Protein AF-A0A2H3J305-F1 (afdb_monomer)

Organism: Wolfiporia cocos (strain MD-104) (NCBI:txid742152)

Foldseek 3Di:
DVQCVPDPPPDDPVRSVVVLCVVDPDPPPDDDDPPVVSVVVVVVVVVVVVVVVVVVVVVVVVVVVVVVPPPPPPPPDDDDDDDDDDDDDDDDDDDDDDDDDDDPPPDPLCCLLVPPDPDDDPPPPLSVQLVVLVVVLVVVLVVCVVPVPDDDPVVNLVSLLSNLQSLLVVVLCLLDQPNQDPSSLVVLLSSLVVLLCSLVRVVVSLQPNPDDDDPDPDPDPRSLLVNLVSNLVSQVLSLLLSLLSLLLNLLCLVPPPDDPPPPDPPPDPDRRDRCNVSSLSSLLSNLVSLVVCLVPHDLVSVLSSLVSLLVSLVSLLVSLLVLQVDPPLPDPPPCDDDPDPDDPPDPPPSVVSSVSSNLSSLLSSLVSLLSSQAAQDPDDDRDPVSVVVLVVSLVVSCVSLVVVQVLQPPDPPPPDPDDDDDPDPRDGDHDDPSSNVSSVVSNVRNVNND

Sequence (450 aa):
MAALRHKPSHLSYAAYSLDLRTKFPLGDSSSVTEEGSWRERALALEEDLRKLQVKYGQEHSELLSLRDATPILDTRGESATTSAVKRKQKKKNVLPLTHPESLRQTFNFKSVLTGTSKDGYPQASSRSLVMQSLDALDTLSTARASSRSSTPDELFLVILMQAVDALGGLLVSLLSPGSALPSSNDTLAAICTLVERLLLQVVPLLTDSNHKSVPSKAEDPAIMGVFLGRLSSAILVPIMQSFAPLSNSYILTLLAPRGKTHKKSFKHQESEADIRPAVFAIIDRALAILDSLMTNSSTSTATQVQAAKHALTLEATRVLVQLFADPHAPNPGDGVPKPRQGVDVRLPLSQRLHKLARKDTIWYLCNTLHLVLPAPFVGTSVPTQTREQDVLLADAIYAALAELLQHAKVKLPATSPSTTDMANEVRRYDLDEVERGMVLAVIERAWLGR

Structure (mmCIF, N/CA/C/O backbone):
data_AF-A0A2H3J305-F1
#
_entry.id   AF-A0A2H3J305-F1
#
loop_
_atom_site.group_PDB
_atom_site.id
_atom_site.type_symbol
_atom_site.label_atom_id
_atom_site.label_alt_id
_atom_site.label_comp_id
_atom_site.label_asym_id
_atom_site.label_entity_id
_atom_site.label_seq_id
_atom_site.pdbx_PDB_ins_code
_atom_site.Cartn_x
_atom_site.Cartn_y
_atom_site.Cartn_z
_atom_site.occupancy
_atom_site.B_iso_or_equiv
_atom_site.auth_seq_id
_atom_site.auth_comp_id
_atom_site.auth_asym_id
_atom_site.auth_atom_id
_atom_site.pdbx_PDB_model_num
ATOM 1 N N . MET A 1 1 ? 20.533 31.338 20.840 1.00 54.38 1 MET A N 1
ATOM 2 C CA . MET A 1 1 ? 20.517 29.909 21.222 1.00 54.38 1 MET A CA 1
ATOM 3 C C . MET A 1 1 ? 19.261 29.642 22.039 1.00 54.38 1 MET A C 1
ATOM 5 O O . MET A 1 1 ? 19.345 29.328 23.225 1.00 54.38 1 MET A O 1
ATOM 9 N N . ALA A 1 2 ? 18.089 29.821 21.426 1.00 58.91 2 ALA A N 1
ATOM 10 C CA . ALA A 1 2 ? 16.826 29.476 22.072 1.00 58.91 2 ALA A CA 1
ATOM 11 C C . ALA A 1 2 ? 16.642 27.947 22.122 1.00 58.91 2 ALA A C 1
ATOM 13 O O . ALA A 1 2 ? 16.131 27.433 23.110 1.00 58.91 2 ALA A O 1
ATOM 14 N N . ALA A 1 3 ? 17.185 27.203 21.151 1.00 60.19 3 ALA A N 1
ATOM 15 C CA . ALA A 1 3 ? 17.146 25.741 21.095 1.00 60.19 3 ALA A CA 1
ATOM 16 C C . ALA A 1 3 ? 17.784 25.070 22.319 1.00 60.19 3 ALA A C 1
ATOM 18 O O . ALA A 1 3 ? 17.281 24.056 22.798 1.00 60.19 3 ALA A O 1
ATOM 19 N N . LEU A 1 4 ? 18.848 25.660 22.880 1.00 69.81 4 LEU A N 1
ATOM 20 C CA . LEU A 1 4 ? 19.475 25.176 24.114 1.00 69.81 4 LEU A CA 1
ATOM 21 C C . LEU A 1 4 ? 18.604 25.392 25.362 1.00 69.81 4 LEU A C 1
ATOM 23 O O . LEU A 1 4 ? 18.806 24.702 26.357 1.00 69.81 4 LEU A O 1
ATOM 27 N N . ARG A 1 5 ? 17.622 26.306 25.317 1.00 78.94 5 ARG A N 1
ATOM 28 C CA . ARG A 1 5 ? 16.661 26.512 26.416 1.00 78.94 5 ARG A CA 1
ATOM 29 C C . ARG A 1 5 ? 15.627 25.388 26.503 1.00 78.94 5 ARG A C 1
ATOM 31 O O . ARG A 1 5 ? 15.100 25.152 27.580 1.00 78.94 5 ARG A O 1
ATOM 38 N N . HIS A 1 6 ? 15.380 24.682 25.398 1.00 80.56 6 HIS A N 1
ATOM 39 C CA . HIS A 1 6 ? 14.464 23.535 25.328 1.00 80.56 6 HIS A CA 1
ATOM 40 C C . HIS A 1 6 ? 15.175 22.184 25.473 1.00 80.56 6 HIS A C 1
ATOM 42 O O . HIS A 1 6 ? 14.590 21.137 25.205 1.00 80.56 6 HIS A O 1
ATOM 48 N N . LYS A 1 7 ? 16.440 22.198 25.904 1.00 89.06 7 LYS A N 1
ATOM 49 C CA . LYS A 1 7 ? 17.216 20.992 26.164 1.00 89.06 7 LYS A CA 1
ATOM 50 C C . LYS A 1 7 ? 16.491 20.121 27.210 1.00 89.06 7 LYS A C 1
ATOM 52 O O . LYS A 1 7 ? 16.278 20.589 28.332 1.00 89.06 7 LYS A O 1
ATOM 57 N N . PRO A 1 8 ? 16.181 18.850 26.906 1.00 87.50 8 PRO A N 1
ATOM 58 C CA . PRO A 1 8 ? 15.627 17.932 27.891 1.00 87.50 8 PRO A CA 1
ATOM 59 C C . PRO A 1 8 ? 16.559 17.786 29.100 1.00 87.50 8 PRO A C 1
ATOM 61 O O . PRO A 1 8 ? 17.776 17.652 28.945 1.00 87.50 8 PRO A O 1
ATOM 64 N N . SER A 1 9 ? 15.993 17.790 30.309 1.00 91.12 9 SER A N 1
ATOM 65 C CA . SER A 1 9 ? 16.755 17.760 31.569 1.00 91.12 9 SER A CA 1
ATOM 66 C C . SER A 1 9 ? 17.648 16.523 31.719 1.00 91.12 9 SER A C 1
ATOM 68 O O . SER A 1 9 ? 18.672 16.591 32.393 1.00 91.12 9 SER A O 1
ATOM 70 N N . HIS A 1 10 ? 17.296 15.418 31.057 1.00 88.06 10 HIS A N 1
ATOM 71 C CA . HIS A 1 10 ? 18.027 14.151 31.092 1.00 88.06 10 HIS A CA 1
ATOM 72 C C . HIS A 1 10 ? 19.205 14.072 30.105 1.00 88.06 10 HIS A C 1
ATOM 74 O O . HIS A 1 10 ? 20.030 13.169 30.222 1.00 88.06 10 HIS A O 1
ATOM 80 N N . LEU A 1 11 ? 19.312 14.986 29.134 1.00 87.88 11 LEU A N 1
ATOM 81 C CA . LEU A 1 11 ? 20.420 14.989 28.174 1.00 87.88 11 LEU A CA 1
ATOM 82 C C . LEU A 1 11 ? 21.574 15.859 28.680 1.00 87.88 11 LEU A C 1
ATOM 84 O O . LEU A 1 11 ? 21.377 16.827 29.411 1.00 87.88 11 LEU A O 1
ATOM 88 N N . SER A 1 12 ? 22.810 15.557 28.284 1.00 92.88 12 SER A N 1
ATOM 89 C CA . SER A 1 12 ? 23.933 16.490 28.453 1.00 92.88 12 SER A CA 1
ATOM 90 C C . SER A 1 12 ? 23.914 17.538 27.332 1.00 92.88 12 SER A C 1
ATOM 92 O O . SER A 1 12 ? 23.277 17.342 26.298 1.00 92.88 12 SER A O 1
ATOM 94 N N . TYR A 1 13 ? 24.576 18.685 27.524 1.00 82.31 13 TYR A N 1
ATOM 95 C CA . TYR A 1 13 ? 24.646 19.710 26.469 1.00 82.31 13 TYR A CA 1
ATOM 96 C C . TYR A 1 13 ? 25.321 19.178 25.196 1.00 82.31 13 TYR A C 1
ATOM 98 O O . TYR A 1 13 ? 24.845 19.455 24.100 1.00 82.31 13 TYR A O 1
ATOM 106 N N . ALA A 1 14 ? 26.363 18.357 25.356 1.00 84.06 14 ALA A N 1
ATOM 107 C CA . ALA A 1 14 ? 27.071 17.719 24.250 1.00 84.06 14 ALA A CA 1
ATOM 108 C C . ALA A 1 14 ? 26.208 16.675 23.518 1.00 84.06 14 ALA A C 1
ATOM 110 O O . ALA A 1 14 ? 26.196 16.632 22.289 1.00 84.06 14 ALA A O 1
ATOM 111 N N . ALA A 1 15 ? 25.440 15.862 24.255 1.00 83.94 15 ALA A N 1
ATOM 112 C CA . ALA A 1 15 ? 24.533 14.885 23.651 1.00 83.94 15 ALA A CA 1
ATOM 113 C C . ALA A 1 15 ? 23.406 15.575 22.870 1.00 83.94 15 ALA A C 1
ATOM 115 O O . ALA A 1 15 ? 23.089 15.171 21.757 1.00 83.94 15 ALA A O 1
ATOM 116 N N . TYR A 1 16 ? 22.851 16.660 23.418 1.00 87.12 16 TYR A N 1
ATOM 117 C CA . TYR A 1 16 ? 21.810 17.433 22.745 1.00 87.12 16 TYR A CA 1
ATOM 118 C C . TYR A 1 16 ? 22.332 18.156 21.494 1.00 87.12 16 TYR A C 1
ATOM 120 O O . TYR A 1 16 ? 21.646 18.189 20.478 1.00 87.12 16 TYR A O 1
ATOM 128 N N . SER A 1 17 ? 23.564 18.680 21.509 1.00 81.69 17 SER A N 1
ATOM 129 C CA . SER A 1 17 ? 24.161 19.263 20.300 1.00 81.69 17 SER A CA 1
ATOM 130 C C . SER A 1 17 ? 24.445 18.218 19.219 1.00 81.69 17 SER A C 1
ATOM 132 O O . SER A 1 17 ? 24.281 18.518 18.040 1.00 81.69 17 SER A O 1
ATOM 134 N N . LEU A 1 18 ? 24.840 16.996 19.597 1.00 84.06 18 LEU A N 1
ATOM 135 C CA . LEU A 1 18 ? 25.008 15.891 18.647 1.00 84.06 18 LEU A CA 1
ATOM 136 C C . LEU A 1 18 ? 23.667 15.447 18.051 1.00 84.06 18 LEU A C 1
ATOM 138 O O . LEU A 1 18 ? 23.580 15.302 16.836 1.00 84.06 18 LEU A O 1
ATOM 142 N N . ASP A 1 19 ? 22.616 15.317 18.867 1.00 84.75 19 ASP A N 1
ATOM 143 C CA . ASP A 1 19 ? 21.260 15.000 18.391 1.00 84.75 19 ASP A CA 1
ATOM 144 C C . ASP A 1 19 ? 20.766 16.0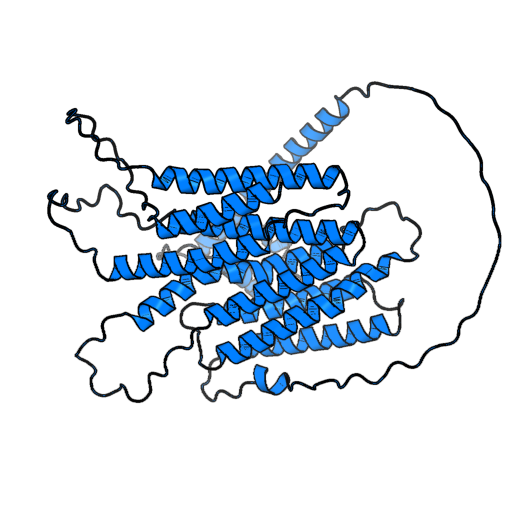51 17.381 1.00 84.75 19 ASP A C 1
ATOM 146 O O . ASP A 1 19 ? 20.303 15.713 16.289 1.00 84.75 19 ASP A O 1
ATOM 150 N N . LEU A 1 20 ? 20.978 17.340 17.674 1.00 81.00 20 LEU A N 1
ATOM 151 C CA . LEU A 1 20 ? 20.675 18.420 16.731 1.00 81.00 20 LEU A CA 1
ATOM 152 C C . LEU A 1 20 ? 21.482 18.305 15.427 1.00 81.00 20 LEU A C 1
ATOM 154 O O . LEU A 1 20 ? 20.907 18.468 14.354 1.00 81.00 20 LEU A O 1
ATOM 158 N N . ARG A 1 21 ? 22.778 17.965 15.478 1.00 83.25 21 ARG A N 1
ATOM 159 C CA . ARG A 1 21 ? 23.584 17.739 14.261 1.00 83.25 21 ARG A CA 1
ATOM 160 C C . ARG A 1 21 ? 23.052 16.572 13.425 1.00 83.25 21 ARG A C 1
ATOM 162 O O . ARG A 1 21 ? 23.015 16.683 12.205 1.00 83.25 21 ARG A O 1
ATOM 169 N N . THR A 1 22 ? 22.602 15.486 14.060 1.00 82.06 22 THR A N 1
ATOM 170 C CA . THR A 1 22 ? 22.040 14.330 13.337 1.00 82.06 22 THR A CA 1
ATOM 171 C C . THR A 1 22 ? 20.697 14.631 12.675 1.00 82.06 22 THR A C 1
ATOM 173 O O . THR A 1 22 ? 20.426 14.124 11.591 1.00 82.06 22 THR A O 1
ATOM 176 N N . LYS A 1 23 ? 19.867 15.481 13.291 1.00 81.81 23 LYS A N 1
ATOM 177 C CA . LYS A 1 23 ? 18.551 15.861 12.753 1.00 81.81 23 LYS A CA 1
ATOM 178 C C . LYS A 1 23 ? 18.631 16.923 11.658 1.00 81.81 23 LYS A C 1
ATOM 180 O O . LYS A 1 23 ? 17.731 17.000 10.828 1.00 81.81 23 LYS A O 1
ATOM 185 N N . PHE A 1 24 ? 19.700 17.720 11.641 1.00 77.69 24 PHE A N 1
ATOM 186 C CA . PHE A 1 24 ? 19.911 18.795 10.671 1.00 77.69 24 PHE A CA 1
ATOM 187 C C . PHE A 1 24 ? 21.271 18.654 9.966 1.00 77.69 24 PHE A C 1
ATOM 189 O O . PHE A 1 24 ? 22.148 19.502 10.165 1.00 77.69 24 PHE A O 1
ATOM 196 N N . PRO A 1 25 ? 21.469 17.611 9.135 1.00 76.69 25 PRO A N 1
ATOM 197 C CA . PRO A 1 25 ? 22.721 17.431 8.413 1.00 76.69 25 PRO A CA 1
ATOM 198 C C . PRO A 1 25 ? 22.980 18.634 7.497 1.00 76.69 25 PRO A C 1
ATOM 200 O O . PRO A 1 25 ? 22.102 19.100 6.759 1.00 76.69 25 PRO A O 1
ATOM 203 N N . LEU A 1 26 ? 24.195 19.176 7.573 1.00 74.25 26 LEU A N 1
ATOM 204 C CA . LEU A 1 26 ? 24.709 20.098 6.566 1.00 74.25 26 LEU A CA 1
ATOM 205 C C . LEU A 1 26 ? 24.848 19.294 5.271 1.00 74.25 26 LEU A C 1
ATOM 207 O O . LEU A 1 26 ? 25.407 18.202 5.302 1.00 74.25 26 LEU A O 1
ATOM 211 N N . GLY A 1 27 ? 24.289 19.788 4.161 1.00 70.88 27 GLY A N 1
ATOM 212 C CA . GLY A 1 27 ? 24.548 19.177 2.853 1.00 70.88 27 GLY A CA 1
ATOM 213 C C . GLY A 1 27 ? 26.056 19.131 2.592 1.00 70.88 27 GLY A C 1
ATOM 214 O O . GLY A 1 27 ? 26.782 19.898 3.220 1.00 70.88 27 GLY A O 1
ATOM 215 N N . ASP A 1 28 ? 26.505 18.246 1.698 1.00 66.62 28 ASP A N 1
ATOM 216 C CA . ASP A 1 28 ? 27.908 17.844 1.458 1.00 66.62 28 ASP A CA 1
ATOM 217 C C . ASP A 1 28 ? 28.872 18.961 0.975 1.00 66.62 28 ASP A C 1
ATOM 219 O O . ASP A 1 28 ? 29.754 18.739 0.147 1.00 66.62 28 ASP A O 1
ATOM 223 N N . SER A 1 29 ? 28.754 20.193 1.472 1.00 57.12 29 SER A N 1
ATOM 224 C CA . SER A 1 29 ? 29.722 21.266 1.282 1.00 57.12 29 SER A CA 1
ATOM 225 C C . SER A 1 29 ? 30.944 21.001 2.162 1.00 57.12 29 SER A C 1
ATOM 227 O O . SER A 1 29 ? 31.126 21.582 3.235 1.00 57.12 29 SER A O 1
ATOM 229 N N . SER A 1 30 ? 31.775 20.070 1.707 1.00 56.25 30 SER A N 1
ATOM 230 C CA . SER A 1 30 ? 33.071 19.748 2.279 1.00 56.25 30 SER A CA 1
ATOM 231 C C . SER A 1 30 ? 34.040 20.907 2.054 1.00 56.25 30 SER A C 1
ATOM 233 O O . SER A 1 30 ? 34.685 20.957 1.013 1.00 56.25 30 SER A O 1
ATOM 235 N N . SER A 1 31 ? 34.150 21.835 3.004 1.00 57.78 31 SER A N 1
ATOM 236 C CA . SER A 1 31 ? 35.432 22.457 3.367 1.00 57.78 31 SER A CA 1
ATOM 237 C C . SER A 1 31 ? 35.237 23.620 4.343 1.00 57.78 31 SER A C 1
ATOM 239 O O . SER A 1 31 ? 34.642 24.635 3.998 1.00 57.78 31 SER A O 1
ATOM 241 N N . VAL A 1 32 ? 35.895 23.483 5.498 1.00 53.41 32 VAL A N 1
ATOM 242 C CA . VAL A 1 32 ? 36.314 24.535 6.440 1.00 53.41 32 VAL A CA 1
ATOM 243 C C . VAL A 1 32 ? 35.261 24.999 7.464 1.00 53.41 32 VAL A C 1
ATOM 245 O O . VAL A 1 32 ? 34.273 25.659 7.170 1.00 53.41 32 VAL A O 1
ATOM 248 N N . THR A 1 33 ? 35.568 24.677 8.729 1.00 62.53 33 THR A N 1
ATOM 249 C CA . THR A 1 33 ? 34.884 25.063 9.981 1.00 62.53 33 THR A CA 1
ATOM 250 C C . THR A 1 33 ? 33.444 24.566 10.147 1.00 62.53 33 THR A C 1
ATOM 252 O O . THR A 1 33 ? 32.510 25.347 10.317 1.00 62.53 33 THR A O 1
ATOM 255 N N . GLU A 1 34 ? 33.281 23.238 10.194 1.00 64.38 34 GLU A N 1
ATOM 256 C CA . GLU A 1 34 ? 31.999 22.558 10.461 1.00 64.38 34 GLU A CA 1
ATOM 257 C C . GLU A 1 34 ? 31.265 23.099 11.692 1.00 64.38 34 GLU A C 1
ATOM 259 O O . GLU A 1 34 ? 30.042 23.140 11.705 1.00 64.38 34 GLU A O 1
ATOM 264 N N . GLU A 1 35 ? 31.983 23.550 12.726 1.00 68.88 35 GLU A N 1
ATOM 265 C CA . GLU A 1 35 ? 31.360 23.997 13.971 1.00 68.88 35 GLU A CA 1
ATOM 266 C C . GLU A 1 35 ? 30.642 25.347 13.895 1.00 68.88 35 GLU A C 1
ATOM 268 O O . GLU A 1 35 ? 29.701 25.573 14.659 1.00 68.88 35 GLU A O 1
ATOM 273 N N . GLY A 1 36 ? 31.054 26.228 12.982 1.00 74.00 36 GLY A N 1
ATOM 274 C CA . GLY A 1 36 ? 30.401 27.521 12.776 1.00 74.00 36 GLY A CA 1
ATOM 275 C C . GLY A 1 36 ? 29.136 27.400 11.927 1.00 74.00 36 GLY A C 1
ATOM 276 O O . GLY A 1 36 ? 28.105 27.986 12.262 1.00 74.00 36 GLY A O 1
ATOM 277 N N . SER A 1 37 ? 29.188 26.577 10.878 1.00 77.06 37 SER A N 1
ATOM 278 C CA . SER A 1 37 ? 28.144 26.506 9.850 1.00 77.06 37 SER A CA 1
ATOM 279 C C . SER A 1 37 ? 26.834 25.888 10.347 1.00 77.06 37 SER A C 1
ATOM 281 O O . SER A 1 37 ? 25.758 26.400 10.031 1.00 77.06 37 SER A O 1
ATOM 283 N N . TRP A 1 38 ? 26.874 24.844 11.190 1.00 77.50 38 TRP A 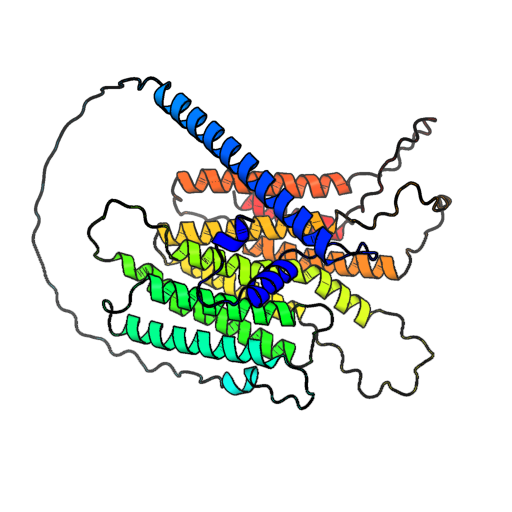N 1
ATOM 284 C CA . TRP A 1 38 ? 25.636 24.289 11.767 1.00 77.50 38 TRP A CA 1
ATOM 285 C C . TRP A 1 38 ? 24.973 25.278 12.728 1.00 77.50 38 TRP A C 1
ATOM 287 O O . TRP A 1 38 ? 23.746 25.345 12.802 1.00 77.50 38 TRP A O 1
ATOM 297 N N . ARG A 1 39 ? 25.777 26.059 13.461 1.00 77.56 39 ARG A N 1
ATOM 298 C CA . ARG A 1 39 ? 25.284 27.022 14.447 1.00 77.56 39 ARG A CA 1
ATOM 299 C C . ARG A 1 39 ? 24.586 28.192 13.766 1.00 77.56 39 ARG A C 1
ATOM 301 O O . ARG A 1 39 ? 23.514 28.591 14.210 1.00 77.56 39 ARG A O 1
ATOM 308 N N . GLU A 1 40 ? 25.172 28.713 12.695 1.00 82.75 40 GLU A N 1
ATOM 309 C CA . GLU A 1 40 ? 24.567 29.769 11.884 1.00 82.75 40 GLU A CA 1
ATOM 310 C C . GLU A 1 40 ? 23.267 29.288 11.226 1.00 82.75 40 GLU A C 1
ATOM 312 O O . GLU A 1 40 ? 22.239 29.953 11.334 1.00 82.75 40 GLU A O 1
ATOM 317 N N . ARG A 1 41 ? 23.257 28.069 10.670 1.00 81.06 41 ARG A N 1
ATOM 318 C CA . ARG A 1 41 ? 22.043 27.469 10.098 1.00 81.06 41 ARG A CA 1
ATOM 319 C C . ARG A 1 41 ? 20.945 27.239 11.137 1.00 81.06 41 ARG A C 1
ATOM 321 O O . ARG A 1 41 ? 19.779 27.496 10.856 1.00 81.06 41 ARG A O 1
ATOM 328 N N . ALA A 1 42 ? 21.297 26.776 12.335 1.00 79.50 42 ALA A N 1
ATOM 329 C CA . ALA A 1 42 ? 20.337 26.610 13.423 1.00 79.50 42 ALA A CA 1
ATOM 330 C C . ALA A 1 42 ? 19.732 27.956 13.855 1.00 79.50 42 ALA A C 1
ATOM 332 O O . ALA A 1 42 ? 18.534 28.026 14.116 1.00 79.50 42 ALA A O 1
ATOM 333 N N . LEU A 1 43 ? 20.530 29.030 13.887 1.00 82.00 43 LEU A N 1
ATOM 334 C CA . LEU A 1 43 ? 20.036 30.382 14.167 1.00 82.00 43 LEU A CA 1
ATOM 335 C C . LEU A 1 43 ? 19.120 30.907 13.055 1.00 82.00 43 LEU A C 1
ATOM 337 O O . LEU A 1 43 ? 18.083 31.484 13.368 1.00 82.00 43 LEU A O 1
ATOM 341 N N . ALA A 1 44 ? 19.457 30.664 11.787 1.00 85.81 44 ALA A N 1
ATOM 342 C CA . ALA A 1 44 ? 18.597 31.019 10.660 1.00 85.81 44 ALA A CA 1
ATOM 343 C C . ALA A 1 44 ? 17.239 30.300 10.743 1.00 85.81 44 ALA A C 1
ATOM 345 O O . ALA A 1 44 ? 16.197 30.939 10.637 1.00 85.81 44 ALA A O 1
ATOM 346 N N . LEU A 1 45 ? 17.238 28.997 11.049 1.00 82.44 45 LEU A N 1
ATOM 347 C CA . LEU A 1 45 ? 16.005 28.230 11.252 1.00 82.44 45 LEU A CA 1
ATOM 348 C C . LEU A 1 45 ? 15.199 28.710 12.470 1.00 82.44 45 LEU A C 1
ATOM 350 O O . LEU A 1 45 ? 13.974 28.739 12.398 1.00 82.44 45 LEU A O 1
ATOM 354 N N . GLU A 1 46 ? 15.851 29.103 13.574 1.00 84.69 46 GLU A N 1
ATOM 355 C CA . GLU A 1 46 ? 15.177 29.738 14.722 1.00 84.69 46 GLU A CA 1
ATOM 356 C C . GLU A 1 46 ? 14.487 31.049 14.301 1.00 84.69 46 GLU A C 1
ATOM 358 O O . GLU A 1 46 ? 13.349 31.313 14.699 1.00 84.69 46 GLU A O 1
ATOM 363 N N . GLU A 1 47 ? 15.157 31.870 13.488 1.00 90.75 47 GLU A N 1
ATOM 364 C CA . GLU A 1 47 ? 14.602 33.129 12.993 1.00 90.75 47 GLU A CA 1
ATOM 365 C C . GLU A 1 47 ? 13.430 32.901 12.030 1.00 90.75 47 GLU A C 1
ATOM 367 O O . GLU A 1 47 ? 12.398 33.567 12.153 1.00 90.75 47 GLU A O 1
ATOM 372 N N . ASP A 1 48 ? 13.548 31.926 11.131 1.00 86.75 48 ASP A N 1
ATOM 373 C CA . ASP A 1 48 ? 12.493 31.543 10.194 1.00 86.75 48 ASP A CA 1
ATOM 374 C C . ASP A 1 48 ? 11.271 30.976 10.920 1.00 86.75 48 ASP A C 1
ATOM 376 O O . ASP A 1 48 ? 10.141 31.355 10.607 1.00 86.75 48 ASP A O 1
ATOM 380 N N . LEU A 1 49 ? 11.470 30.155 11.958 1.00 86.56 49 LEU A N 1
ATOM 381 C CA . LEU A 1 49 ? 10.376 29.688 12.813 1.00 86.56 49 LEU A CA 1
ATOM 382 C C . LEU A 1 49 ? 9.664 30.857 13.496 1.00 86.56 49 LEU A C 1
ATOM 384 O O . LEU A 1 49 ? 8.435 30.887 13.546 1.00 86.56 49 LEU A O 1
ATOM 388 N N . ARG A 1 50 ? 10.420 31.845 13.991 1.00 88.12 50 ARG A N 1
ATOM 389 C CA . ARG A 1 50 ? 9.846 33.042 14.618 1.00 88.12 50 ARG A CA 1
ATOM 390 C C . ARG A 1 50 ? 9.045 33.868 13.611 1.00 88.12 50 ARG A C 1
ATOM 392 O O . ARG A 1 50 ? 7.952 34.324 13.938 1.00 88.12 50 ARG A O 1
ATOM 399 N N . LYS A 1 51 ? 9.559 34.041 12.388 1.00 93.88 51 LYS A N 1
ATOM 400 C CA . LYS A 1 51 ? 8.845 34.713 11.287 1.00 93.88 51 LYS A CA 1
ATOM 401 C C . LYS A 1 51 ? 7.552 33.973 10.944 1.00 93.88 51 LYS A C 1
ATOM 403 O O . LYS A 1 51 ? 6.508 34.609 10.821 1.00 93.88 51 LYS A O 1
ATOM 408 N N . LEU A 1 52 ? 7.602 32.644 10.860 1.00 92.62 52 LEU A N 1
ATOM 409 C CA . LEU A 1 52 ? 6.444 31.812 10.543 1.00 92.62 52 LEU A CA 1
ATOM 410 C C . LEU A 1 52 ? 5.381 31.853 11.650 1.00 92.62 52 LEU A C 1
ATOM 412 O O . LEU A 1 52 ? 4.199 31.974 11.349 1.00 92.62 52 LEU A O 1
ATOM 416 N N . GLN A 1 53 ? 5.784 31.829 12.923 1.00 89.44 53 GLN A N 1
ATOM 417 C CA . GLN A 1 53 ? 4.866 31.966 14.060 1.00 89.44 53 GLN A CA 1
ATOM 418 C C . GLN A 1 53 ? 4.169 33.330 14.088 1.00 89.44 53 GLN A C 1
ATOM 420 O O . GLN A 1 53 ? 2.967 33.393 14.336 1.00 89.44 53 GLN A O 1
ATOM 425 N N . VAL A 1 54 ? 4.898 34.417 13.808 1.00 94.56 54 VAL A N 1
ATOM 426 C CA . VAL A 1 54 ? 4.303 35.759 13.698 1.00 94.56 54 VAL A CA 1
ATOM 427 C C . VAL A 1 54 ? 3.298 35.806 12.548 1.00 94.56 54 VAL A C 1
ATOM 429 O O . VAL A 1 54 ? 2.188 36.297 12.742 1.00 94.56 54 VAL A O 1
ATOM 432 N N . LYS A 1 55 ? 3.651 35.245 11.385 1.00 95.75 55 LYS A N 1
ATOM 433 C CA . LYS A 1 55 ? 2.761 35.185 10.221 1.00 95.75 55 LYS A CA 1
ATOM 434 C C . LYS A 1 55 ? 1.490 34.383 10.517 1.00 95.75 55 LYS A C 1
ATOM 436 O O . LYS A 1 55 ? 0.394 34.865 10.262 1.00 95.75 55 LYS A O 1
ATOM 441 N N . TYR A 1 56 ? 1.628 33.212 11.136 1.00 93.44 56 TYR A N 1
ATOM 442 C CA . TYR A 1 56 ? 0.490 32.382 11.527 1.00 93.44 56 TYR A CA 1
ATOM 443 C C . TYR A 1 56 ? -0.413 33.085 12.551 1.00 93.44 56 TYR A C 1
ATOM 445 O O . TYR A 1 56 ? -1.633 33.023 12.449 1.00 93.44 56 TYR A O 1
ATOM 453 N N . GLY A 1 57 ? 0.168 33.804 13.519 1.00 93.69 57 GLY A N 1
ATOM 454 C CA . GLY A 1 57 ? -0.599 34.609 14.472 1.00 93.69 57 GLY A CA 1
ATOM 455 C C . GLY A 1 57 ? -1.403 35.728 13.799 1.00 93.69 57 GLY A C 1
ATOM 456 O O . GLY A 1 57 ? -2.556 35.952 14.163 1.00 93.69 57 GLY A O 1
ATOM 457 N N . GLN A 1 58 ? -0.821 36.388 12.793 1.00 95.44 58 GLN A N 1
ATOM 458 C CA . GLN A 1 58 ? -1.503 37.408 11.990 1.00 95.44 58 GLN A CA 1
ATOM 459 C C . GLN A 1 58 ? -2.656 36.806 11.180 1.00 95.44 58 GLN A C 1
ATOM 461 O O . GLN A 1 58 ? -3.788 37.267 11.316 1.00 95.44 58 GLN A O 1
ATOM 466 N N . GLU A 1 59 ? -2.401 35.734 10.427 1.00 93.19 59 GLU A N 1
ATOM 467 C CA . GLU A 1 59 ? -3.424 35.029 9.639 1.00 93.19 59 GLU A CA 1
ATOM 468 C C . GLU A 1 59 ? -4.567 34.520 10.538 1.00 93.19 59 GLU A C 1
ATOM 470 O O . GLU A 1 59 ? -5.745 34.653 10.209 1.00 93.19 59 GLU A O 1
ATOM 475 N N . HIS A 1 60 ? -4.248 34.007 11.730 1.00 92.75 60 HIS A N 1
ATOM 476 C CA . HIS A 1 60 ? -5.258 33.556 12.685 1.00 92.75 60 HIS A CA 1
ATOM 477 C C . HIS A 1 60 ? -6.116 34.711 13.230 1.00 92.75 60 HIS A C 1
ATOM 479 O O . HIS A 1 60 ? -7.335 34.574 13.339 1.00 92.75 60 HIS A O 1
ATOM 485 N N . SER A 1 61 ? -5.504 35.862 13.537 1.00 94.25 61 SER A N 1
ATOM 486 C CA . SER A 1 61 ? -6.240 37.065 13.957 1.00 94.25 61 SER A CA 1
ATOM 487 C C . SER A 1 61 ? -7.140 37.632 12.855 1.00 94.25 61 SER A C 1
ATOM 489 O O . SER A 1 61 ? -8.233 38.126 13.139 1.00 94.25 61 SER A O 1
ATOM 491 N N . GLU A 1 62 ? -6.722 37.512 11.595 1.00 94.50 62 GLU A N 1
ATOM 492 C CA . GLU A 1 62 ? -7.498 37.942 10.434 1.00 94.50 62 GLU A CA 1
ATOM 493 C C . GLU A 1 62 ? -8.713 37.031 10.221 1.00 94.50 62 GLU A C 1
ATOM 495 O O . GLU A 1 62 ? -9.832 37.519 10.067 1.00 94.50 62 GLU A O 1
ATOM 500 N N . LEU A 1 63 ? -8.532 35.710 10.330 1.00 90.38 63 LEU A N 1
ATOM 501 C CA . LEU A 1 63 ? -9.632 34.744 10.260 1.00 90.38 63 LEU A CA 1
ATOM 502 C C . LEU A 1 63 ? -10.659 34.930 11.384 1.00 90.38 63 LEU A C 1
ATOM 504 O O . LEU A 1 63 ? -11.861 34.819 11.137 1.00 90.38 63 LEU A O 1
ATOM 508 N N . LEU A 1 64 ? -10.210 35.235 12.605 1.00 89.44 64 LEU A N 1
ATOM 509 C CA . LEU A 1 64 ? -11.112 35.576 13.710 1.00 89.44 64 LEU A CA 1
ATOM 510 C C . LEU A 1 64 ? -11.887 36.867 13.416 1.00 89.44 64 LEU A C 1
ATOM 512 O O . LEU A 1 64 ? -13.104 36.890 13.569 1.00 89.44 64 LEU A O 1
ATOM 516 N N . SER A 1 65 ? -11.211 37.894 12.893 1.00 91.56 65 SER A N 1
ATOM 517 C CA . SER A 1 65 ? -11.850 39.163 12.518 1.00 91.56 65 SER A CA 1
ATOM 518 C C . SER A 1 65 ? -12.895 38.985 11.409 1.00 91.56 65 SER A C 1
ATOM 520 O O . SER A 1 65 ? -13.954 39.603 11.461 1.00 91.56 65 SER A O 1
ATOM 522 N N . LEU A 1 66 ? -12.642 38.111 10.428 1.00 88.88 66 LEU A N 1
ATOM 523 C CA . LEU A 1 66 ? -13.606 37.774 9.372 1.00 88.88 66 LEU A CA 1
ATOM 524 C C . LEU A 1 66 ? -14.816 37.004 9.915 1.00 88.88 66 LEU A C 1
ATOM 526 O O . LEU A 1 66 ? -15.948 37.246 9.488 1.00 88.88 66 LEU A O 1
ATOM 530 N N . ARG A 1 67 ? -14.598 36.101 10.877 1.00 86.75 67 ARG A N 1
ATOM 531 C CA . ARG A 1 67 ? -15.682 35.362 11.534 1.00 86.75 67 ARG A CA 1
ATOM 532 C C . ARG A 1 67 ? -16.584 36.291 12.346 1.00 86.75 67 ARG A C 1
ATOM 534 O O . ARG A 1 67 ? -17.800 36.152 12.264 1.00 86.75 67 ARG A O 1
ATOM 541 N N . ASP A 1 68 ? -16.002 37.254 13.054 1.00 89.56 68 ASP A N 1
ATOM 542 C CA . ASP A 1 68 ? -16.747 38.251 13.833 1.00 89.56 68 ASP A CA 1
ATOM 543 C C . ASP A 1 68 ? -17.448 39.287 12.936 1.00 89.56 68 ASP A C 1
ATOM 545 O O . ASP A 1 68 ? -18.528 39.773 13.267 1.00 89.56 68 ASP A O 1
ATOM 549 N N . ALA A 1 69 ? -16.873 39.594 11.767 1.00 86.75 69 ALA A N 1
ATOM 550 C CA . ALA A 1 69 ? -17.457 40.502 10.781 1.00 86.75 69 ALA A CA 1
ATOM 551 C C . ALA A 1 69 ? -18.585 39.876 9.948 1.00 86.75 69 ALA A C 1
ATOM 553 O O . ALA A 1 69 ? -19.211 40.586 9.163 1.00 86.75 69 ALA A O 1
ATOM 554 N N . THR A 1 70 ? -18.855 38.574 10.087 1.00 76.69 70 THR A N 1
ATOM 555 C CA . THR A 1 70 ? -19.974 37.926 9.398 1.00 76.69 70 THR A CA 1
ATOM 556 C C . THR A 1 70 ? -21.247 38.167 10.218 1.00 76.69 70 THR A C 1
ATOM 558 O O . THR A 1 70 ? -21.424 37.515 11.249 1.00 76.69 70 THR A O 1
ATOM 561 N N . PRO A 1 71 ? -22.141 39.101 9.826 1.00 69.31 71 PRO A N 1
ATOM 562 C CA . PRO A 1 71 ?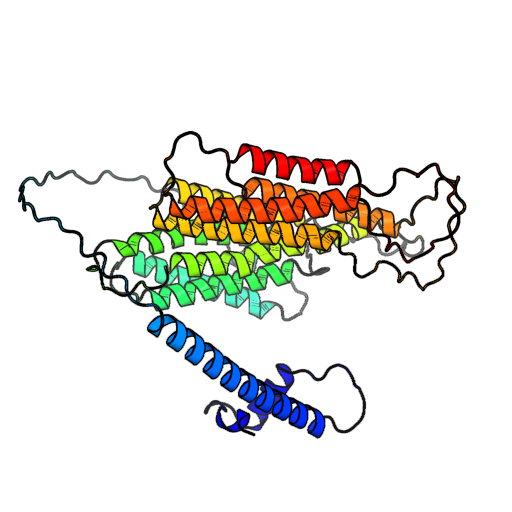 -23.353 39.359 10.586 1.00 69.31 71 PRO A CA 1
ATOM 563 C C . PRO A 1 71 ? -24.202 38.091 10.598 1.00 69.31 71 PRO A C 1
ATOM 565 O O . PRO A 1 71 ? -24.602 37.582 9.550 1.00 69.31 71 PRO A O 1
ATOM 568 N N . ILE A 1 72 ? -24.461 37.582 11.802 1.00 64.00 72 ILE A N 1
ATOM 569 C CA . ILE A 1 72 ? -25.422 36.512 12.040 1.00 64.00 72 ILE A CA 1
ATOM 570 C C . ILE A 1 72 ? -26.773 37.049 11.571 1.00 64.00 72 ILE A C 1
ATOM 572 O O . ILE A 1 72 ? -27.400 37.877 12.230 1.00 64.00 72 ILE A O 1
ATOM 576 N N . LEU A 1 73 ? -27.185 36.631 10.376 1.00 63.12 73 LEU A N 1
ATOM 577 C CA . LEU A 1 73 ? -28.528 36.870 9.882 1.00 63.12 73 LEU A CA 1
ATOM 578 C C . LEU A 1 73 ? -29.450 36.010 10.749 1.00 63.12 73 LEU A C 1
ATOM 580 O O . LEU A 1 73 ? -29.519 34.793 10.583 1.00 63.12 73 LEU A O 1
ATOM 584 N N . ASP A 1 74 ? -30.095 36.651 11.722 1.00 48.66 74 ASP A N 1
ATOM 585 C CA . ASP A 1 74 ? -31.099 36.059 12.600 1.00 48.66 74 ASP A CA 1
ATOM 586 C C . ASP A 1 74 ? -32.303 35.570 11.778 1.00 48.66 74 ASP A C 1
ATOM 588 O O . ASP A 1 74 ? -33.348 36.215 11.690 1.00 48.66 74 ASP A O 1
ATOM 592 N N . THR A 1 75 ? -32.198 34.379 11.191 1.00 51.34 75 THR A N 1
ATOM 593 C CA . THR A 1 75 ? -33.362 33.589 10.780 1.00 51.34 75 THR A CA 1
ATOM 594 C C . THR A 1 75 ? -33.960 32.917 12.008 1.00 51.34 75 THR A C 1
ATOM 596 O O . THR A 1 75 ? -33.785 31.729 12.274 1.00 51.34 75 THR A O 1
ATOM 599 N N . ARG A 1 76 ? -34.687 33.734 12.772 1.00 48.72 76 ARG A N 1
ATOM 600 C CA . ARG A 1 76 ? -35.667 33.318 13.772 1.00 48.72 76 ARG A CA 1
ATOM 601 C C . ARG A 1 76 ? -36.876 32.729 13.037 1.00 48.72 76 ARG A C 1
ATOM 603 O O . ARG A 1 76 ? -37.686 33.467 12.489 1.00 48.72 76 ARG A O 1
ATOM 610 N N . GLY A 1 77 ? -36.975 31.402 13.025 1.00 44.50 77 GLY A N 1
ATOM 611 C CA . GLY A 1 77 ? -38.098 30.646 12.470 1.00 44.50 77 GLY A CA 1
ATOM 612 C C . GLY A 1 77 ? -38.497 29.508 13.405 1.00 44.50 77 GLY A C 1
ATOM 613 O O . GLY A 1 77 ? -37.724 28.591 13.652 1.00 44.50 77 GLY A O 1
ATOM 614 N N . GLU A 1 78 ? -39.693 29.637 13.958 1.00 42.75 78 GLU A N 1
ATOM 615 C CA . GLU A 1 78 ? -40.370 28.799 14.946 1.00 42.75 78 GLU A CA 1
ATOM 616 C C . GLU A 1 78 ? -40.556 27.325 14.545 1.00 42.75 78 GLU A C 1
ATOM 618 O O . GLU A 1 78 ? -40.888 27.027 13.401 1.00 42.75 78 GLU A O 1
ATOM 623 N N . SER A 1 79 ? -40.487 26.418 15.530 1.00 39.94 79 SER A N 1
ATOM 624 C CA . SER A 1 79 ? -41.533 25.413 15.854 1.00 39.94 79 SER A CA 1
ATOM 625 C C . SER A 1 79 ? -40.960 24.356 16.809 1.00 39.94 79 SER A C 1
ATOM 627 O O . SER A 1 79 ? -39.986 23.681 16.506 1.00 39.94 79 SER A O 1
ATOM 629 N N . ALA A 1 80 ? -41.376 24.347 18.074 1.00 39.62 80 ALA A N 1
ATOM 630 C CA . ALA A 1 80 ? -42.572 23.680 18.606 1.00 39.62 80 ALA A CA 1
ATOM 631 C C . ALA A 1 80 ? -42.335 22.200 18.981 1.00 39.62 80 ALA A C 1
ATOM 633 O O . ALA A 1 80 ? -42.295 21.290 18.162 1.00 39.62 80 ALA A O 1
ATOM 634 N N . THR A 1 81 ? -42.192 22.026 20.295 1.00 46.31 81 THR A N 1
ATOM 635 C CA . THR A 1 81 ? -42.603 20.907 21.157 1.00 46.31 81 THR A CA 1
ATOM 636 C C . THR A 1 81 ? -43.435 19.783 20.529 1.00 46.31 81 THR A C 1
ATOM 638 O O . THR A 1 81 ? -44.466 20.064 19.929 1.00 46.31 81 THR A O 1
ATOM 641 N N . THR A 1 82 ? -43.139 18.519 20.872 1.00 40.28 82 THR A N 1
ATOM 642 C CA . THR A 1 82 ? -44.144 17.605 21.468 1.00 40.28 82 THR A CA 1
ATOM 643 C C . THR A 1 82 ? -43.578 16.282 22.017 1.00 40.28 82 THR A C 1
ATOM 645 O O . THR A 1 82 ? -42.813 15.567 21.384 1.00 40.28 82 THR A O 1
ATOM 648 N N . SER A 1 83 ? -44.070 15.975 23.223 1.00 40.97 83 SER A N 1
ATOM 649 C CA . SER A 1 83 ? -44.417 14.667 23.806 1.00 40.97 83 SER A CA 1
ATOM 650 C C . SER A 1 83 ? -43.369 13.565 24.005 1.00 40.97 83 SER A C 1
ATOM 652 O O . SER A 1 83 ? -43.033 12.777 23.126 1.00 40.97 83 SER A O 1
ATOM 654 N N . ALA A 1 84 ? -43.052 13.400 25.288 1.00 48.78 84 ALA A N 1
ATOM 655 C CA . ALA A 1 84 ? -42.654 12.160 25.931 1.00 48.78 84 ALA A CA 1
ATOM 656 C C . ALA A 1 84 ? -43.707 11.041 25.788 1.00 48.78 84 ALA A C 1
ATOM 658 O O . ALA A 1 84 ? -44.887 11.262 26.059 1.00 48.78 84 ALA A O 1
ATOM 659 N N . VAL A 1 85 ? -43.263 9.808 25.516 1.00 44.09 85 VAL A N 1
ATOM 660 C CA . VAL A 1 85 ? -44.024 8.580 25.807 1.00 44.09 85 VAL A CA 1
ATOM 661 C C . VAL A 1 85 ? -43.090 7.535 26.419 1.00 44.09 85 VAL A C 1
ATOM 663 O O . VAL A 1 85 ? -42.202 6.991 25.769 1.00 44.09 85 VAL A O 1
ATOM 666 N N . LYS A 1 86 ? -43.319 7.239 27.703 1.00 53.59 86 LYS A N 1
ATOM 667 C CA . LYS A 1 86 ? -42.756 6.093 28.427 1.00 53.59 86 LYS A CA 1
ATOM 668 C C . LYS A 1 86 ? -43.455 4.813 27.958 1.00 53.59 86 LYS A C 1
ATOM 670 O O . LYS A 1 86 ? -44.672 4.708 28.103 1.00 53.59 86 LYS A O 1
ATOM 675 N N . ARG A 1 87 ? -42.706 3.791 27.529 1.00 51.25 87 ARG A N 1
ATOM 676 C CA . ARG A 1 87 ? -43.200 2.403 27.499 1.00 51.25 87 ARG A CA 1
ATOM 677 C C . ARG A 1 87 ? -42.204 1.426 28.124 1.00 51.25 87 ARG A C 1
ATOM 679 O O . ARG A 1 87 ? -41.014 1.423 27.845 1.00 51.25 87 ARG A O 1
ATOM 686 N N . LYS A 1 88 ? -42.774 0.656 29.045 1.00 49.25 88 LYS A N 1
ATOM 687 C CA . LYS A 1 88 ? -42.238 -0.367 29.948 1.00 49.25 88 LYS A CA 1
ATOM 688 C C . LYS A 1 88 ? -42.392 -1.745 29.274 1.00 49.25 88 LYS A C 1
ATOM 690 O O . LYS A 1 88 ? -43.265 -1.866 28.423 1.00 49.25 88 LYS A O 1
ATOM 695 N N . GLN A 1 89 ? -41.686 -2.765 29.795 1.00 45.00 89 GLN A N 1
ATOM 696 C CA . GLN A 1 89 ? -41.792 -4.226 29.516 1.00 45.00 89 GLN A CA 1
ATOM 697 C C . GLN A 1 89 ? -40.870 -4.750 28.387 1.00 45.00 89 GLN A C 1
ATOM 699 O O . GLN A 1 89 ? -40.707 -4.079 27.385 1.00 45.00 89 GLN A O 1
ATOM 704 N N . LYS A 1 90 ? -40.224 -5.928 28.441 1.00 48.59 90 LYS A N 1
ATOM 705 C CA . LYS A 1 90 ? -40.242 -7.086 29.360 1.00 48.59 90 LYS A CA 1
ATOM 706 C C . LYS A 1 90 ? -38.938 -7.886 29.168 1.00 48.59 90 LYS A C 1
ATOM 708 O O . LYS A 1 90 ? -38.545 -8.151 28.039 1.00 48.59 90 LYS A O 1
ATOM 713 N N . LYS A 1 91 ? -38.315 -8.318 30.269 1.00 47.03 91 LYS A N 1
ATOM 714 C CA . LYS A 1 91 ? -37.251 -9.341 30.322 1.00 47.03 91 LYS A CA 1
ATOM 715 C C . LYS A 1 91 ? -37.743 -10.657 29.692 1.00 47.03 91 LYS A C 1
ATOM 717 O O . LYS A 1 91 ? -38.777 -11.165 30.128 1.00 47.03 91 LYS A O 1
ATOM 722 N N . LYS A 1 92 ? -36.974 -11.260 28.777 1.00 48.47 92 LYS A N 1
ATOM 723 C CA . LYS A 1 92 ? -37.039 -12.705 28.508 1.00 48.47 92 LYS A CA 1
ATOM 724 C C . LYS A 1 92 ? -35.625 -13.286 28.473 1.00 48.47 92 LYS A C 1
ATOM 726 O O . LYS A 1 92 ? -34.747 -12.793 27.779 1.00 48.47 92 LYS A O 1
ATOM 731 N N . ASN A 1 93 ? -35.462 -14.280 29.330 1.00 43.97 93 ASN A N 1
ATOM 732 C CA . ASN A 1 93 ? -34.279 -15.063 29.645 1.00 43.97 93 ASN A CA 1
ATOM 733 C C . ASN A 1 93 ? -34.065 -16.110 28.537 1.00 43.97 93 ASN A C 1
ATOM 735 O O . ASN A 1 93 ? -35.037 -16.786 28.194 1.00 43.97 93 ASN A O 1
ATOM 739 N N . VAL A 1 94 ? -32.850 -16.266 28.001 1.00 40.69 94 VAL A N 1
ATOM 740 C CA . VAL A 1 94 ? -32.474 -17.415 27.155 1.00 40.69 94 VAL A CA 1
ATOM 741 C C . VAL A 1 94 ? -31.056 -17.863 27.521 1.00 40.69 94 VAL A C 1
ATOM 743 O O . VAL A 1 94 ? -30.154 -17.041 27.657 1.00 40.69 94 VAL A O 1
ATOM 746 N N . LEU A 1 95 ? -30.942 -19.175 27.743 1.00 49.84 95 LEU A N 1
ATOM 747 C CA . LEU A 1 95 ? -29.774 -19.960 28.146 1.00 49.84 95 LEU A CA 1
ATOM 748 C C . LEU A 1 95 ? -28.549 -19.795 27.219 1.00 49.84 95 LEU A C 1
ATOM 750 O O . LEU A 1 95 ? -28.723 -19.500 26.037 1.00 49.84 95 LEU A O 1
ATOM 754 N N . PRO A 1 96 ? -27.330 -20.099 27.708 1.00 41.12 96 PRO A N 1
ATOM 755 C CA . PRO A 1 96 ? -26.133 -20.152 26.881 1.00 41.12 96 PRO A CA 1
ATOM 756 C C . PRO A 1 96 ? -26.064 -21.473 26.102 1.00 41.12 96 PRO A C 1
ATOM 758 O O . PRO A 1 96 ? -26.122 -22.553 26.690 1.00 41.12 96 PRO A O 1
ATOM 761 N N . LEU A 1 97 ? -25.911 -21.368 24.780 1.00 39.78 97 LEU A N 1
ATOM 762 C CA . LEU A 1 97 ? -25.535 -22.475 23.907 1.00 39.78 97 LEU A CA 1
ATOM 763 C C . LEU A 1 97 ? -24.004 -22.585 23.880 1.00 39.78 97 LEU A C 1
ATOM 765 O O . LEU A 1 97 ? -23.294 -21.608 23.648 1.00 39.78 97 LEU A O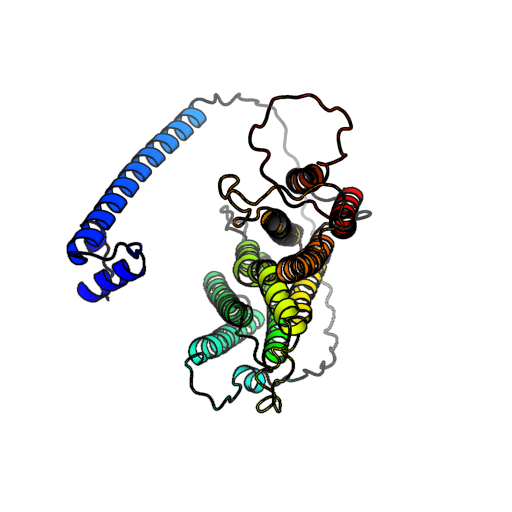 1
ATOM 769 N N . THR A 1 98 ? -23.525 -23.791 24.135 1.00 38.44 98 THR A N 1
ATOM 770 C CA . THR A 1 98 ? -22.148 -24.261 24.000 1.00 38.44 98 THR A CA 1
ATOM 771 C C . THR A 1 98 ? -21.609 -24.018 22.587 1.00 38.44 98 THR A C 1
ATOM 773 O O . THR A 1 98 ? -22.163 -24.523 21.612 1.00 38.44 98 THR A O 1
ATOM 776 N N . HIS A 1 99 ? -20.503 -23.277 22.473 1.00 32.69 99 HIS A N 1
ATOM 777 C CA . HIS A 1 99 ? -19.706 -23.219 21.247 1.00 32.69 99 HIS A CA 1
ATOM 778 C C . HIS A 1 99 ? -18.610 -24.295 21.269 1.00 32.69 99 HIS A C 1
ATOM 780 O O . HIS A 1 99 ? -18.015 -24.526 22.323 1.00 32.69 99 HIS A O 1
ATOM 786 N N . PRO A 1 100 ? -18.334 -24.946 20.124 1.00 39.00 100 PRO A N 1
ATOM 787 C CA . PRO A 1 100 ? -17.272 -25.931 20.007 1.00 39.00 100 PRO A CA 1
ATOM 788 C C . PRO A 1 100 ? -15.906 -25.239 19.992 1.00 39.00 100 PRO A C 1
ATOM 790 O O . PRO A 1 100 ? -15.729 -24.186 19.374 1.00 39.00 100 PRO A O 1
ATOM 793 N N . GLU A 1 101 ? -14.940 -25.854 20.671 1.00 32.28 101 GLU A N 1
ATOM 794 C CA . GLU A 1 101 ? -13.524 -25.503 20.612 1.00 32.28 101 GLU A CA 1
ATOM 795 C C . GLU A 1 101 ? -13.035 -25.545 19.160 1.00 32.28 101 GLU A C 1
ATOM 797 O O . GLU A 1 101 ? -12.837 -26.600 18.560 1.00 32.28 101 GLU A O 1
ATOM 802 N N . SER A 1 102 ? -12.855 -24.359 18.583 1.00 31.41 102 SER A N 1
ATOM 803 C CA . SER A 1 102 ? -12.131 -24.173 17.333 1.00 31.41 102 SER A CA 1
ATOM 804 C C . SER A 1 102 ? -10.645 -24.423 17.591 1.00 31.41 102 SER A C 1
ATOM 806 O O . SER A 1 102 ? -10.017 -23.750 18.414 1.00 31.41 102 SER A O 1
ATOM 808 N N . LEU A 1 103 ? -10.106 -25.423 16.893 1.00 32.19 103 LEU A N 1
ATOM 809 C CA . LEU A 1 103 ? -8.697 -25.796 16.868 1.00 32.19 103 LEU A CA 1
ATOM 810 C C . LEU A 1 103 ? -7.833 -24.576 16.521 1.00 32.19 103 LEU A C 1
ATOM 812 O O . LEU A 1 103 ? -7.702 -24.184 15.362 1.00 32.19 103 LEU A O 1
ATOM 816 N N . ARG A 1 104 ? -7.206 -23.989 17.542 1.00 33.31 104 ARG A N 1
ATOM 817 C CA . ARG A 1 104 ? -6.141 -23.000 17.372 1.00 33.31 104 ARG A CA 1
ATOM 818 C C . ARG A 1 104 ? -4.935 -23.701 16.750 1.00 33.31 104 ARG A C 1
ATOM 820 O O . ARG A 1 104 ? -4.184 -24.378 17.446 1.00 33.31 104 ARG A O 1
ATOM 827 N N . GLN A 1 105 ? -4.733 -23.526 15.446 1.00 32.06 105 GLN A N 1
ATOM 828 C CA . GLN A 1 105 ? -3.442 -23.801 14.818 1.00 32.06 105 GLN A CA 1
ATOM 829 C C . GLN A 1 105 ? -2.396 -22.872 15.444 1.00 32.06 105 GLN A C 1
ATOM 831 O O . GLN A 1 105 ? -2.349 -21.674 15.171 1.00 32.06 105 GLN A O 1
ATOM 836 N N . THR A 1 106 ? -1.566 -23.419 16.328 1.00 31.95 106 THR A N 1
ATOM 837 C CA . THR A 1 106 ? -0.434 -22.709 16.925 1.00 31.95 106 THR A CA 1
ATOM 838 C C . THR A 1 106 ? 0.703 -22.648 15.909 1.00 31.95 106 THR A C 1
ATOM 840 O O . THR A 1 106 ? 1.586 -23.505 15.889 1.00 31.95 106 THR A O 1
ATOM 843 N N . PHE A 1 107 ? 0.669 -21.647 15.032 1.00 38.44 107 PHE A N 1
ATOM 844 C CA . PHE A 1 107 ? 1.801 -21.309 14.174 1.00 38.44 107 PHE A CA 1
ATOM 845 C C . PHE A 1 107 ? 2.951 -20.792 15.057 1.00 38.44 107 PHE A C 1
ATOM 847 O O . PHE A 1 107 ? 2.767 -19.845 15.827 1.00 38.44 107 PHE A O 1
ATOM 854 N N . ASN A 1 108 ? 4.130 -21.425 15.007 1.00 44.59 108 ASN A N 1
ATOM 855 C CA . ASN A 1 108 ? 5.269 -21.066 15.863 1.00 44.59 108 ASN A CA 1
ATOM 856 C C . ASN A 1 108 ? 5.995 -19.820 15.322 1.00 44.59 108 ASN A C 1
ATOM 858 O O . ASN A 1 108 ? 7.088 -19.896 14.760 1.00 44.59 108 ASN A O 1
ATOM 862 N N . PHE A 1 109 ? 5.364 -18.662 15.521 1.00 53.59 109 PHE A N 1
ATOM 863 C CA . PHE A 1 109 ? 5.827 -17.330 15.117 1.00 53.59 109 PHE A CA 1
ATOM 864 C C . PHE A 1 109 ? 7.250 -16.996 15.559 1.00 53.59 109 PHE A C 1
ATOM 866 O O . PHE A 1 109 ? 7.998 -16.335 14.836 1.00 53.59 109 PHE A O 1
ATOM 873 N N . LYS A 1 110 ? 7.633 -17.482 16.744 1.00 54.59 110 LYS A N 1
ATOM 874 C CA . LYS A 1 110 ? 8.950 -17.231 17.319 1.00 54.59 110 LYS A CA 1
ATOM 875 C C . LYS A 1 110 ? 10.037 -17.765 16.395 1.00 54.59 110 LYS A C 1
ATOM 877 O O . LYS A 1 110 ? 10.965 -17.033 16.094 1.00 54.59 110 LYS A O 1
ATOM 882 N N . SER A 1 111 ? 9.869 -18.979 15.871 1.00 49.06 111 SER A N 1
ATOM 883 C CA . SER A 1 111 ? 10.866 -19.616 15.002 1.00 49.06 111 SER A CA 1
ATOM 884 C C . SER A 1 111 ? 11.104 -18.879 13.676 1.00 49.06 111 SER A C 1
ATOM 886 O O . SER A 1 111 ? 12.250 -18.779 13.243 1.00 49.06 111 SER A O 1
ATOM 888 N N . VAL A 1 112 ? 10.052 -18.306 13.079 1.00 53.56 112 VAL A N 1
ATOM 889 C CA . VAL A 1 112 ? 10.132 -17.579 11.800 1.00 53.56 112 VAL A CA 1
ATOM 890 C C . VAL A 1 112 ? 10.835 -16.231 11.979 1.00 53.56 112 VAL A C 1
ATOM 892 O O . VAL A 1 112 ? 11.707 -15.868 11.193 1.00 53.56 112 VAL A O 1
ATOM 895 N N . LEU A 1 113 ? 10.526 -15.503 13.056 1.00 54.19 113 LEU A N 1
ATOM 896 C CA . LEU A 1 113 ? 11.093 -14.172 13.298 1.00 54.19 113 LEU A CA 1
ATOM 897 C C . LEU A 1 113 ? 12.485 -14.216 13.947 1.00 54.19 113 LEU A C 1
ATOM 899 O O . LEU A 1 113 ? 13.318 -13.349 13.676 1.00 54.19 113 LEU A O 1
ATOM 903 N N . THR A 1 114 ? 12.800 -15.239 14.748 1.00 54.38 114 THR A N 1
ATOM 904 C CA . THR A 1 114 ? 14.133 -15.381 15.365 1.00 54.38 114 THR A CA 1
ATOM 905 C C . THR A 1 114 ? 15.196 -15.938 14.423 1.00 54.38 114 THR A C 1
ATOM 907 O O . THR A 1 114 ? 16.285 -16.225 14.908 1.00 54.38 114 THR A O 1
ATOM 910 N N . GLY A 1 115 ? 14.887 -16.106 13.126 1.00 48.66 115 GLY A N 1
ATOM 911 C CA . GLY A 1 115 ? 15.728 -16.739 12.105 1.00 48.66 115 GLY A CA 1
ATOM 912 C C . GLY A 1 115 ? 17.218 -16.704 12.440 1.00 48.66 115 GLY A C 1
ATOM 913 O O . GLY A 1 115 ? 17.854 -15.653 12.358 1.00 48.66 115 GLY A O 1
ATOM 914 N N . THR A 1 116 ? 17.747 -17.851 12.870 1.00 45.25 116 THR A N 1
ATOM 915 C CA . THR A 1 116 ? 19.133 -18.041 13.306 1.00 45.25 116 THR A CA 1
ATOM 916 C C . THR A 1 116 ? 20.055 -18.030 12.089 1.00 45.25 116 THR A C 1
ATOM 918 O O . THR A 1 116 ? 20.580 -19.067 11.689 1.00 45.25 116 THR A O 1
ATOM 921 N N . SER A 1 117 ? 20.204 -16.875 11.444 1.00 44.19 117 SER A N 1
ATOM 922 C CA . SER A 1 117 ? 21.205 -16.700 10.397 1.00 44.19 117 SER A CA 1
ATOM 923 C C . SER A 1 117 ? 22.566 -16.487 11.056 1.00 44.19 117 SER A C 1
ATOM 925 O O . SER A 1 117 ? 22.703 -15.649 11.947 1.00 44.19 117 SER A O 1
ATOM 927 N N . LYS A 1 118 ? 23.556 -17.293 10.663 1.00 46.16 118 LYS A N 1
ATOM 928 C CA . LYS A 1 118 ? 24.913 -17.314 11.238 1.00 46.16 118 LYS A CA 1
ATOM 929 C C . LYS A 1 118 ? 25.801 -16.150 10.783 1.00 46.16 118 LYS A C 1
ATOM 931 O O . LYS A 1 118 ? 26.925 -16.044 11.267 1.00 46.16 118 LYS A O 1
ATOM 936 N N . ASP A 1 119 ? 25.299 -15.265 9.928 1.00 38.84 119 ASP A N 1
ATOM 937 C CA . ASP A 1 119 ? 26.096 -14.198 9.331 1.00 38.84 119 ASP A CA 1
ATOM 938 C C . ASP A 1 119 ? 25.808 -12.852 10.016 1.00 38.84 119 ASP A C 1
ATOM 940 O O . ASP A 1 119 ? 24.707 -12.302 9.967 1.00 38.84 119 ASP A O 1
ATOM 944 N N . GLY A 1 120 ? 26.813 -12.374 10.756 1.00 43.34 120 GLY A N 1
ATOM 945 C CA . GLY A 1 120 ? 26.711 -11.310 11.752 1.00 43.34 120 GLY A CA 1
ATOM 946 C C . GLY A 1 120 ? 26.605 -9.891 11.195 1.00 43.34 120 GLY A C 1
ATOM 947 O O . GLY A 1 120 ? 27.617 -9.211 11.046 1.00 43.34 120 GLY A O 1
ATOM 948 N N . TYR A 1 121 ? 25.374 -9.400 11.036 1.00 39.03 121 TYR A N 1
ATOM 949 C CA . TYR A 1 121 ? 25.067 -7.966 10.979 1.00 39.03 121 TYR A CA 1
ATOM 950 C C . TYR A 1 121 ? 23.895 -7.598 11.915 1.00 39.03 121 TYR A C 1
ATOM 952 O O . TYR A 1 121 ? 23.011 -8.423 12.163 1.00 39.03 121 TYR A O 1
ATOM 960 N N . PRO A 1 122 ? 23.859 -6.368 12.468 1.00 42.19 122 PRO A N 1
ATOM 961 C CA . PRO A 1 122 ? 22.938 -5.969 13.530 1.00 42.19 122 PRO A CA 1
ATOM 962 C C . PRO A 1 122 ? 21.548 -5.604 12.979 1.00 42.19 122 PRO A C 1
ATOM 964 O O . PRO A 1 122 ? 21.122 -4.458 13.036 1.00 42.19 122 PRO A O 1
ATOM 967 N N . GLN A 1 123 ? 20.810 -6.587 12.457 1.00 54.38 123 GLN A N 1
ATOM 968 C CA . GLN A 1 123 ? 19.378 -6.451 12.128 1.00 54.38 123 GLN A CA 1
ATOM 969 C C . GLN A 1 123 ? 18.457 -6.887 13.288 1.00 54.38 123 GLN A C 1
ATOM 971 O O . GLN A 1 123 ? 17.231 -6.799 13.196 1.00 54.38 123 GLN A O 1
ATOM 976 N N . ALA A 1 124 ? 19.039 -7.346 14.403 1.00 57.28 124 ALA A N 1
ATOM 977 C CA . ALA A 1 124 ? 18.317 -7.928 15.534 1.00 57.28 124 ALA A CA 1
ATOM 978 C C . ALA A 1 124 ? 17.349 -6.949 16.227 1.00 57.28 124 ALA A C 1
ATOM 980 O O . ALA A 1 124 ? 16.296 -7.376 16.700 1.00 57.28 124 ALA A O 1
ATOM 981 N N . SER A 1 125 ? 17.659 -5.647 16.238 1.00 63.78 125 SER A N 1
ATOM 982 C CA . SER A 1 125 ? 16.896 -4.645 16.996 1.00 63.78 125 SER A CA 1
ATOM 983 C C . SER A 1 125 ? 15.458 -4.463 16.499 1.00 63.78 125 SER A C 1
ATOM 985 O O . SER A 1 125 ? 14.560 -4.214 17.300 1.00 63.78 125 SER A O 1
ATOM 987 N N . SER A 1 126 ? 15.213 -4.615 15.192 1.00 75.94 126 SER A N 1
ATOM 988 C CA . SER A 1 126 ? 13.869 -4.442 14.621 1.00 75.94 126 SER A CA 1
ATOM 989 C C . SER A 1 126 ? 12.958 -5.628 14.953 1.00 75.94 126 SER A C 1
ATOM 991 O O . SER A 1 126 ? 11.822 -5.441 15.385 1.00 75.94 126 SER A O 1
ATOM 993 N N . ARG A 1 127 ? 13.466 -6.864 14.853 1.00 85.19 127 ARG A N 1
ATOM 994 C CA . ARG A 1 127 ? 12.653 -8.073 15.077 1.00 85.19 127 ARG A CA 1
ATOM 995 C C . ARG A 1 127 ? 12.269 -8.267 16.541 1.00 85.19 127 ARG A C 1
ATOM 997 O O . ARG A 1 127 ? 11.140 -8.657 16.828 1.00 85.19 127 ARG A O 1
ATOM 1004 N N . SER A 1 128 ? 13.180 -7.972 17.472 1.00 87.56 128 SER A N 1
ATOM 1005 C CA . SER A 1 128 ? 12.866 -8.033 18.904 1.00 87.56 128 SER A CA 1
ATOM 1006 C C . SER A 1 128 ? 11.784 -7.027 19.289 1.00 87.56 128 SER A C 1
ATOM 1008 O O . SER A 1 128 ? 10.914 -7.352 20.093 1.00 87.56 128 SER A O 1
ATOM 1010 N N . LEU A 1 129 ? 11.808 -5.834 18.687 1.00 89.56 129 LEU A N 1
ATOM 1011 C CA . LEU A 1 129 ? 10.815 -4.791 18.935 1.00 89.56 129 LEU A CA 1
ATOM 1012 C C . LEU A 1 129 ? 9.423 -5.194 18.426 1.00 89.56 129 LEU A C 1
ATOM 1014 O O . LEU A 1 129 ? 8.431 -4.957 19.115 1.00 89.56 129 LEU A O 1
ATOM 1018 N N . VAL A 1 130 ? 9.343 -5.851 17.262 1.00 92.75 130 VAL A N 1
ATOM 1019 C CA . VAL A 1 130 ? 8.081 -6.400 16.729 1.00 92.75 130 VAL A CA 1
ATOM 1020 C C . VAL A 1 130 ? 7.472 -7.403 17.704 1.00 92.75 130 VAL A C 1
ATOM 1022 O O . VAL A 1 130 ? 6.309 -7.273 18.065 1.00 92.75 130 VAL A O 1
ATOM 1025 N N . MET A 1 131 ? 8.260 -8.362 18.195 1.00 93.06 131 MET A N 1
ATOM 1026 C CA . MET A 1 131 ? 7.750 -9.357 19.144 1.00 93.06 131 MET A CA 1
ATOM 1027 C C . MET A 1 131 ? 7.298 -8.720 20.460 1.00 93.06 131 MET A C 1
ATOM 1029 O O . MET A 1 131 ? 6.195 -8.989 20.915 1.00 93.06 131 MET A O 1
ATOM 1033 N N . GLN A 1 132 ? 8.104 -7.825 21.037 1.00 92.31 132 GLN A N 1
ATOM 1034 C CA . GLN A 1 132 ? 7.765 -7.156 22.298 1.00 92.31 132 GLN A CA 1
ATOM 1035 C C . GLN A 1 132 ? 6.491 -6.309 22.191 1.00 92.31 132 GLN A C 1
ATOM 1037 O O . GLN A 1 132 ? 5.665 -6.322 23.102 1.00 92.31 132 GLN A O 1
ATOM 1042 N N . SER A 1 133 ? 6.324 -5.576 21.087 1.00 93.25 133 SER A N 1
ATOM 1043 C CA . SER A 1 133 ? 5.137 -4.741 20.869 1.00 93.25 133 SER A CA 1
ATOM 1044 C C . SER A 1 133 ? 3.874 -5.574 20.637 1.00 93.25 133 SER A C 1
ATOM 1046 O O . SER A 1 133 ? 2.822 -5.232 21.174 1.00 93.25 133 SER A O 1
ATOM 1048 N N . LEU A 1 134 ? 3.972 -6.697 19.920 1.00 94.56 134 LEU A N 1
ATOM 1049 C CA . LEU A 1 134 ? 2.852 -7.623 19.727 1.00 94.56 134 LEU A CA 1
ATOM 1050 C C . LEU A 1 134 ? 2.487 -8.379 21.009 1.00 94.56 134 LEU A C 1
ATOM 1052 O O . LEU A 1 134 ? 1.305 -8.496 21.313 1.00 94.56 134 LEU A O 1
ATOM 1056 N N . ASP A 1 135 ? 3.470 -8.817 21.798 1.00 94.44 135 ASP A N 1
ATOM 1057 C CA . ASP A 1 135 ? 3.230 -9.462 23.096 1.00 94.44 135 ASP A CA 1
ATOM 1058 C C . ASP A 1 135 ? 2.538 -8.493 24.075 1.00 94.44 135 ASP A C 1
ATOM 1060 O O . ASP A 1 135 ? 1.598 -8.865 24.790 1.00 94.44 135 ASP A O 1
ATOM 1064 N N . ALA A 1 136 ? 2.957 -7.222 24.084 1.00 91.88 136 ALA A N 1
ATOM 1065 C CA . ALA A 1 136 ? 2.306 -6.173 24.865 1.00 91.88 136 ALA A CA 1
ATOM 1066 C C . ALA A 1 136 ? 0.865 -5.919 24.389 1.00 91.88 136 ALA A C 1
ATOM 1068 O O . ALA A 1 136 ? -0.050 -5.825 25.213 1.00 91.88 136 ALA A O 1
ATOM 1069 N N . LEU A 1 137 ? 0.648 -5.858 23.070 1.00 94.88 137 LEU A N 1
ATOM 1070 C CA . LEU A 1 137 ? -0.678 -5.686 22.477 1.00 94.88 137 LEU A CA 1
ATOM 1071 C C . LEU A 1 137 ? -1.602 -6.869 22.793 1.00 94.88 137 LEU A C 1
ATOM 1073 O O . LEU A 1 137 ? -2.761 -6.652 23.138 1.00 94.88 137 LEU A O 1
ATOM 1077 N N . ASP A 1 138 ? -1.105 -8.102 22.734 1.00 95.19 138 ASP A N 1
ATOM 1078 C CA . ASP A 1 138 ? -1.858 -9.311 23.077 1.00 95.19 138 ASP A CA 1
ATOM 1079 C C . ASP A 1 138 ? -2.248 -9.329 24.559 1.00 95.19 138 ASP A C 1
ATOM 1081 O O . ASP A 1 138 ? -3.398 -9.615 24.912 1.00 95.19 138 ASP A O 1
ATOM 1085 N N . THR A 1 139 ? -1.314 -8.962 25.437 1.00 93.62 139 THR A N 1
ATOM 1086 C CA . THR A 1 139 ? -1.562 -8.865 26.883 1.00 93.62 139 THR A CA 1
ATOM 1087 C C . THR A 1 139 ? -2.636 -7.820 27.187 1.00 93.62 139 THR A C 1
ATOM 1089 O O . THR A 1 139 ? -3.547 -8.068 27.977 1.00 93.62 139 THR A O 1
ATOM 1092 N N . LEU A 1 140 ? -2.598 -6.664 26.519 1.00 92.62 140 LEU A N 1
ATOM 1093 C CA . LEU A 1 140 ? -3.634 -5.648 26.690 1.00 92.62 140 LEU A CA 1
ATOM 1094 C C . LEU A 1 140 ? -4.964 -6.025 26.043 1.00 92.62 140 LEU A C 1
ATOM 1096 O O . LEU A 1 140 ? -6.011 -5.769 26.632 1.00 92.62 140 LEU A O 1
ATOM 1100 N N . SER A 1 141 ? -4.949 -6.653 24.869 1.00 93.69 141 SER A N 1
ATOM 1101 C CA . SER A 1 141 ? -6.167 -7.091 24.178 1.00 93.69 141 SER A CA 1
ATOM 1102 C C . SER A 1 141 ? -6.913 -8.140 25.003 1.00 93.69 141 SER A C 1
ATOM 1104 O O . SER A 1 141 ? -8.130 -8.060 25.165 1.00 93.69 141 SER A O 1
ATOM 1106 N N . THR A 1 142 ? -6.184 -9.086 25.601 1.00 92.88 142 THR A N 1
ATOM 1107 C CA . THR A 1 142 ? -6.752 -10.102 26.502 1.00 92.88 142 THR A CA 1
ATOM 1108 C C . THR A 1 142 ? -7.257 -9.499 27.813 1.00 92.88 142 THR A C 1
ATOM 1110 O O . THR A 1 142 ? -8.361 -9.841 28.253 1.00 92.88 142 THR A O 1
ATOM 1113 N N . ALA A 1 143 ? -6.516 -8.557 28.407 1.00 91.12 143 ALA A N 1
ATOM 1114 C CA . ALA A 1 143 ? -6.961 -7.826 29.592 1.00 91.12 143 ALA A CA 1
ATOM 1115 C C . ALA A 1 143 ? -8.242 -7.021 29.317 1.00 91.12 143 ALA A C 1
ATOM 1117 O O . ALA A 1 143 ? -9.185 -7.089 30.103 1.00 91.12 143 ALA A O 1
ATOM 1118 N N . ARG A 1 144 ? -8.317 -6.328 28.176 1.00 90.56 144 ARG A N 1
ATOM 1119 C CA . ARG A 1 144 ? -9.476 -5.528 27.749 1.00 90.56 144 ARG A CA 1
ATOM 1120 C C . ARG A 1 144 ? -10.698 -6.395 27.440 1.00 90.56 144 ARG A C 1
ATOM 1122 O O . ARG A 1 144 ? -11.810 -6.044 27.828 1.00 90.56 144 ARG A O 1
ATOM 1129 N N . ALA A 1 145 ? -10.497 -7.546 26.796 1.00 90.69 145 ALA A N 1
ATOM 1130 C CA . ALA A 1 145 ? -11.564 -8.510 26.533 1.00 90.69 145 ALA A CA 1
ATOM 1131 C C . ALA A 1 145 ? -12.146 -9.104 27.831 1.00 90.69 145 ALA A C 1
ATOM 1133 O O . ALA A 1 145 ? -13.354 -9.329 27.916 1.00 90.69 145 ALA A O 1
ATOM 1134 N N . SER A 1 146 ? -11.299 -9.323 28.842 1.00 90.94 146 SER A N 1
ATOM 1135 C CA . SER A 1 146 ? -11.690 -9.907 30.135 1.00 90.94 146 SER A CA 1
ATOM 1136 C C . SER A 1 146 ? -12.308 -8.878 31.088 1.00 90.94 146 SER A C 1
ATOM 1138 O O . SER A 1 146 ? -13.303 -9.153 31.756 1.00 90.94 146 SER A O 1
ATOM 1140 N N . SER A 1 147 ? -11.738 -7.675 31.123 1.00 81.50 147 SER A N 1
ATOM 1141 C CA . SER A 1 147 ? -12.057 -6.606 32.067 1.00 81.50 147 SER A CA 1
ATOM 1142 C C . SER A 1 147 ? -12.362 -5.333 31.288 1.00 81.50 147 SER A C 1
ATOM 1144 O O . SER A 1 147 ? -11.522 -4.443 31.170 1.00 81.50 147 SER A O 1
ATOM 1146 N N . ARG A 1 148 ? -13.592 -5.239 30.762 1.00 70.88 148 ARG A N 1
ATOM 1147 C CA . ARG A 1 148 ? -14.065 -4.160 29.866 1.00 70.88 148 ARG A CA 1
ATOM 1148 C C . ARG A 1 148 ? -13.865 -2.717 30.372 1.00 70.88 148 ARG A C 1
ATOM 1150 O O . ARG A 1 148 ? -14.172 -1.796 29.627 1.00 70.88 148 ARG A O 1
ATOM 1157 N N . SER A 1 149 ? -13.412 -2.486 31.607 1.00 63.91 149 SER A N 1
ATOM 1158 C CA . SER A 1 149 ? -13.364 -1.153 32.221 1.00 63.91 149 SER A CA 1
ATOM 1159 C C . SER A 1 149 ? -12.026 -0.730 32.837 1.00 63.91 149 SER A C 1
ATOM 1161 O O . SER A 1 149 ? -11.984 0.359 33.401 1.00 63.91 149 SER A O 1
ATOM 1163 N N . SER A 1 150 ? -10.959 -1.541 32.816 1.00 74.38 150 SER A N 1
ATOM 1164 C CA . SER A 1 150 ? -9.738 -1.199 33.579 1.00 74.38 150 SER A CA 1
ATOM 1165 C C . SER A 1 150 ? -8.595 -0.602 32.757 1.00 74.38 150 SER A C 1
ATOM 1167 O O . SER A 1 150 ? -7.718 0.031 33.335 1.00 74.38 150 SER A O 1
ATOM 1169 N N . THR A 1 151 ? -8.562 -0.800 31.438 1.00 83.50 151 THR A N 1
ATOM 1170 C CA . THR A 1 151 ? -7.461 -0.306 30.594 1.00 83.50 151 THR A CA 1
ATOM 1171 C C . THR A 1 151 ? -7.840 1.011 29.916 1.00 83.50 151 THR A C 1
ATOM 1173 O O . THR A 1 151 ? -8.810 1.005 29.156 1.00 83.50 151 THR A O 1
ATOM 1176 N N . PRO A 1 152 ? -7.088 2.107 30.124 1.00 88.75 152 PRO A N 1
ATOM 1177 C CA . PRO A 1 152 ? -7.302 3.360 29.405 1.00 88.75 152 PRO A CA 1
ATOM 1178 C C . PRO A 1 152 ? -7.182 3.165 27.888 1.00 88.75 152 PRO A C 1
ATOM 1180 O O . PRO A 1 152 ? -6.241 2.519 27.417 1.00 88.75 152 PRO A O 1
ATOM 1183 N N . ASP A 1 153 ? -8.110 3.745 27.125 1.00 89.50 153 ASP A N 1
ATOM 1184 C CA . ASP A 1 153 ? -8.129 3.670 25.656 1.00 89.50 153 ASP A CA 1
ATOM 1185 C C . ASP A 1 153 ? -6.864 4.262 25.027 1.00 89.50 153 ASP A C 1
ATOM 1187 O O . ASP A 1 153 ? -6.328 3.705 24.070 1.00 89.50 153 ASP A O 1
ATOM 1191 N N . GLU A 1 154 ? -6.330 5.325 25.628 1.00 90.12 154 GLU A N 1
ATOM 1192 C CA . GLU A 1 154 ? -5.081 5.964 25.210 1.00 90.12 154 GLU A CA 1
ATOM 1193 C C . GLU A 1 154 ? -3.891 5.001 25.276 1.00 90.12 154 GLU A C 1
ATOM 1195 O O . GLU A 1 154 ? -3.133 4.884 24.316 1.00 90.12 154 GLU A O 1
ATOM 1200 N N . LEU A 1 155 ? -3.744 4.257 26.379 1.00 90.56 155 LEU A N 1
ATOM 1201 C CA . LEU A 1 155 ? -2.640 3.310 26.547 1.00 90.56 155 LEU A CA 1
ATOM 1202 C C . LEU A 1 155 ? -2.723 2.175 25.519 1.00 90.56 155 LEU A C 1
ATOM 1204 O O . LEU A 1 155 ? -1.707 1.773 24.949 1.00 90.56 155 LEU A O 1
ATOM 1208 N N . PHE A 1 156 ? -3.936 1.677 25.269 1.00 92.88 156 PHE A N 1
ATOM 1209 C CA . PHE A 1 156 ? -4.173 0.657 24.253 1.00 92.88 156 PHE A CA 1
ATOM 1210 C C . PHE A 1 156 ? -3.808 1.170 22.856 1.00 92.88 156 PHE A C 1
ATOM 1212 O O . PHE A 1 156 ? -3.101 0.482 22.120 1.00 92.88 156 PHE A O 1
ATOM 1219 N N . LEU A 1 157 ? -4.225 2.395 22.517 1.00 93.31 157 LEU A N 1
ATOM 1220 C CA . LEU A 1 157 ? -3.899 3.020 21.240 1.00 93.31 157 LEU A CA 1
ATOM 1221 C C . LEU A 1 157 ? -2.388 3.219 21.072 1.00 93.31 157 LEU A C 1
ATOM 1223 O O . LEU A 1 157 ? -1.860 2.898 20.013 1.00 93.31 157 LEU A O 1
ATOM 1227 N N . VAL A 1 158 ? -1.675 3.689 22.101 1.00 93.00 158 VAL A N 1
ATOM 1228 C CA . VAL A 1 158 ? -0.212 3.876 22.049 1.00 93.00 158 VAL A CA 1
ATOM 1229 C C . VAL A 1 158 ? 0.506 2.562 21.731 1.00 93.00 158 VAL A C 1
ATOM 1231 O O . VAL A 1 158 ? 1.350 2.523 20.836 1.00 93.00 158 VAL A O 1
ATOM 1234 N N . ILE A 1 159 ? 0.144 1.474 22.415 1.00 94.69 159 ILE A N 1
ATOM 1235 C CA . ILE A 1 159 ? 0.769 0.159 22.202 1.00 94.69 159 ILE A CA 1
ATOM 1236 C C . ILE A 1 159 ? 0.392 -0.421 20.837 1.00 94.69 159 ILE A C 1
ATOM 1238 O O . ILE A 1 159 ? 1.242 -0.994 20.154 1.00 94.69 159 ILE A O 1
ATOM 1242 N N . LEU A 1 160 ? -0.845 -0.207 20.391 1.00 96.19 160 LEU A N 1
ATOM 1243 C CA . LEU A 1 160 ? -1.271 -0.554 19.040 1.00 96.19 160 LEU A CA 1
ATOM 1244 C C . LEU A 1 160 ? -0.451 0.186 17.974 1.00 96.19 160 LEU A C 1
ATOM 1246 O O . LEU A 1 160 ? 0.024 -0.445 17.031 1.00 96.19 160 LEU A O 1
ATOM 1250 N N . MET A 1 161 ? -0.256 1.502 18.120 1.00 96.12 161 MET A N 1
ATOM 1251 C CA . MET A 1 161 ? 0.537 2.294 17.172 1.00 96.12 161 MET A CA 1
ATOM 1252 C C . MET A 1 161 ? 1.986 1.812 17.150 1.00 96.12 161 MET A C 1
ATOM 1254 O O . MET A 1 161 ? 2.556 1.650 16.076 1.00 96.12 161 MET A O 1
ATOM 1258 N N . GLN A 1 162 ? 2.557 1.503 18.317 1.00 94.62 162 GLN A N 1
ATOM 1259 C CA . GLN A 1 162 ? 3.907 0.957 18.422 1.00 94.62 162 GLN A CA 1
ATOM 1260 C C . GLN A 1 162 ? 4.045 -0.397 17.707 1.00 94.62 162 GLN A C 1
ATOM 1262 O O . GLN A 1 162 ? 5.054 -0.631 17.045 1.00 94.62 162 GLN A O 1
ATOM 1267 N N . ALA A 1 163 ? 3.043 -1.276 17.807 1.00 96.44 163 ALA A N 1
ATOM 1268 C CA . ALA A 1 163 ? 3.037 -2.556 17.100 1.00 96.44 163 ALA A CA 1
ATOM 1269 C C . ALA A 1 163 ? 2.950 -2.373 15.576 1.00 96.44 163 ALA A C 1
ATOM 1271 O O . ALA A 1 163 ? 3.708 -2.999 14.834 1.00 96.44 163 ALA A O 1
ATOM 1272 N N . VAL A 1 164 ? 2.078 -1.473 15.107 1.00 97.31 164 VAL A N 1
ATOM 1273 C CA . VAL A 1 164 ? 1.976 -1.108 13.683 1.00 97.31 164 VAL A CA 1
ATOM 1274 C C . VAL A 1 164 ? 3.296 -0.524 13.172 1.00 97.31 164 VAL A C 1
ATOM 1276 O O . VAL A 1 164 ? 3.752 -0.900 12.096 1.00 97.31 164 VAL A O 1
ATOM 1279 N N . ASP A 1 165 ? 3.946 0.335 13.956 1.00 96.25 165 ASP A N 1
ATOM 1280 C CA . ASP A 1 165 ? 5.224 0.958 13.603 1.00 96.25 165 ASP A CA 1
ATOM 1281 C C . ASP A 1 165 ? 6.380 -0.027 13.560 1.00 96.25 165 ASP A C 1
ATOM 1283 O O . ASP A 1 165 ? 7.209 0.028 12.652 1.00 96.25 165 ASP A O 1
ATOM 1287 N N . ALA A 1 166 ? 6.430 -0.955 14.513 1.00 95.81 166 ALA A N 1
ATOM 1288 C CA . ALA A 1 166 ? 7.427 -2.010 14.508 1.00 95.81 166 ALA A CA 1
ATOM 1289 C C . ALA A 1 166 ? 7.261 -2.907 13.269 1.00 95.81 166 ALA A C 1
ATOM 1291 O O . ALA A 1 166 ? 8.251 -3.214 12.601 1.00 95.81 166 ALA A O 1
ATOM 1292 N N . LEU A 1 167 ? 6.020 -3.283 12.930 1.00 96.81 167 LEU A N 1
ATOM 1293 C CA . LEU A 1 167 ? 5.710 -4.057 11.724 1.00 96.81 167 LEU A CA 1
ATOM 1294 C C . LEU A 1 167 ? 6.065 -3.295 10.445 1.00 96.81 167 LEU A C 1
ATOM 1296 O O . LEU A 1 167 ? 6.709 -3.863 9.565 1.00 96.81 167 LEU A O 1
ATOM 1300 N N . GLY A 1 168 ? 5.696 -2.017 10.363 1.00 96.69 168 GLY A N 1
ATOM 1301 C CA . GLY A 1 168 ? 6.041 -1.142 9.246 1.00 96.69 168 GLY A CA 1
ATOM 1302 C C . GLY A 1 168 ? 7.551 -1.003 9.068 1.00 96.69 168 GLY A C 1
ATOM 1303 O O . GLY A 1 168 ? 8.063 -1.174 7.965 1.00 96.69 168 GLY A O 1
ATOM 1304 N N . GLY A 1 169 ? 8.295 -0.793 10.157 1.00 95.44 169 GLY A N 1
ATOM 1305 C CA . GLY A 1 169 ? 9.757 -0.718 10.130 1.00 95.44 169 GLY A CA 1
ATOM 1306 C C . GLY A 1 169 ? 10.417 -2.017 9.657 1.00 95.44 169 GLY A C 1
ATOM 1307 O O . GLY A 1 169 ? 11.332 -1.980 8.832 1.00 95.44 169 GLY A O 1
ATOM 1308 N N . LEU A 1 170 ? 9.929 -3.173 10.126 1.00 95.62 170 LEU A N 1
ATOM 1309 C CA . LEU A 1 170 ? 10.394 -4.475 9.642 1.00 95.62 170 LEU A CA 1
ATOM 1310 C C . LEU A 1 170 ? 10.097 -4.640 8.147 1.00 95.62 170 LEU A C 1
ATOM 1312 O O . LEU A 1 170 ? 10.981 -5.026 7.385 1.00 95.62 170 LEU A O 1
ATOM 1316 N N . LEU A 1 171 ? 8.883 -4.304 7.718 1.00 96.38 171 LEU A N 1
ATOM 1317 C CA . LEU A 1 171 ? 8.469 -4.397 6.326 1.00 96.38 171 LEU A CA 1
ATOM 1318 C C . LEU A 1 171 ? 9.325 -3.511 5.412 1.00 96.38 171 LEU A C 1
ATOM 1320 O O . LEU A 1 171 ? 9.891 -4.015 4.450 1.00 96.38 171 LEU A O 1
ATOM 1324 N N . VAL A 1 172 ? 9.515 -2.231 5.739 1.00 96.00 172 VAL A N 1
ATOM 1325 C CA . VAL A 1 172 ? 10.366 -1.308 4.964 1.00 96.00 172 VAL A CA 1
ATOM 1326 C C . VAL A 1 172 ? 11.796 -1.845 4.819 1.00 96.00 172 VAL A C 1
ATOM 1328 O O . VAL A 1 172 ? 12.396 -1.733 3.747 1.00 96.00 172 VAL A O 1
ATOM 1331 N N . SER A 1 173 ? 12.333 -2.499 5.855 1.00 94.62 173 SER A N 1
ATOM 1332 C CA . SER A 1 173 ? 13.660 -3.123 5.777 1.00 94.62 173 SER A CA 1
ATOM 1333 C C . SER A 1 173 ? 13.726 -4.293 4.781 1.00 94.62 173 SER A C 1
ATOM 1335 O O . SER A 1 173 ? 14.749 -4.478 4.120 1.00 94.62 173 SER A O 1
ATOM 1337 N N . LEU A 1 174 ? 12.631 -5.046 4.623 1.00 94.69 174 LEU A N 1
ATOM 1338 C CA . LEU A 1 174 ? 12.508 -6.152 3.662 1.00 94.69 174 LEU A CA 1
ATOM 1339 C C . LEU A 1 174 ? 12.208 -5.675 2.236 1.00 94.69 174 LEU A C 1
ATOM 1341 O O . LEU A 1 174 ? 12.541 -6.369 1.282 1.00 94.69 174 LEU A O 1
ATOM 1345 N N . LEU A 1 175 ? 11.564 -4.514 2.096 1.00 95.44 175 LEU A N 1
ATOM 1346 C CA . LEU A 1 175 ? 11.215 -3.909 0.806 1.00 95.44 175 LEU A CA 1
ATOM 1347 C C . LEU A 1 175 ? 12.361 -3.085 0.195 1.00 95.44 175 LEU A C 1
ATOM 1349 O O . LEU A 1 175 ? 12.260 -2.631 -0.944 1.00 95.44 175 LEU A O 1
ATOM 1353 N N . SER A 1 176 ? 13.439 -2.861 0.948 1.00 94.12 176 SER A N 1
ATOM 1354 C CA . SER A 1 176 ? 14.597 -2.103 0.473 1.00 94.12 176 SER A CA 1
ATOM 1355 C C . SER A 1 176 ? 15.311 -2.847 -0.675 1.00 94.12 176 SER A C 1
ATOM 1357 O O . SER A 1 176 ? 15.516 -4.058 -0.584 1.00 94.12 176 SER A O 1
ATOM 1359 N N . PRO A 1 177 ? 15.724 -2.163 -1.760 1.00 87.44 177 PRO A N 1
ATOM 1360 C CA . PRO A 1 177 ? 16.386 -2.821 -2.885 1.00 87.44 177 PRO A CA 1
ATOM 1361 C C . PRO A 1 177 ? 17.651 -3.564 -2.430 1.00 87.44 177 PRO A C 1
ATOM 1363 O O . PRO A 1 177 ? 18.498 -2.987 -1.749 1.00 87.44 177 PRO A O 1
ATOM 1366 N N . GLY A 1 178 ? 17.789 -4.835 -2.814 1.00 84.94 178 GLY A N 1
ATOM 1367 C CA . GLY A 1 178 ? 18.959 -5.657 -2.487 1.00 84.94 178 GLY A CA 1
ATOM 1368 C C . GLY A 1 178 ? 18.958 -6.300 -1.093 1.00 84.94 178 GLY A C 1
ATOM 1369 O O . GLY A 1 178 ? 19.936 -6.957 -0.747 1.00 84.94 178 GLY A O 1
ATOM 1370 N N . SER A 1 179 ? 17.888 -6.156 -0.298 1.00 83.94 179 SER A N 1
ATOM 1371 C CA . SER A 1 179 ? 17.739 -6.867 0.985 1.00 83.94 179 SER A CA 1
ATOM 1372 C C . SER A 1 179 ? 16.957 -8.184 0.883 1.00 83.94 179 SER A C 1
ATOM 1374 O O . SER A 1 179 ? 16.715 -8.832 1.904 1.00 83.94 179 SER A O 1
ATOM 1376 N N . ALA A 1 180 ? 16.569 -8.601 -0.329 1.00 80.00 180 ALA A N 1
ATOM 1377 C CA . ALA A 1 180 ? 15.814 -9.827 -0.563 1.00 80.00 180 ALA A CA 1
ATOM 1378 C C . ALA A 1 180 ? 16.664 -11.066 -0.235 1.00 80.00 180 ALA A C 1
ATOM 1380 O O . ALA A 1 180 ? 17.461 -11.554 -1.035 1.00 80.00 180 ALA A O 1
ATOM 1381 N N . LEU A 1 181 ? 16.489 -11.573 0.982 1.00 84.50 181 LEU A N 1
ATOM 1382 C CA . LEU A 1 181 ? 17.025 -12.850 1.426 1.00 84.50 181 LEU A CA 1
ATOM 1383 C C . LEU A 1 181 ? 16.052 -13.970 1.015 1.00 84.50 181 LEU A C 1
ATOM 1385 O O . LEU A 1 181 ? 14.848 -13.730 0.915 1.00 84.50 181 LEU A O 1
ATOM 1389 N N . PRO A 1 182 ? 16.513 -15.222 0.855 1.00 84.75 182 PRO A N 1
ATOM 1390 C CA . PRO A 1 182 ? 15.624 -16.360 0.596 1.00 84.75 182 PRO A CA 1
ATOM 1391 C C . PRO A 1 182 ? 14.495 -16.505 1.636 1.00 84.75 182 PRO A C 1
ATOM 1393 O O . PRO A 1 182 ? 13.382 -16.901 1.303 1.00 84.75 182 PRO A O 1
ATOM 1396 N N . SER A 1 183 ? 14.752 -16.108 2.888 1.00 88.00 183 SER A N 1
ATOM 1397 C CA . SER A 1 183 ? 13.783 -16.106 3.993 1.00 88.00 183 SER A CA 1
ATOM 1398 C C . SER A 1 183 ? 12.822 -14.906 4.005 1.00 88.00 183 SER A C 1
ATOM 1400 O O . SER A 1 183 ? 11.950 -14.820 4.878 1.00 88.00 183 SER A O 1
ATOM 1402 N N . SER A 1 184 ? 12.945 -13.970 3.057 1.00 91.50 184 SER A N 1
ATOM 1403 C CA . SER A 1 184 ? 12.062 -12.803 2.974 1.00 91.50 184 SER A CA 1
ATOM 1404 C C . SER A 1 184 ? 10.614 -13.207 2.705 1.00 91.50 184 SER A C 1
ATOM 1406 O O . SER A 1 184 ? 9.719 -12.608 3.290 1.00 91.50 184 SER A O 1
ATOM 1408 N N . ASN A 1 185 ? 10.364 -14.253 1.908 1.00 92.88 185 ASN A N 1
ATOM 1409 C CA . ASN A 1 185 ? 9.002 -14.729 1.635 1.00 92.88 185 ASN A CA 1
ATOM 1410 C C . ASN A 1 185 ? 8.301 -15.261 2.889 1.00 92.88 185 ASN A C 1
ATOM 1412 O O . ASN A 1 185 ? 7.166 -14.874 3.159 1.00 92.88 185 ASN A O 1
ATOM 1416 N N . ASP A 1 186 ? 8.988 -16.071 3.697 1.00 94.12 186 ASP A N 1
ATOM 1417 C CA . ASP A 1 186 ? 8.435 -16.576 4.960 1.00 94.12 186 ASP A CA 1
ATOM 1418 C C . ASP A 1 186 ? 8.165 -15.429 5.941 1.00 94.12 186 ASP A C 1
ATOM 1420 O O . ASP A 1 186 ? 7.142 -15.400 6.629 1.00 94.12 186 ASP A O 1
ATOM 1424 N N . THR A 1 187 ? 9.062 -14.439 5.968 1.00 94.12 187 THR A N 1
ATOM 1425 C CA . THR A 1 187 ? 8.903 -13.253 6.815 1.00 94.12 187 THR A CA 1
ATOM 1426 C C . THR A 1 187 ? 7.727 -12.389 6.350 1.00 94.12 187 THR A C 1
ATOM 1428 O O . THR A 1 187 ? 6.944 -11.931 7.180 1.00 94.12 187 THR A O 1
ATOM 1431 N N . LEU A 1 188 ? 7.546 -12.196 5.041 1.00 96.19 188 LEU A N 1
ATOM 1432 C CA . LEU A 1 188 ? 6.412 -11.463 4.467 1.00 96.19 188 LEU A CA 1
ATOM 1433 C C . LEU A 1 188 ? 5.084 -12.191 4.699 1.00 96.19 188 LEU A C 1
ATOM 1435 O O . LEU A 1 188 ? 4.098 -11.548 5.052 1.00 96.19 188 LEU A O 1
ATOM 1439 N N . ALA A 1 189 ? 5.059 -13.520 4.582 1.00 96.25 189 ALA A N 1
ATOM 1440 C CA . ALA A 1 189 ? 3.890 -14.325 4.923 1.00 96.25 189 ALA A CA 1
ATOM 1441 C C . ALA A 1 189 ? 3.525 -14.175 6.411 1.00 96.25 189 ALA A C 1
ATOM 1443 O O . ALA A 1 189 ? 2.360 -13.958 6.751 1.00 96.25 189 ALA A O 1
ATOM 1444 N N . ALA A 1 190 ? 4.522 -14.194 7.301 1.00 95.75 190 ALA A N 1
ATOM 1445 C CA . ALA A 1 190 ? 4.314 -13.921 8.719 1.00 95.75 190 ALA A CA 1
ATOM 1446 C C . ALA A 1 190 ? 3.759 -12.502 8.948 1.00 95.75 190 ALA A C 1
ATOM 1448 O O . ALA A 1 190 ? 2.764 -12.350 9.654 1.00 95.75 190 ALA A 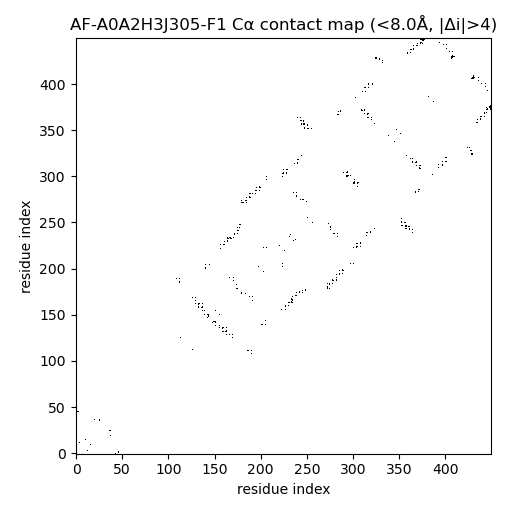O 1
ATOM 1449 N N . ILE A 1 191 ? 4.320 -11.474 8.301 1.00 96.62 191 ILE A N 1
ATOM 1450 C CA . ILE A 1 191 ? 3.799 -10.096 8.372 1.00 96.62 191 ILE A CA 1
ATOM 1451 C C . ILE A 1 191 ? 2.347 -10.032 7.881 1.00 96.62 191 ILE A C 1
ATOM 1453 O O . ILE A 1 191 ? 1.519 -9.424 8.554 1.00 96.62 191 ILE A O 1
ATOM 1457 N N . CYS A 1 192 ? 2.009 -10.703 6.775 1.00 97.56 192 CYS A N 1
ATOM 1458 C CA . CYS A 1 192 ? 0.641 -10.778 6.259 1.00 97.56 192 CYS A CA 1
ATOM 1459 C C . CYS A 1 192 ? -0.331 -11.296 7.326 1.00 97.56 192 CYS A C 1
ATOM 1461 O O . CYS A 1 192 ? -1.342 -10.658 7.617 1.00 97.56 192 CYS A O 1
ATOM 1463 N N . THR A 1 193 ? 0.007 -12.419 7.965 1.00 97.00 193 THR A N 1
ATOM 1464 C CA . THR A 1 193 ? -0.832 -13.006 9.022 1.00 97.00 193 THR A CA 1
ATOM 1465 C C . THR A 1 193 ? -0.919 -12.128 10.275 1.00 97.00 193 THR A C 1
ATOM 1467 O O . THR A 1 193 ? -1.961 -12.102 10.928 1.00 97.00 193 THR A O 1
ATOM 1470 N N . LEU A 1 194 ? 0.131 -11.365 10.606 1.00 96.44 194 LEU A N 1
ATOM 1471 C CA . LEU A 1 194 ? 0.112 -10.413 11.722 1.00 96.44 194 LEU A CA 1
ATOM 1472 C C . LEU A 1 194 ? -0.769 -9.201 11.433 1.00 96.44 194 LEU A C 1
ATOM 1474 O O . LEU A 1 194 ? -1.541 -8.811 12.303 1.00 96.44 194 LEU A O 1
ATOM 1478 N N . VAL A 1 195 ? -0.691 -8.631 10.229 1.00 97.69 195 VAL A N 1
ATOM 1479 C CA . VAL A 1 195 ? -1.557 -7.520 9.804 1.00 97.69 195 VAL A CA 1
ATOM 1480 C C . VAL A 1 195 ? -3.020 -7.958 9.807 1.00 97.69 195 VAL A C 1
ATOM 1482 O O . VAL A 1 195 ? -3.870 -7.256 10.353 1.00 97.69 195 VAL A O 1
ATOM 1485 N N . GLU A 1 196 ? -3.308 -9.147 9.273 1.00 97.19 196 GLU A N 1
ATOM 1486 C CA . GLU A 1 196 ? -4.644 -9.742 9.325 1.00 97.19 196 GLU A CA 1
ATOM 1487 C C . GLU A 1 196 ? -5.136 -9.903 10.764 1.00 97.19 196 GLU A C 1
ATOM 1489 O O . GLU A 1 196 ? -6.234 -9.459 11.104 1.00 97.19 196 GLU A O 1
ATOM 1494 N N . ARG A 1 197 ? -4.317 -10.508 11.628 1.00 96.06 197 ARG A N 1
ATOM 1495 C CA . ARG A 1 197 ? -4.665 -10.714 13.033 1.00 96.06 197 ARG A CA 1
ATOM 1496 C C . ARG A 1 197 ? -4.920 -9.388 13.742 1.00 96.06 197 ARG A C 1
ATOM 1498 O O . ARG A 1 197 ? -5.887 -9.285 14.491 1.00 96.06 197 ARG A O 1
ATOM 1505 N N . LEU A 1 198 ? -4.073 -8.391 13.506 1.00 96.06 198 LEU A N 1
ATOM 1506 C CA . LEU A 1 198 ? -4.186 -7.067 14.101 1.00 96.06 198 LEU A CA 1
ATOM 1507 C C . LEU A 1 198 ? -5.512 -6.418 13.689 1.00 96.06 198 LEU A C 1
ATOM 1509 O O . LEU A 1 198 ? -6.263 -5.982 14.555 1.00 96.06 198 LEU A O 1
ATOM 1513 N N . LEU A 1 199 ? -5.866 -6.445 12.402 1.00 96.81 199 LEU A N 1
ATOM 1514 C CA . LEU A 1 199 ? -7.155 -5.944 11.921 1.00 96.81 199 LEU A CA 1
ATOM 1515 C C . LEU A 1 199 ? -8.346 -6.701 12.530 1.00 96.81 199 LEU A C 1
ATOM 1517 O O . LEU A 1 199 ? -9.264 -6.075 13.054 1.00 96.81 199 LEU A O 1
ATOM 1521 N N . LEU A 1 200 ? -8.326 -8.036 12.508 1.00 95.94 200 LEU A N 1
ATOM 1522 C CA . LEU A 1 200 ? -9.443 -8.859 12.987 1.00 95.94 200 LEU A CA 1
ATOM 1523 C C . LEU A 1 200 ? -9.639 -8.802 14.506 1.00 95.94 200 LEU A C 1
ATOM 1525 O O . LEU A 1 200 ? -10.768 -8.926 14.973 1.00 95.94 200 LEU A O 1
ATOM 1529 N N . GLN A 1 201 ? -8.568 -8.644 15.284 1.00 94.88 201 GLN A N 1
ATOM 1530 C CA . GLN A 1 201 ? -8.647 -8.622 16.747 1.00 94.88 201 GLN A CA 1
ATOM 1531 C C . GLN A 1 201 ? -8.865 -7.216 17.293 1.00 94.88 201 GLN A C 1
ATOM 1533 O O . GLN A 1 201 ? -9.647 -7.036 18.222 1.00 94.88 201 GLN A O 1
ATOM 1538 N N . VAL A 1 202 ? -8.185 -6.214 16.735 1.00 93.50 202 VAL A N 1
ATOM 1539 C CA . VAL A 1 202 ? -8.164 -4.873 17.320 1.00 93.50 202 VAL A CA 1
ATOM 1540 C C . VAL A 1 202 ? -9.357 -4.040 16.878 1.00 93.50 202 VAL A C 1
ATOM 1542 O O . VAL A 1 202 ? -9.927 -3.331 17.705 1.00 93.50 202 VAL A O 1
ATOM 1545 N N . VAL A 1 203 ? -9.780 -4.141 15.613 1.00 93.12 203 VAL A N 1
ATOM 1546 C CA . VAL A 1 203 ? -10.899 -3.328 15.112 1.00 93.12 203 VAL A CA 1
ATOM 1547 C C . VAL A 1 203 ? -12.176 -3.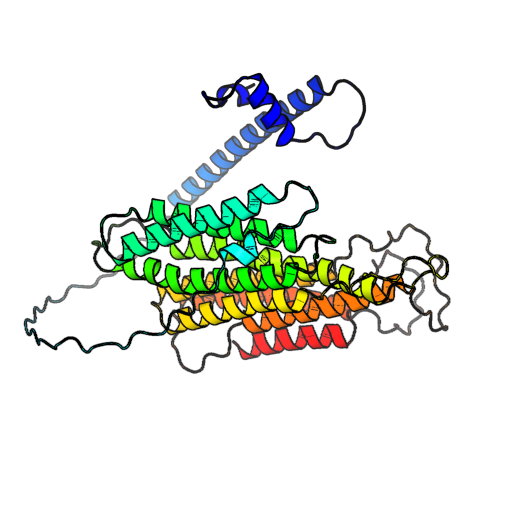553 15.934 1.00 93.12 203 VAL A C 1
ATOM 1549 O O . VAL A 1 203 ? -12.725 -2.552 16.396 1.00 93.12 203 VAL A O 1
ATOM 1552 N N . PRO A 1 204 ? -12.616 -4.795 16.232 1.00 92.88 204 PRO A N 1
ATOM 1553 C CA . PRO A 1 204 ? -13.794 -5.011 17.076 1.00 92.88 204 PRO A CA 1
ATOM 1554 C C . PRO A 1 204 ? -13.664 -4.392 18.479 1.00 92.88 204 PRO A C 1
ATOM 1556 O O . PRO A 1 204 ? -14.613 -3.819 19.010 1.00 92.88 204 PRO A O 1
ATOM 1559 N N . LEU A 1 205 ? -12.465 -4.438 19.074 1.00 92.75 205 LEU A N 1
ATOM 1560 C CA . LEU A 1 205 ? -12.208 -3.866 20.403 1.00 92.75 205 LEU A CA 1
ATOM 1561 C C . LEU A 1 205 ? -12.266 -2.333 20.419 1.00 92.75 205 LEU A C 1
ATOM 1563 O O . LEU A 1 205 ? -12.573 -1.742 21.460 1.00 92.75 205 LEU A O 1
ATOM 1567 N N . LEU A 1 206 ? -11.956 -1.698 19.287 1.00 91.44 206 LEU A N 1
ATOM 1568 C CA . LEU A 1 206 ? -12.063 -0.254 19.096 1.00 91.44 206 LEU A CA 1
ATOM 1569 C C . LEU A 1 206 ? -13.496 0.181 18.760 1.00 91.44 206 LEU A C 1
ATOM 1571 O O . LEU A 1 206 ? -13.872 1.303 19.084 1.00 91.44 206 LEU A O 1
ATOM 1575 N N . THR A 1 207 ? -14.307 -0.676 18.131 1.00 90.00 207 THR A N 1
ATOM 1576 C CA . THR A 1 207 ? -15.720 -0.365 17.852 1.00 90.00 207 THR A CA 1
ATOM 1577 C C . THR A 1 207 ? -16.622 -0.550 19.069 1.00 90.00 207 THR A C 1
ATOM 1579 O O . THR A 1 207 ? -17.578 0.206 19.243 1.00 90.00 207 THR A O 1
ATOM 1582 N N . ASP A 1 208 ? -16.311 -1.519 19.934 1.00 86.62 208 ASP A N 1
ATOM 1583 C CA . ASP A 1 208 ? -17.149 -1.886 21.081 1.00 86.62 208 ASP A CA 1
ATOM 1584 C C . ASP A 1 208 ? -17.105 -0.876 22.245 1.00 86.62 208 ASP A C 1
ATOM 1586 O O . ASP A 1 208 ? -17.983 -0.906 23.116 1.00 86.62 208 ASP A O 1
ATOM 1590 N N . SER A 1 209 ? -16.120 0.035 22.290 1.00 74.38 209 SER A N 1
ATOM 1591 C CA . SER A 1 209 ? -15.969 0.992 23.405 1.00 74.38 209 SER A CA 1
ATOM 1592 C C . SER A 1 209 ? -17.104 2.021 23.493 1.00 74.38 209 SER A C 1
ATOM 1594 O O . SER A 1 209 ? -17.351 2.583 24.559 1.00 74.38 209 SER A O 1
ATOM 1596 N N . ASN A 1 210 ? -17.878 2.199 22.420 1.00 64.31 210 ASN A N 1
ATOM 1597 C CA . ASN A 1 210 ? -18.914 3.228 22.310 1.00 64.31 210 ASN A CA 1
ATOM 1598 C C . ASN A 1 210 ? -20.214 2.936 23.078 1.00 64.31 210 ASN A C 1
ATOM 1600 O O . ASN A 1 210 ? -21.187 3.681 22.962 1.00 64.31 210 ASN A O 1
ATOM 1604 N N . HIS A 1 211 ? -20.299 1.847 23.845 1.00 63.94 211 HIS A N 1
ATOM 1605 C CA . HIS A 1 211 ? -21.618 1.326 24.189 1.00 63.94 211 HIS A CA 1
ATOM 1606 C C . HIS A 1 211 ? -22.368 1.986 25.355 1.00 63.94 211 HIS A C 1
ATOM 1608 O O . HIS A 1 211 ? -23.574 1.746 25.436 1.00 63.94 211 HIS A O 1
ATOM 1614 N N . LYS A 1 212 ? -21.764 2.790 26.251 1.00 69.19 212 LYS A N 1
ATOM 1615 C CA . LYS A 1 212 ? -22.512 3.361 27.407 1.00 69.19 212 LYS A CA 1
ATOM 1616 C C . LYS A 1 212 ? -22.024 4.692 27.990 1.00 69.19 212 LYS A C 1
ATOM 1618 O O . LYS A 1 212 ? -22.635 5.151 28.958 1.00 69.19 212 LYS A O 1
ATOM 1623 N N . SER A 1 213 ? -20.963 5.312 27.481 1.00 64.31 213 SER A N 1
ATOM 1624 C CA . SER A 1 213 ? -20.581 6.630 27.990 1.00 64.31 213 SER A CA 1
ATOM 1625 C C . SER A 1 213 ? -21.642 7.648 27.573 1.00 64.31 213 SER A C 1
ATOM 1627 O O . SER A 1 213 ? -22.053 7.728 26.418 1.00 64.31 213 SER A O 1
ATOM 1629 N N . VAL A 1 214 ? -22.157 8.377 28.563 1.00 78.69 214 VAL A N 1
ATOM 1630 C CA . VAL A 1 214 ? -23.048 9.524 28.364 1.00 78.69 214 VAL A CA 1
ATOM 1631 C C . VAL A 1 214 ? -22.421 10.424 27.294 1.00 78.69 214 VAL A C 1
ATOM 1633 O O . VAL A 1 214 ? -21.211 10.631 27.377 1.00 78.69 214 VAL A O 1
ATOM 1636 N N . PRO A 1 215 ? -23.192 10.939 26.314 1.00 68.12 215 PRO A N 1
ATOM 1637 C CA . PRO A 1 215 ? -22.680 11.793 25.244 1.00 68.12 215 PRO A CA 1
ATOM 1638 C C . PRO A 1 215 ? -22.017 13.041 25.838 1.00 68.12 215 PRO A C 1
ATOM 1640 O O . PRO A 1 215 ? -22.665 14.049 26.124 1.00 68.12 215 PRO A O 1
ATOM 1643 N N . SER A 1 216 ? -20.716 12.931 26.089 1.00 65.88 216 SER A N 1
ATOM 1644 C CA . SER A 1 216 ? -19.852 14.017 26.513 1.00 65.88 216 SER A CA 1
ATOM 1645 C C . SER A 1 216 ? -19.555 14.856 25.277 1.00 65.88 216 SER A C 1
ATOM 1647 O O . SER A 1 216 ? -19.210 14.329 24.227 1.00 65.88 216 SER A O 1
ATOM 1649 N N . LYS A 1 217 ? -19.755 16.167 25.395 1.00 65.44 217 LYS A N 1
ATOM 1650 C CA . LYS A 1 217 ? -19.820 17.161 24.309 1.00 65.44 217 LYS A CA 1
ATOM 1651 C C . LYS A 1 217 ? -18.493 17.459 23.585 1.00 65.44 217 LYS A C 1
ATOM 1653 O O . LYS A 1 217 ? -18.406 18.481 22.913 1.00 65.44 217 LYS A O 1
ATOM 1658 N N . ALA A 1 218 ? -17.478 16.612 23.703 1.00 57.91 218 ALA A N 1
ATOM 1659 C CA . ALA A 1 218 ? -16.227 16.767 22.971 1.00 57.91 218 ALA A CA 1
ATOM 1660 C C . ALA A 1 218 ? -16.089 15.599 21.993 1.00 57.91 218 ALA A C 1
ATOM 1662 O O . ALA A 1 218 ? -16.035 14.443 22.407 1.00 57.91 218 ALA A O 1
ATOM 1663 N N . GLU A 1 219 ? -16.104 15.916 20.699 1.00 55.53 219 GLU A N 1
ATOM 1664 C CA . GLU A 1 219 ? -15.793 14.994 19.609 1.00 55.53 219 GLU A CA 1
ATOM 1665 C C . GLU A 1 219 ? -14.325 14.575 19.728 1.00 55.53 219 GLU A C 1
ATOM 1667 O O . GLU A 1 219 ? -13.444 15.173 19.111 1.00 55.53 219 GLU A O 1
ATOM 1672 N N . ASP A 1 220 ? -14.039 13.580 20.567 1.00 61.75 220 ASP A N 1
ATOM 1673 C CA . ASP A 1 220 ? -12.720 12.966 20.557 1.00 61.75 220 ASP A CA 1
ATOM 1674 C C . ASP A 1 220 ? -12.469 12.385 19.157 1.00 61.75 220 ASP A C 1
ATOM 1676 O O . ASP A 1 220 ? -13.348 11.707 18.602 1.00 61.75 220 ASP A O 1
ATOM 1680 N N . PRO A 1 221 ? -11.294 12.656 18.555 1.00 62.44 221 PRO A N 1
ATOM 1681 C CA . PRO A 1 221 ? -10.954 12.127 17.246 1.00 62.44 221 PRO A CA 1
ATOM 1682 C C . PRO A 1 221 ? -11.106 10.611 17.289 1.00 62.44 221 PRO A C 1
ATOM 1684 O O . PRO A 1 221 ? -10.511 9.943 18.136 1.00 62.44 221 PRO A O 1
ATOM 1687 N N . ALA A 1 222 ? -11.936 10.071 16.392 1.00 86.56 222 ALA A N 1
ATOM 1688 C CA . ALA A 1 222 ? -12.281 8.658 16.402 1.00 86.56 222 ALA A CA 1
ATOM 1689 C C . ALA A 1 222 ? -10.995 7.817 16.391 1.00 86.56 222 ALA A C 1
ATOM 1691 O O . ALA A 1 222 ? -10.280 7.778 15.391 1.00 86.56 222 ALA A O 1
ATOM 1692 N N . ILE A 1 223 ? -10.711 7.136 17.505 1.00 91.81 223 ILE A N 1
ATOM 1693 C CA . ILE A 1 223 ? -9.509 6.316 17.740 1.00 91.81 223 ILE A CA 1
ATOM 1694 C C . ILE A 1 223 ? -9.241 5.359 16.565 1.00 91.81 223 ILE A C 1
ATOM 1696 O O . ILE A 1 223 ? -8.098 5.143 16.162 1.00 91.81 223 ILE A O 1
ATOM 1700 N N . MET A 1 224 ? -10.317 4.842 15.964 1.00 93.62 224 MET A N 1
ATOM 1701 C CA . MET A 1 224 ? -10.281 4.025 14.753 1.00 93.62 224 MET A CA 1
ATOM 1702 C C . MET A 1 224 ? -9.595 4.724 13.572 1.00 93.62 224 MET A C 1
ATOM 1704 O O . MET A 1 224 ? -8.771 4.117 12.898 1.00 93.62 224 MET A O 1
ATOM 1708 N N . GLY A 1 225 ? -9.919 5.993 13.322 1.00 94.38 225 GLY A N 1
ATOM 1709 C CA . GLY A 1 225 ? -9.329 6.779 12.241 1.00 94.38 225 GLY A CA 1
ATOM 1710 C C . GLY A 1 225 ? -7.828 6.975 12.427 1.00 94.38 225 GLY A C 1
ATOM 1711 O O . GLY A 1 225 ? -7.066 6.814 11.476 1.00 94.38 225 GLY A O 1
ATOM 1712 N N . VAL A 1 226 ? -7.384 7.225 13.665 1.00 95.06 226 VAL A N 1
ATOM 1713 C CA . VAL A 1 226 ? -5.951 7.322 14.001 1.00 95.06 226 VAL A CA 1
ATOM 1714 C C . VAL A 1 226 ? -5.242 6.001 13.702 1.00 95.06 226 VAL A C 1
ATOM 1716 O O . VAL A 1 226 ? -4.204 5.989 13.039 1.00 95.06 226 VAL A O 1
ATOM 1719 N N . PHE A 1 227 ? -5.834 4.882 14.123 1.00 96.25 227 PHE A N 1
ATOM 1720 C CA . PHE A 1 227 ? -5.295 3.554 13.851 1.00 96.25 227 PHE A CA 1
ATOM 1721 C C . PHE A 1 227 ? -5.219 3.233 12.354 1.00 96.25 227 PHE A C 1
ATOM 1723 O O . PHE A 1 227 ? -4.152 2.857 11.867 1.00 96.25 227 PHE A O 1
ATOM 1730 N N . LEU A 1 228 ? -6.312 3.406 11.610 1.00 96.81 228 LEU A N 1
ATOM 1731 C CA . LEU A 1 228 ? -6.353 3.107 10.177 1.00 96.81 228 LEU A CA 1
ATOM 1732 C C . LEU A 1 228 ? -5.442 4.034 9.367 1.00 96.81 228 LEU A C 1
ATOM 1734 O O . LEU A 1 228 ? -4.782 3.581 8.428 1.00 96.81 228 LEU A O 1
ATOM 1738 N N . GLY A 1 229 ? -5.342 5.308 9.751 1.00 96.62 229 GLY A N 1
ATOM 1739 C CA . GLY A 1 229 ? -4.382 6.241 9.168 1.00 96.62 229 GLY A CA 1
ATOM 1740 C C . GLY A 1 229 ? -2.940 5.791 9.406 1.00 96.62 229 GLY A C 1
ATOM 1741 O O . GLY A 1 229 ? -2.117 5.814 8.484 1.00 96.62 229 GLY A O 1
ATOM 1742 N N . ARG A 1 230 ? -2.630 5.299 10.614 1.00 97.62 230 ARG A N 1
ATOM 1743 C CA . ARG A 1 230 ? -1.296 4.774 10.923 1.00 97.62 230 ARG A CA 1
ATOM 1744 C C . ARG A 1 230 ? -0.991 3.482 10.176 1.00 97.62 230 ARG A C 1
ATOM 1746 O O . ARG A 1 230 ? 0.082 3.370 9.598 1.00 97.62 230 ARG A O 1
ATOM 1753 N N . LEU A 1 231 ? -1.937 2.547 10.116 1.00 97.88 231 LEU A N 1
ATOM 1754 C CA . LEU A 1 231 ? -1.809 1.317 9.332 1.00 97.88 231 LEU A CA 1
ATOM 1755 C C . LEU A 1 231 ? -1.542 1.622 7.852 1.00 97.88 231 LEU A C 1
ATOM 1757 O O . LEU A 1 231 ? -0.653 1.033 7.237 1.00 97.88 231 LEU A O 1
ATOM 1761 N N . SER A 1 232 ? -2.285 2.580 7.297 1.00 97.94 232 SER A N 1
ATOM 1762 C CA . SER A 1 232 ? -2.124 3.009 5.910 1.00 97.94 232 SER A CA 1
ATOM 1763 C C . SER A 1 232 ? -0.724 3.580 5.678 1.00 97.94 232 SER A C 1
ATOM 1765 O O . SER A 1 232 ? -0.003 3.099 4.811 1.00 97.94 232 SER A O 1
ATOM 1767 N N . SER A 1 233 ? -0.305 4.552 6.492 1.00 97.81 233 SER A N 1
ATOM 1768 C CA . SER A 1 233 ? 0.977 5.259 6.333 1.00 97.81 233 SER A CA 1
ATOM 1769 C C . SER A 1 233 ? 2.220 4.428 6.668 1.00 97.81 233 SER A C 1
ATOM 1771 O O . SER A 1 233 ? 3.250 4.610 6.025 1.00 97.81 233 SER A O 1
ATOM 1773 N N . ALA A 1 234 ? 2.150 3.522 7.646 1.00 97.69 234 ALA A N 1
ATOM 1774 C CA . ALA A 1 234 ? 3.300 2.731 8.089 1.00 97.69 234 ALA A CA 1
ATOM 1775 C C . ALA A 1 234 ? 3.471 1.409 7.324 1.00 97.69 234 ALA A C 1
ATOM 1777 O O . ALA A 1 234 ? 4.581 0.885 7.272 1.00 97.69 234 ALA A O 1
ATOM 1778 N N . ILE A 1 235 ? 2.393 0.854 6.752 1.00 97.88 235 ILE A N 1
ATOM 1779 C CA . ILE A 1 235 ? 2.411 -0.470 6.108 1.00 97.88 235 ILE A CA 1
ATOM 1780 C C . ILE A 1 235 ? 1.967 -0.381 4.648 1.00 97.88 235 ILE A C 1
ATOM 1782 O O . ILE A 1 235 ? 2.759 -0.655 3.749 1.00 97.88 235 ILE A O 1
ATOM 1786 N N . LEU A 1 236 ? 0.717 0.010 4.391 1.00 98.31 236 LEU A N 1
ATOM 1787 C CA . LEU A 1 236 ? 0.114 -0.133 3.058 1.00 98.31 236 LEU A CA 1
ATOM 1788 C C . LEU A 1 236 ? 0.732 0.812 2.015 1.00 98.31 236 LEU A C 1
ATOM 1790 O O . LEU A 1 236 ? 1.000 0.397 0.890 1.00 98.31 236 LEU A O 1
ATOM 1794 N N . VAL A 1 237 ? 1.005 2.062 2.390 1.00 98.06 237 VAL A N 1
ATOM 1795 C CA . VAL A 1 237 ? 1.642 3.055 1.515 1.00 98.06 237 VAL A CA 1
ATOM 1796 C C . VAL A 1 237 ? 3.083 2.654 1.155 1.00 98.06 237 VAL A C 1
ATOM 1798 O O . VAL A 1 237 ? 3.386 2.600 -0.040 1.00 98.06 237 VAL A O 1
ATOM 1801 N N . PRO A 1 238 ? 3.963 2.287 2.113 1.00 98.31 238 PRO A N 1
ATOM 1802 C CA . PRO A 1 238 ? 5.288 1.759 1.788 1.00 98.31 238 PRO A CA 1
ATOM 1803 C C . PRO A 1 238 ? 5.265 0.551 0.848 1.00 98.31 238 PRO A C 1
ATOM 1805 O O . PRO A 1 238 ? 6.117 0.456 -0.035 1.00 98.31 238 PRO A O 1
ATOM 1808 N N . ILE A 1 239 ? 4.273 -0.340 0.978 1.00 98.06 239 ILE A N 1
ATOM 1809 C CA . ILE A 1 239 ? 4.106 -1.445 0.029 1.00 98.06 239 ILE A CA 1
ATOM 1810 C C . ILE A 1 239 ? 3.878 -0.913 -1.390 1.00 98.06 239 ILE A C 1
ATOM 1812 O O . ILE A 1 239 ? 4.591 -1.317 -2.309 1.00 98.06 239 ILE A O 1
ATOM 1816 N N . MET A 1 240 ? 2.931 0.009 -1.582 1.00 98.00 240 MET A N 1
ATOM 1817 C CA . MET A 1 240 ? 2.620 0.554 -2.911 1.00 98.00 240 MET A CA 1
ATOM 1818 C C . MET A 1 240 ? 3.832 1.237 -3.546 1.00 98.00 240 MET A C 1
ATOM 1820 O O . MET A 1 240 ? 4.118 1.031 -4.725 1.00 98.00 240 MET A O 1
ATOM 1824 N N . GLN A 1 241 ? 4.582 1.998 -2.749 1.00 97.38 241 GLN A N 1
ATOM 1825 C CA . GLN A 1 241 ? 5.803 2.668 -3.194 1.00 97.38 241 GLN A CA 1
ATOM 1826 C C . GLN A 1 241 ? 6.926 1.677 -3.541 1.00 97.38 241 GLN A C 1
ATOM 1828 O O . GLN A 1 241 ? 7.774 1.980 -4.381 1.00 97.38 241 GLN A O 1
ATOM 1833 N N . SER A 1 242 ? 6.931 0.485 -2.937 1.00 97.62 242 SER A N 1
ATOM 1834 C CA . SER A 1 242 ? 7.966 -0.527 -3.166 1.00 97.62 242 SER A CA 1
ATOM 1835 C C . SER A 1 242 ? 7.828 -1.288 -4.485 1.00 97.62 242 SER A C 1
ATOM 1837 O O . SER A 1 242 ? 8.824 -1.820 -4.972 1.00 97.62 242 SER A O 1
ATOM 1839 N N . PHE A 1 243 ? 6.650 -1.321 -5.121 1.00 98.00 243 PHE A N 1
ATOM 1840 C CA . PHE A 1 243 ? 6.484 -2.086 -6.364 1.00 98.00 243 PHE A CA 1
ATOM 1841 C C . PHE A 1 243 ? 7.442 -1.623 -7.466 1.00 98.00 243 PHE A C 1
ATOM 1843 O O . PHE A 1 243 ? 7.994 -2.463 -8.172 1.00 98.00 243 PHE A O 1
ATOM 1850 N N . ALA A 1 244 ? 7.710 -0.319 -7.578 1.00 96.75 244 ALA A N 1
ATOM 1851 C CA . ALA A 1 244 ? 8.622 0.222 -8.585 1.00 96.75 244 ALA A CA 1
ATOM 1852 C C . ALA A 1 244 ? 10.073 -0.277 -8.420 1.00 96.75 244 ALA A C 1
ATOM 1854 O O . ALA A 1 244 ? 10.600 -0.905 -9.347 1.00 96.75 244 ALA A O 1
ATOM 1855 N N . PRO A 1 245 ? 10.737 -0.063 -7.263 1.00 96.88 245 PRO A N 1
ATOM 1856 C CA . PRO A 1 245 ? 12.088 -0.571 -7.054 1.00 96.88 245 PRO A CA 1
ATOM 1857 C C . PRO A 1 245 ? 12.160 -2.101 -7.074 1.00 96.88 245 PRO A C 1
ATOM 1859 O O . PRO A 1 245 ? 13.122 -2.638 -7.622 1.00 96.88 245 PRO A O 1
ATOM 1862 N N . LEU A 1 246 ? 11.154 -2.810 -6.547 1.00 96.69 246 LEU A N 1
ATOM 1863 C CA . LEU A 1 246 ? 11.138 -4.275 -6.546 1.00 96.69 246 LEU A CA 1
ATOM 1864 C C . LEU A 1 246 ? 11.035 -4.853 -7.958 1.00 96.69 246 LEU A C 1
ATOM 1866 O O . LEU A 1 246 ? 11.801 -5.749 -8.310 1.00 96.69 246 LEU A O 1
ATOM 1870 N N . SER A 1 247 ? 10.142 -4.314 -8.790 1.00 96.94 247 SER A N 1
ATOM 1871 C CA . SER A 1 247 ? 9.988 -4.745 -10.185 1.00 96.94 247 SER A CA 1
ATOM 1872 C C . SER A 1 247 ? 11.252 -4.466 -10.987 1.00 96.94 247 SER A C 1
ATOM 1874 O O . SER A 1 247 ? 11.688 -5.309 -11.771 1.00 96.94 247 SER A O 1
ATOM 1876 N N . ASN A 1 248 ? 11.881 -3.309 -10.757 1.00 95.81 248 ASN A N 1
ATOM 1877 C CA . ASN A 1 248 ? 13.138 -2.963 -11.408 1.00 95.81 248 ASN A CA 1
ATOM 1878 C C . ASN A 1 248 ? 14.269 -3.910 -10.992 1.00 95.81 248 ASN A C 1
ATOM 1880 O O . ASN A 1 248 ? 14.938 -4.465 -11.860 1.00 95.81 248 ASN A O 1
ATOM 1884 N N . SER A 1 249 ? 14.443 -4.145 -9.688 1.00 94.94 249 SER A N 1
ATOM 1885 C CA . SER A 1 249 ? 15.452 -5.073 -9.164 1.00 94.94 249 SER A CA 1
ATOM 1886 C C . SER A 1 249 ? 15.257 -6.475 -9.740 1.00 94.94 249 SER A C 1
ATOM 1888 O O . SER A 1 249 ? 16.176 -7.029 -10.336 1.00 94.94 249 SER A O 1
ATOM 1890 N N . TYR A 1 250 ? 14.035 -7.008 -9.665 1.00 95.44 250 TYR A N 1
ATOM 1891 C CA . TYR A 1 250 ? 13.721 -8.354 -10.135 1.00 95.44 250 TYR A CA 1
ATOM 1892 C C . TYR A 1 250 ? 13.971 -8.529 -11.639 1.00 95.44 250 TYR A C 1
ATOM 1894 O O . TYR A 1 250 ? 14.649 -9.469 -12.057 1.00 95.44 250 TYR A O 1
ATOM 1902 N N . ILE A 1 251 ? 13.470 -7.613 -12.474 1.00 95.81 251 ILE A N 1
ATOM 1903 C CA . ILE A 1 251 ? 13.614 -7.711 -13.935 1.00 95.81 251 ILE A CA 1
ATOM 1904 C C . ILE A 1 251 ? 15.065 -7.515 -14.371 1.00 95.81 251 ILE A C 1
ATOM 1906 O O . ILE A 1 251 ? 15.523 -8.204 -15.288 1.00 95.81 251 ILE A O 1
ATOM 1910 N N . LEU A 1 252 ? 15.806 -6.619 -13.713 1.00 94.06 252 LEU A N 1
ATOM 1911 C CA . LEU A 1 252 ? 17.237 -6.468 -13.955 1.00 94.06 252 LEU A CA 1
ATOM 1912 C C . LEU A 1 252 ? 17.995 -7.736 -13.551 1.00 94.06 252 LEU A C 1
ATOM 1914 O O . LEU A 1 252 ? 18.774 -8.227 -14.362 1.00 94.06 252 LEU A O 1
ATOM 1918 N N . THR A 1 253 ? 17.736 -8.325 -12.380 1.00 92.69 253 THR A N 1
ATOM 1919 C CA . THR A 1 253 ? 18.372 -9.589 -11.966 1.00 92.69 253 THR A CA 1
ATOM 1920 C C . THR A 1 253 ? 18.052 -10.731 -12.938 1.00 92.69 253 THR A C 1
ATOM 1922 O O . THR A 1 253 ? 18.943 -11.499 -13.309 1.00 92.69 253 THR A O 1
ATOM 1925 N N . LEU A 1 254 ? 16.799 -10.834 -13.395 1.00 93.44 254 LEU A N 1
ATOM 1926 C CA . LEU A 1 254 ? 16.335 -11.918 -14.262 1.00 93.44 254 LEU A CA 1
ATOM 1927 C C . LEU A 1 254 ? 16.893 -11.826 -15.691 1.00 93.44 254 LEU A C 1
ATOM 1929 O O . LEU A 1 254 ? 17.211 -12.850 -16.298 1.00 93.44 254 LEU A O 1
ATOM 1933 N N . LEU A 1 255 ? 16.990 -10.612 -16.245 1.00 94.38 255 LEU A N 1
ATOM 1934 C CA . LEU A 1 255 ? 17.279 -10.388 -17.667 1.00 94.38 255 LEU A CA 1
ATOM 1935 C C . LEU A 1 255 ? 18.614 -9.683 -17.944 1.00 94.38 255 LEU A C 1
ATOM 1937 O O . LEU A 1 255 ? 18.963 -9.498 -19.117 1.00 94.38 255 LEU A O 1
ATOM 1941 N N . ALA A 1 256 ? 19.378 -9.289 -16.920 1.00 89.50 256 ALA A N 1
ATOM 1942 C CA . ALA A 1 256 ? 20.704 -8.724 -17.128 1.00 89.50 256 ALA A CA 1
ATOM 1943 C C . ALA A 1 256 ? 21.594 -9.723 -17.890 1.00 89.50 256 ALA A C 1
ATOM 1945 O O . ALA A 1 256 ? 21.633 -10.918 -17.571 1.00 89.50 256 ALA A O 1
ATOM 1946 N N . PRO A 1 257 ? 22.336 -9.260 -18.912 1.00 87.94 257 PRO A N 1
ATOM 1947 C CA . PRO A 1 257 ? 23.195 -10.131 -19.689 1.00 87.94 257 PRO A CA 1
ATOM 1948 C C . PRO A 1 257 ? 24.276 -10.708 -18.772 1.00 87.94 257 PRO A C 1
ATOM 1950 O O . PRO A 1 257 ? 25.149 -9.987 -18.292 1.00 87.94 257 PRO A O 1
ATOM 1953 N N . ARG A 1 258 ? 24.241 -12.026 -18.543 1.00 85.19 258 ARG A N 1
ATOM 1954 C CA . ARG A 1 258 ? 25.315 -12.729 -17.832 1.00 85.19 258 ARG A CA 1
ATOM 1955 C C . ARG A 1 258 ? 26.617 -12.555 -18.612 1.00 85.19 258 ARG A C 1
ATOM 1957 O O . ARG A 1 258 ? 26.812 -13.164 -19.665 1.00 85.19 258 ARG A O 1
ATOM 1964 N N . GLY A 1 259 ? 27.507 -11.706 -18.102 1.00 85.25 259 GLY A N 1
ATOM 1965 C CA . GLY A 1 259 ? 28.831 -11.496 -18.675 1.00 85.25 259 GLY A CA 1
ATOM 1966 C C . GLY A 1 259 ? 29.586 -12.823 -18.786 1.00 85.25 259 GLY A C 1
ATOM 1967 O O . GLY A 1 259 ? 29.651 -13.602 -17.836 1.00 85.25 259 GLY A O 1
ATOM 1968 N N . LYS A 1 260 ? 30.179 -13.094 -19.955 1.00 81.69 260 LYS A N 1
ATOM 1969 C CA . LYS A 1 260 ? 30.892 -14.353 -20.253 1.00 81.69 260 LYS A CA 1
ATOM 1970 C C . LYS A 1 260 ? 32.148 -14.582 -19.390 1.00 81.69 260 LYS A C 1
ATOM 1972 O O . LYS A 1 260 ? 32.765 -15.640 -19.493 1.00 81.69 260 LYS A O 1
ATOM 1977 N N . THR A 1 261 ? 32.537 -13.617 -18.560 1.00 74.75 261 THR A N 1
ATOM 1978 C CA . THR A 1 261 ? 33.812 -13.590 -17.833 1.00 74.75 261 THR A CA 1
ATOM 1979 C C . THR A 1 261 ? 33.810 -14.358 -16.506 1.00 74.75 261 THR A C 1
ATOM 1981 O O . THR A 1 261 ? 34.885 -14.722 -16.041 1.00 74.75 261 THR A O 1
ATOM 1984 N N . HIS A 1 262 ? 32.656 -14.723 -15.932 1.00 63.41 262 HIS A N 1
ATOM 1985 C CA . HIS A 1 262 ? 32.590 -15.439 -14.643 1.00 63.41 262 HIS A CA 1
ATOM 1986 C C . HIS A 1 262 ? 31.989 -16.849 -14.757 1.00 63.41 262 HIS A C 1
ATOM 1988 O O . HIS A 1 262 ? 30.987 -17.188 -14.136 1.00 63.41 262 HIS A O 1
ATOM 1994 N N . LYS A 1 263 ? 32.631 -17.726 -15.540 1.00 70.62 263 LYS A N 1
ATOM 1995 C CA . LYS A 1 263 ? 32.212 -19.135 -15.694 1.00 70.62 263 LYS A CA 1
ATOM 1996 C C . LYS A 1 263 ? 32.463 -20.035 -14.468 1.00 70.62 263 LYS A C 1
ATOM 1998 O O . LYS A 1 263 ? 32.017 -21.176 -14.486 1.00 70.62 263 LYS A O 1
ATOM 2003 N N . LYS A 1 264 ? 33.178 -19.583 -13.425 1.00 69.81 264 LYS A N 1
ATOM 2004 C CA . LYS A 1 264 ? 33.660 -20.472 -12.343 1.00 69.81 264 LYS A CA 1
ATOM 2005 C C . LYS A 1 264 ? 32.978 -20.352 -10.969 1.00 69.81 264 LYS A C 1
ATOM 2007 O O . LYS A 1 264 ? 33.190 -21.254 -10.171 1.00 69.81 264 LYS A O 1
ATOM 2012 N N . SER A 1 265 ? 32.128 -19.356 -10.685 1.00 62.06 265 SER A N 1
ATOM 2013 C CA . SER A 1 265 ? 31.475 -19.236 -9.355 1.00 62.06 265 SER A CA 1
ATOM 2014 C C . SER A 1 265 ? 29.953 -19.439 -9.349 1.00 62.06 265 SER A C 1
ATOM 2016 O O . SER A 1 265 ? 29.294 -19.146 -8.358 1.00 62.06 265 SER A O 1
ATOM 2018 N N . PHE A 1 266 ? 29.372 -19.979 -10.423 1.00 60.94 266 PHE A N 1
ATOM 2019 C CA . PHE A 1 266 ? 27.915 -20.039 -10.615 1.00 60.94 266 PHE A CA 1
ATOM 2020 C C . PHE A 1 266 ? 27.166 -21.113 -9.801 1.00 60.94 266 PHE A C 1
ATOM 2022 O O . PHE A 1 266 ? 25.987 -21.350 -10.043 1.00 60.94 266 PHE A O 1
ATOM 2029 N N . LYS A 1 267 ? 27.815 -21.806 -8.858 1.00 65.19 267 LYS A N 1
ATOM 2030 C CA . LYS A 1 267 ? 27.201 -22.977 -8.208 1.00 65.19 267 LYS A CA 1
ATOM 2031 C C . LYS A 1 267 ? 26.145 -22.668 -7.137 1.00 65.19 267 LYS A C 1
ATOM 2033 O O . LYS A 1 267 ? 25.441 -23.596 -6.772 1.00 65.19 267 LYS A O 1
ATOM 2038 N N . HIS A 1 268 ? 25.973 -21.419 -6.692 1.00 60.69 268 HIS A N 1
ATOM 2039 C CA . HIS A 1 268 ? 24.981 -21.080 -5.654 1.00 60.69 268 HIS A CA 1
ATOM 2040 C C . HIS A 1 268 ? 24.314 -19.711 -5.825 1.00 60.69 268 HIS A C 1
ATOM 2042 O O . HIS A 1 268 ? 23.897 -19.112 -4.840 1.00 60.69 268 HIS A O 1
ATOM 2048 N N . GLN A 1 269 ? 24.175 -19.194 -7.051 1.00 66.69 269 GLN A N 1
ATOM 2049 C CA . GLN A 1 269 ? 23.259 -18.066 -7.240 1.00 66.69 269 GLN A CA 1
ATOM 2050 C C . GLN A 1 269 ? 21.830 -18.624 -7.207 1.00 66.69 269 GLN A C 1
ATOM 2052 O O . GLN A 1 269 ? 21.235 -18.899 -8.249 1.00 66.69 269 GLN A O 1
ATOM 2057 N N . GLU A 1 270 ? 21.349 -18.910 -5.992 1.00 73.81 270 GLU A N 1
ATOM 2058 C CA . GLU A 1 270 ? 19.940 -19.157 -5.711 1.00 73.81 270 GLU A CA 1
ATOM 2059 C C . GLU A 1 270 ? 19.158 -18.032 -6.379 1.00 73.81 270 GLU A C 1
ATOM 2061 O O . GLU A 1 270 ? 19.493 -16.855 -6.229 1.00 73.81 270 GLU A O 1
ATOM 2066 N N . SER A 1 271 ? 18.200 -18.412 -7.224 1.00 75.81 271 SER A N 1
ATOM 2067 C CA . SER A 1 271 ? 17.338 -17.453 -7.898 1.00 75.81 271 SER A CA 1
ATOM 2068 C C . SER A 1 271 ? 16.725 -16.567 -6.825 1.00 75.81 271 SER A C 1
ATOM 2070 O O . SER A 1 271 ? 16.024 -17.084 -5.957 1.00 75.81 271 SER A O 1
ATOM 2072 N N . GLU A 1 272 ? 17.022 -15.267 -6.871 1.00 85.56 272 GLU A N 1
ATOM 2073 C CA . GLU A 1 272 ? 16.414 -14.280 -5.984 1.00 85.56 272 GLU A CA 1
ATOM 2074 C C . GLU A 1 272 ? 14.900 -14.503 -6.041 1.00 85.56 272 GLU A C 1
ATOM 2076 O O . GLU A 1 272 ? 14.297 -14.496 -7.121 1.00 85.56 272 GLU A O 1
ATOM 2081 N N . ALA A 1 273 ? 14.320 -14.872 -4.900 1.00 91.06 273 ALA A N 1
ATOM 2082 C CA . ALA A 1 273 ? 12.923 -15.249 -4.850 1.00 91.06 273 ALA A CA 1
ATOM 2083 C C . ALA A 1 273 ? 12.080 -14.008 -5.155 1.00 91.06 273 ALA A C 1
ATOM 2085 O O . ALA A 1 273 ? 12.322 -12.935 -4.605 1.00 91.06 273 ALA A O 1
ATOM 2086 N N . ASP A 1 274 ? 11.093 -14.147 -6.035 1.00 94.62 274 ASP A N 1
ATOM 2087 C CA . ASP A 1 274 ? 10.194 -13.042 -6.341 1.00 94.62 274 ASP A CA 1
ATOM 2088 C C . ASP A 1 274 ? 9.289 -12.757 -5.136 1.00 94.62 274 ASP A C 1
ATOM 2090 O O . ASP A 1 274 ? 8.387 -13.538 -4.829 1.00 94.62 274 ASP A O 1
ATOM 2094 N N . ILE A 1 275 ? 9.546 -11.645 -4.446 1.00 96.50 275 ILE A N 1
ATOM 2095 C CA . ILE A 1 275 ? 8.780 -11.230 -3.266 1.00 96.50 275 ILE A CA 1
ATOM 2096 C C . ILE A 1 275 ? 7.532 -10.406 -3.617 1.00 96.50 275 ILE A C 1
ATOM 2098 O O . ILE A 1 275 ? 6.662 -10.228 -2.765 1.00 96.50 275 ILE A O 1
ATOM 2102 N N . ARG A 1 276 ? 7.396 -9.911 -4.857 1.00 96.94 276 ARG A N 1
ATOM 2103 C CA . ARG A 1 276 ? 6.304 -8.993 -5.246 1.00 96.94 276 ARG A CA 1
ATOM 2104 C C . ARG A 1 276 ? 4.906 -9.602 -5.050 1.00 96.94 276 ARG A C 1
ATOM 2106 O O . ARG A 1 276 ? 4.043 -8.900 -4.522 1.00 96.94 276 ARG A O 1
ATOM 2113 N N . PRO A 1 277 ? 4.649 -10.889 -5.377 1.00 97.31 277 PRO A N 1
ATOM 2114 C CA . PRO A 1 277 ? 3.355 -11.513 -5.098 1.00 97.31 277 PRO A CA 1
ATOM 2115 C C . PRO A 1 277 ? 3.028 -11.583 -3.601 1.00 97.31 277 PRO A C 1
ATOM 2117 O O . PRO A 1 277 ? 1.891 -11.323 -3.215 1.00 97.31 277 PRO A O 1
ATOM 2120 N N . ALA A 1 278 ? 4.016 -11.886 -2.751 1.00 97.06 278 ALA A N 1
ATOM 2121 C CA . ALA A 1 278 ? 3.828 -11.937 -1.300 1.00 97.06 278 ALA A CA 1
ATOM 2122 C C . ALA A 1 278 ? 3.526 -10.545 -0.726 1.00 97.06 278 ALA A C 1
ATOM 2124 O O . ALA A 1 278 ? 2.647 -10.388 0.118 1.00 97.06 278 ALA A O 1
ATOM 2125 N N . VAL A 1 279 ? 4.213 -9.524 -1.237 1.00 97.69 279 VAL A N 1
ATOM 2126 C CA . VAL A 1 279 ? 3.978 -8.119 -0.899 1.00 97.69 279 VAL A CA 1
ATOM 2127 C C . VAL A 1 279 ? 2.562 -7.675 -1.301 1.00 97.69 279 VAL A C 1
ATOM 2129 O O . VAL A 1 279 ? 1.859 -7.059 -0.501 1.00 97.69 279 VAL A O 1
ATOM 2132 N N . PHE A 1 280 ? 2.102 -8.043 -2.500 1.00 98.06 280 PHE A N 1
ATOM 2133 C CA . PHE A 1 280 ? 0.738 -7.758 -2.952 1.00 98.06 280 PHE A CA 1
ATOM 2134 C C . PHE A 1 280 ? -0.329 -8.480 -2.115 1.00 98.06 280 PHE A C 1
ATOM 2136 O O . PHE A 1 280 ? -1.349 -7.878 -1.784 1.00 98.06 280 PHE A O 1
ATOM 2143 N N . ALA A 1 281 ? -0.074 -9.725 -1.699 1.00 97.69 281 ALA A N 1
ATOM 2144 C CA . ALA A 1 281 ? -0.990 -10.484 -0.847 1.00 97.69 281 ALA A CA 1
ATOM 2145 C C . ALA A 1 281 ? -1.279 -9.787 0.497 1.00 97.69 281 ALA A C 1
ATOM 2147 O O . ALA A 1 281 ? -2.392 -9.897 1.009 1.00 97.69 281 ALA A O 1
ATOM 2148 N N . ILE A 1 282 ? -0.323 -9.025 1.048 1.00 98.06 282 ILE A N 1
ATOM 2149 C CA . ILE A 1 282 ? -0.536 -8.231 2.271 1.00 98.06 282 ILE A CA 1
ATOM 2150 C C . ILE A 1 282 ? -1.588 -7.137 2.035 1.00 98.06 282 ILE A C 1
ATOM 2152 O O . ILE A 1 282 ? -2.492 -6.978 2.856 1.00 98.06 282 ILE A O 1
ATOM 2156 N N . ILE A 1 283 ? -1.492 -6.399 0.919 1.00 98.00 283 ILE A N 1
ATOM 2157 C CA . ILE A 1 283 ? -2.483 -5.374 0.549 1.00 98.00 283 ILE A CA 1
ATOM 2158 C C . ILE A 1 283 ? -3.847 -6.020 0.329 1.00 98.00 283 ILE A C 1
ATOM 2160 O O . ILE A 1 283 ? -4.827 -5.574 0.921 1.00 98.00 283 ILE A O 1
ATOM 2164 N N . ASP A 1 284 ? -3.905 -7.066 -0.496 1.00 97.81 284 ASP A N 1
ATOM 2165 C CA . ASP A 1 284 ? -5.151 -7.751 -0.844 1.00 97.81 284 ASP A CA 1
ATOM 2166 C C . ASP A 1 284 ? -5.878 -8.255 0.409 1.00 97.81 284 ASP A C 1
ATOM 2168 O O . ASP A 1 284 ? -7.051 -7.952 0.634 1.00 97.81 284 ASP A O 1
ATOM 2172 N N . ARG A 1 285 ? -5.146 -8.922 1.311 1.00 98.12 285 ARG A N 1
ATOM 2173 C CA . ARG A 1 285 ? -5.714 -9.437 2.558 1.00 98.12 285 ARG A CA 1
ATOM 2174 C C . ARG A 1 285 ? -6.184 -8.325 3.490 1.00 98.12 285 ARG A C 1
ATOM 2176 O O . ARG A 1 285 ? -7.269 -8.438 4.060 1.00 98.12 285 ARG A O 1
ATOM 2183 N N . ALA A 1 286 ? -5.399 -7.258 3.644 1.00 98.00 286 ALA A N 1
ATOM 2184 C CA . ALA A 1 286 ? -5.778 -6.122 4.477 1.00 98.00 286 ALA A CA 1
ATOM 2185 C C . ALA A 1 286 ? -7.049 -5.438 3.949 1.00 98.00 286 ALA A C 1
ATOM 2187 O O . ALA A 1 286 ? -7.972 -5.189 4.724 1.00 98.00 286 ALA A O 1
ATOM 2188 N N . LEU A 1 287 ? -7.133 -5.194 2.638 1.00 97.31 287 LEU A N 1
ATOM 2189 C CA . LEU A 1 287 ? -8.299 -4.574 2.005 1.00 97.31 287 LEU A CA 1
ATOM 2190 C C . LEU A 1 287 ? -9.544 -5.462 2.092 1.00 97.31 287 LEU A C 1
ATOM 2192 O O . LEU A 1 287 ? -10.607 -4.962 2.447 1.00 97.31 287 LEU A O 1
ATOM 2196 N N . ALA A 1 288 ? -9.412 -6.775 1.889 1.00 97.12 288 ALA A N 1
ATOM 2197 C CA . ALA A 1 288 ? -10.526 -7.710 2.043 1.00 97.12 288 ALA A CA 1
ATOM 2198 C C . ALA A 1 288 ? -11.108 -7.704 3.472 1.00 97.12 288 ALA A C 1
ATOM 2200 O O . ALA A 1 288 ? -12.324 -7.791 3.663 1.00 97.12 288 ALA A O 1
ATOM 2201 N N . ILE A 1 289 ? -10.254 -7.576 4.494 1.00 97.19 289 ILE A N 1
ATOM 2202 C CA . ILE A 1 289 ? -10.702 -7.462 5.889 1.00 97.19 289 ILE A CA 1
ATOM 2203 C C . ILE A 1 289 ? -11.383 -6.113 6.124 1.00 97.19 289 ILE A C 1
ATOM 2205 O O . ILE A 1 289 ? -12.438 -6.072 6.754 1.00 97.19 289 ILE A O 1
ATOM 2209 N N . LEU A 1 290 ? -10.823 -5.022 5.600 1.00 96.12 290 LEU A N 1
ATOM 2210 C CA . LEU A 1 290 ? -11.432 -3.695 5.685 1.00 96.12 290 LEU A CA 1
ATOM 2211 C C . LEU A 1 290 ? -12.818 -3.654 5.019 1.00 96.12 290 LEU A C 1
ATOM 2213 O O . LEU A 1 290 ? -13.750 -3.114 5.611 1.00 96.12 290 LEU A O 1
ATOM 2217 N N . ASP A 1 291 ? -12.997 -4.301 3.869 1.00 95.44 291 ASP A N 1
ATOM 2218 C CA . ASP A 1 291 ? -14.300 -4.418 3.205 1.00 95.44 291 ASP A CA 1
ATOM 2219 C C . ASP A 1 291 ? -15.300 -5.227 4.043 1.00 95.44 291 ASP A C 1
ATOM 2221 O O . ASP A 1 291 ? -16.444 -4.809 4.241 1.00 95.44 291 ASP A O 1
ATOM 2225 N N . SER A 1 292 ? -14.862 -6.346 4.629 1.00 95.38 292 SER A N 1
ATOM 2226 C CA . SER A 1 292 ? -15.684 -7.111 5.575 1.00 95.38 292 SER A CA 1
ATOM 2227 C C . SER A 1 292 ? -16.106 -6.255 6.774 1.00 95.38 292 SER A C 1
ATOM 2229 O O . SER A 1 292 ? -17.270 -6.271 7.183 1.00 95.38 292 SER A O 1
ATOM 2231 N N . LEU A 1 293 ? -15.199 -5.435 7.306 1.00 92.81 293 LEU A N 1
ATOM 2232 C CA . LEU A 1 293 ? -15.505 -4.516 8.397 1.00 92.81 293 LEU A CA 1
ATOM 2233 C C . LEU A 1 293 ? -16.505 -3.443 7.962 1.00 92.81 293 LEU A C 1
ATOM 2235 O O . LEU A 1 293 ? -17.449 -3.188 8.704 1.00 92.81 293 LEU A O 1
ATOM 2239 N N . MET A 1 294 ? -16.378 -2.868 6.764 1.00 92.44 294 MET A N 1
ATOM 2240 C CA . MET A 1 294 ? -17.365 -1.916 6.238 1.00 92.44 294 MET A CA 1
ATOM 2241 C C . MET A 1 294 ? -18.772 -2.515 6.170 1.00 92.44 294 MET A C 1
ATOM 2243 O O . MET A 1 294 ? -19.732 -1.834 6.521 1.00 92.44 294 MET A O 1
ATOM 2247 N N . THR A 1 295 ? -18.901 -3.781 5.759 1.00 92.25 295 THR A N 1
ATOM 2248 C CA . THR A 1 295 ? -20.216 -4.440 5.634 1.00 92.25 295 THR A CA 1
ATOM 2249 C C . THR A 1 295 ? -20.869 -4.789 6.972 1.00 92.25 295 THR A C 1
ATOM 2251 O O . THR A 1 295 ? -22.094 -4.805 7.064 1.00 92.25 295 THR A O 1
ATOM 2254 N N . ASN A 1 296 ? -20.070 -5.051 8.011 1.00 92.50 296 ASN A N 1
ATOM 2255 C CA . ASN A 1 296 ? -20.550 -5.563 9.299 1.00 92.50 296 ASN A CA 1
ATOM 2256 C C . ASN A 1 296 ? -20.596 -4.511 10.421 1.00 92.50 296 ASN A C 1
ATOM 2258 O O . ASN A 1 296 ? -21.115 -4.796 11.501 1.00 92.50 296 ASN A O 1
ATOM 2262 N N . SER A 1 297 ? -20.031 -3.321 10.208 1.00 89.62 297 SER A N 1
ATOM 2263 C CA . SER A 1 297 ? -19.815 -2.338 11.276 1.00 89.62 297 SER A CA 1
ATOM 2264 C C . SER A 1 297 ? -20.809 -1.176 11.254 1.00 89.62 297 SER A C 1
ATOM 2266 O O . SER A 1 297 ? -21.610 -1.002 10.339 1.00 89.62 297 SER A O 1
ATOM 2268 N N . SER A 1 298 ? -20.738 -0.342 12.295 1.00 90.50 298 SER A N 1
ATOM 2269 C CA . SER A 1 298 ? -21.489 0.913 12.370 1.00 90.50 298 SER A CA 1
ATOM 2270 C C . SER A 1 298 ? -21.160 1.861 11.209 1.00 90.50 298 SER A C 1
ATOM 2272 O O . SER A 1 298 ? -20.064 1.816 10.643 1.00 90.50 298 SER A O 1
ATOM 2274 N N . THR A 1 299 ? -22.070 2.795 10.916 1.00 89.19 299 THR A N 1
ATOM 2275 C CA . THR A 1 299 ? -21.855 3.850 9.910 1.00 89.19 299 THR A CA 1
ATOM 2276 C C . THR A 1 299 ? -20.573 4.644 10.165 1.00 89.19 299 THR A C 1
ATOM 2278 O O . THR A 1 299 ? -19.852 4.946 9.222 1.00 89.19 299 THR A O 1
ATOM 2281 N N . SER A 1 300 ? -20.234 4.914 11.431 1.00 89.00 300 SER A N 1
ATOM 2282 C CA . SER A 1 300 ? -18.992 5.607 11.797 1.00 89.00 300 SER A CA 1
ATOM 2283 C C . SER A 1 300 ? -17.735 4.787 11.509 1.00 89.00 300 SER A C 1
ATOM 2285 O O . SER A 1 300 ? -16.692 5.359 11.218 1.00 89.00 300 SER A O 1
ATOM 2287 N N . THR A 1 301 ? -17.783 3.462 11.630 1.00 90.88 301 THR A N 1
ATOM 2288 C CA . THR A 1 301 ? -16.633 2.615 11.286 1.00 90.88 301 THR A CA 1
ATOM 2289 C C . THR A 1 301 ? -16.470 2.561 9.773 1.00 90.88 301 THR A C 1
ATOM 2291 O O . THR A 1 301 ? -15.357 2.696 9.274 1.00 90.88 301 THR A O 1
ATOM 2294 N N . ALA A 1 302 ? -17.583 2.431 9.046 1.00 91.56 302 ALA A N 1
ATOM 2295 C CA . ALA A 1 302 ? -17.584 2.417 7.591 1.00 91.56 302 ALA A CA 1
ATOM 2296 C C . ALA A 1 302 ? -16.992 3.709 7.001 1.00 91.56 302 ALA A C 1
ATOM 2298 O O . ALA A 1 302 ? -16.182 3.626 6.083 1.00 91.56 302 ALA A O 1
ATOM 2299 N N . THR A 1 303 ? -17.303 4.886 7.562 1.00 91.44 303 THR A N 1
ATOM 2300 C CA . THR A 1 303 ? -16.710 6.157 7.104 1.00 91.44 303 THR A CA 1
ATOM 2301 C C . THR A 1 303 ? -15.202 6.232 7.348 1.00 91.44 303 THR A C 1
ATOM 2303 O O . THR A 1 303 ? -14.475 6.714 6.485 1.00 91.44 303 THR A O 1
ATOM 2306 N N . GLN A 1 304 ? -14.706 5.719 8.479 1.00 93.50 304 GLN A N 1
ATOM 2307 C CA . GLN A 1 304 ? -13.266 5.692 8.774 1.00 93.50 304 GLN A CA 1
ATOM 2308 C C . GLN A 1 304 ? -12.506 4.718 7.865 1.00 93.50 304 GLN A C 1
ATOM 2310 O O . GLN A 1 304 ? -11.417 5.035 7.386 1.00 93.50 304 GLN A O 1
ATOM 2315 N N . VAL A 1 305 ? -13.088 3.550 7.581 1.00 93.94 305 VAL A N 1
ATOM 2316 C CA . VAL A 1 305 ? -12.502 2.606 6.620 1.00 93.94 305 VAL A CA 1
ATOM 2317 C C . VAL A 1 305 ? -12.508 3.195 5.210 1.00 93.94 305 VAL A C 1
ATOM 2319 O O . VAL A 1 305 ? -11.489 3.127 4.524 1.00 93.94 305 VAL A O 1
ATOM 2322 N N . GLN A 1 306 ? -13.599 3.846 4.803 1.00 93.44 306 GLN A N 1
ATOM 2323 C CA . GLN A 1 306 ? -13.678 4.527 3.513 1.00 93.44 306 GLN A CA 1
ATOM 2324 C C . GLN A 1 306 ? -12.608 5.622 3.388 1.00 93.44 306 GLN A C 1
ATOM 2326 O O . GLN A 1 306 ? -11.903 5.675 2.383 1.00 93.44 306 GLN A O 1
ATOM 2331 N N . ALA A 1 307 ? -12.398 6.431 4.431 1.00 93.38 307 ALA A N 1
ATOM 2332 C C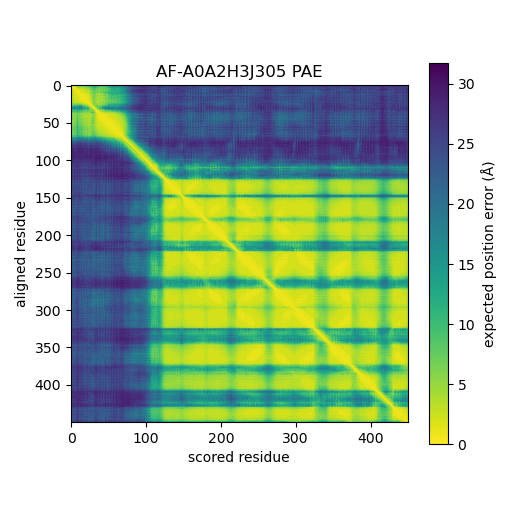A . ALA A 1 307 ? -11.338 7.439 4.459 1.00 93.38 307 ALA A CA 1
ATOM 2333 C C . ALA A 1 307 ? -9.930 6.827 4.310 1.00 93.38 307 ALA A C 1
ATOM 2335 O O . ALA A 1 307 ? -9.083 7.379 3.604 1.00 93.38 307 ALA A O 1
ATOM 2336 N N . ALA A 1 308 ? -9.677 5.660 4.912 1.00 95.50 308 ALA A N 1
ATOM 2337 C CA . ALA A 1 308 ? -8.425 4.935 4.706 1.00 95.50 308 ALA A CA 1
ATOM 2338 C C . ALA A 1 308 ? -8.279 4.465 3.247 1.00 95.50 308 ALA A C 1
ATOM 2340 O O . ALA A 1 308 ? -7.250 4.720 2.622 1.00 95.50 308 ALA A O 1
ATOM 2341 N N . LYS A 1 309 ? -9.324 3.866 2.656 1.00 95.81 309 LYS A N 1
ATOM 2342 C CA . LYS A 1 309 ? -9.328 3.459 1.236 1.00 95.81 309 LYS A CA 1
ATOM 2343 C C . LYS A 1 309 ? -9.102 4.647 0.296 1.00 95.81 309 LYS A C 1
ATOM 2345 O O . LYS A 1 309 ? -8.369 4.525 -0.684 1.00 95.81 309 LYS A O 1
ATOM 2350 N N . HIS A 1 310 ? -9.660 5.811 0.616 1.00 94.56 310 HIS A N 1
ATOM 2351 C CA . HIS A 1 310 ? -9.438 7.053 -0.124 1.00 94.56 310 HIS A CA 1
ATOM 2352 C C . HIS A 1 310 ? -7.967 7.469 -0.133 1.00 94.56 310 HIS A C 1
ATOM 2354 O O . HIS A 1 310 ? -7.409 7.728 -1.199 1.00 94.56 310 HIS A O 1
ATOM 2360 N N . ALA A 1 311 ? -7.320 7.467 1.036 1.00 95.75 311 ALA A N 1
ATOM 2361 C CA . ALA A 1 311 ? -5.899 7.780 1.149 1.00 95.75 311 ALA A CA 1
ATOM 2362 C C . ALA A 1 311 ? -5.038 6.818 0.313 1.00 95.75 311 ALA A C 1
ATOM 2364 O O . ALA A 1 311 ? -4.142 7.254 -0.407 1.00 95.75 311 ALA A O 1
ATOM 2365 N N . LEU A 1 312 ? -5.356 5.521 0.343 1.00 97.19 312 LEU A N 1
ATOM 2366 C CA . LEU A 1 312 ? -4.680 4.505 -0.468 1.00 97.19 312 LEU A CA 1
ATOM 2367 C C . LEU A 1 312 ? -4.897 4.705 -1.973 1.00 97.19 312 LEU A C 1
ATOM 2369 O O . LEU A 1 312 ? -3.973 4.521 -2.760 1.00 97.19 312 LEU A O 1
ATOM 2373 N N . THR A 1 313 ? -6.099 5.115 -2.379 1.00 96.25 313 THR A N 1
ATOM 2374 C CA . THR A 1 313 ? -6.423 5.378 -3.788 1.00 96.25 313 THR A CA 1
ATOM 2375 C C . THR A 1 313 ? -5.646 6.581 -4.321 1.00 96.25 313 THR A C 1
ATOM 2377 O O . THR A 1 313 ? -5.056 6.510 -5.403 1.00 96.25 313 THR A O 1
ATOM 2380 N N . LEU A 1 314 ? -5.599 7.672 -3.547 1.00 96.31 314 LEU A N 1
ATOM 2381 C CA . LEU A 1 314 ? -4.794 8.851 -3.872 1.00 96.31 314 LEU A CA 1
ATOM 2382 C C . LEU A 1 314 ? -3.316 8.495 -3.975 1.00 96.31 314 LEU A C 1
ATOM 2384 O O . LEU A 1 314 ? -2.651 8.905 -4.922 1.00 96.31 314 LEU A O 1
ATOM 2388 N N . GLU A 1 315 ? -2.814 7.699 -3.036 1.00 97.69 315 GLU A N 1
ATOM 2389 C CA . GLU A 1 315 ? -1.417 7.300 -3.021 1.00 97.69 315 GLU A CA 1
ATOM 2390 C C . GLU A 1 315 ? -1.053 6.411 -4.214 1.00 97.69 315 GLU A C 1
ATOM 2392 O O . GLU A 1 315 ? -0.081 6.696 -4.910 1.00 97.69 315 GLU A O 1
ATOM 2397 N N . ALA A 1 316 ? -1.844 5.378 -4.512 1.00 97.50 316 ALA A N 1
ATOM 2398 C CA . ALA A 1 316 ? -1.610 4.523 -5.672 1.00 97.50 316 ALA A CA 1
ATOM 2399 C C . ALA A 1 316 ? -1.644 5.329 -6.983 1.00 97.50 316 ALA A C 1
ATOM 2401 O O . ALA A 1 316 ? -0.795 5.132 -7.854 1.00 97.50 316 ALA A O 1
ATOM 2402 N N . THR A 1 317 ? -2.565 6.293 -7.096 1.00 96.75 317 THR A N 1
ATOM 2403 C CA . THR A 1 317 ? -2.640 7.217 -8.239 1.00 96.75 317 THR A CA 1
ATOM 2404 C C . THR A 1 317 ? -1.407 8.123 -8.309 1.00 96.75 317 THR A C 1
ATOM 2406 O O . THR A 1 317 ? -0.825 8.298 -9.377 1.00 96.75 317 THR A O 1
ATOM 2409 N N . ARG A 1 318 ? -0.952 8.659 -7.171 1.00 96.50 318 ARG A N 1
ATOM 2410 C CA . ARG A 1 318 ? 0.254 9.490 -7.075 1.00 96.50 318 ARG A CA 1
ATOM 2411 C C . ARG A 1 318 ? 1.499 8.716 -7.500 1.00 96.50 318 ARG A C 1
ATOM 2413 O O . ARG A 1 318 ? 2.283 9.230 -8.294 1.00 96.50 318 ARG A O 1
ATOM 2420 N N . VAL A 1 319 ? 1.675 7.487 -7.010 1.00 96.19 319 VAL A N 1
ATOM 2421 C CA . VAL A 1 319 ? 2.792 6.612 -7.401 1.00 96.19 319 VAL A CA 1
ATOM 2422 C C . VAL A 1 319 ? 2.716 6.303 -8.895 1.00 96.19 319 VAL A C 1
ATOM 2424 O O . VAL A 1 319 ? 3.728 6.399 -9.583 1.00 96.19 319 VAL A O 1
ATOM 2427 N N . LEU A 1 320 ? 1.521 6.022 -9.425 1.00 95.94 320 LEU A N 1
ATOM 2428 C CA . LEU A 1 320 ? 1.321 5.793 -10.854 1.00 95.94 320 LEU A CA 1
ATOM 2429 C C . LEU A 1 320 ? 1.760 7.003 -11.691 1.00 95.94 320 LEU A C 1
ATOM 2431 O O . LEU A 1 320 ? 2.507 6.826 -12.645 1.00 95.94 320 LEU A O 1
ATOM 2435 N N . VAL A 1 321 ? 1.372 8.226 -11.316 1.00 94.06 321 VAL A N 1
ATOM 2436 C CA . VAL A 1 321 ? 1.816 9.461 -11.992 1.00 94.06 321 VAL A CA 1
ATOM 2437 C C . VAL A 1 321 ? 3.336 9.635 -11.892 1.00 94.06 321 VAL A C 1
ATOM 2439 O O . VAL A 1 321 ? 3.990 9.969 -12.882 1.00 94.06 321 VAL A O 1
ATOM 2442 N N . GLN A 1 322 ? 3.926 9.348 -10.728 1.00 93.81 322 GLN A N 1
ATOM 2443 C CA . GLN A 1 322 ? 5.374 9.441 -10.524 1.00 93.81 322 GLN A CA 1
ATOM 2444 C C . GLN A 1 322 ? 6.183 8.496 -11.414 1.00 93.81 322 GLN A C 1
ATOM 2446 O O . GLN A 1 322 ? 7.286 8.859 -11.811 1.00 93.81 322 GLN A O 1
ATOM 2451 N N . LEU A 1 323 ? 5.640 7.336 -11.798 1.00 93.25 323 LEU A N 1
ATOM 2452 C CA . LEU A 1 323 ? 6.312 6.418 -12.730 1.00 93.25 323 LEU A CA 1
ATOM 2453 C C . LEU A 1 323 ? 6.553 7.017 -14.122 1.00 93.25 323 LEU A C 1
ATOM 2455 O O . LEU A 1 323 ? 7.398 6.512 -14.864 1.00 93.25 323 LEU A O 1
ATOM 2459 N N . PHE A 1 324 ? 5.810 8.061 -14.491 1.00 89.88 324 PHE A N 1
ATOM 2460 C CA . PHE A 1 324 ? 5.928 8.735 -15.786 1.00 89.88 324 PHE A CA 1
ATOM 2461 C C . PHE A 1 324 ? 6.577 10.117 -15.692 1.00 89.88 324 PHE A C 1
ATOM 2463 O O . PHE A 1 324 ? 7.027 10.653 -16.708 1.00 89.88 324 PHE A O 1
ATOM 2470 N N . ALA A 1 325 ? 6.687 10.670 -14.485 1.00 87.19 325 ALA A N 1
ATOM 2471 C CA . ALA A 1 325 ? 7.474 11.859 -14.199 1.00 87.19 325 ALA A CA 1
ATOM 2472 C C . ALA A 1 325 ? 8.963 11.481 -14.098 1.00 87.19 325 ALA A C 1
ATOM 2474 O O . ALA A 1 325 ? 9.537 11.524 -13.018 1.00 87.19 325 ALA A O 1
ATOM 2475 N N . ASP A 1 326 ? 9.584 11.040 -15.198 1.00 66.25 326 ASP A N 1
ATOM 2476 C CA . ASP A 1 326 ? 10.984 10.595 -15.173 1.00 66.25 326 ASP A CA 1
ATOM 2477 C C . ASP A 1 326 ? 11.937 11.771 -14.849 1.00 66.25 326 ASP A C 1
ATOM 2479 O O . ASP A 1 326 ? 12.050 12.697 -15.660 1.00 66.25 326 ASP A O 1
ATOM 2483 N N . PRO A 1 327 ? 12.656 11.753 -13.707 1.00 59.00 327 PRO A N 1
ATOM 2484 C CA . PRO A 1 327 ? 13.679 12.750 -13.393 1.00 59.00 327 PRO A CA 1
ATOM 2485 C C . PRO A 1 327 ? 14.951 12.587 -14.243 1.00 59.00 327 PRO A C 1
ATOM 2487 O O . PRO A 1 327 ? 15.791 13.484 -14.254 1.00 59.00 327 PRO A O 1
ATOM 2490 N N . HIS A 1 328 ? 15.111 11.462 -14.950 1.00 59.03 328 HIS A N 1
ATOM 2491 C CA . HIS A 1 328 ? 16.266 11.168 -15.801 1.00 59.03 328 HIS A CA 1
ATOM 2492 C C . HIS A 1 328 ? 15.991 11.350 -17.291 1.00 59.03 328 HIS A C 1
ATOM 2494 O O . HIS A 1 328 ? 16.796 10.903 -18.115 1.00 59.03 328 HIS A O 1
ATOM 2500 N N . ALA A 1 329 ? 14.898 12.029 -17.660 1.00 59.72 329 ALA A N 1
ATOM 2501 C CA . ALA A 1 329 ? 14.747 12.512 -19.024 1.00 59.72 329 ALA A CA 1
ATOM 2502 C C . ALA A 1 329 ? 16.020 13.309 -19.374 1.00 59.72 329 ALA A C 1
ATOM 2504 O O . ALA A 1 329 ? 16.305 14.300 -18.696 1.00 59.72 329 ALA A O 1
ATOM 2505 N N . PRO A 1 330 ? 16.836 12.855 -20.351 1.00 59.69 330 PRO A N 1
ATOM 2506 C CA . PRO A 1 330 ? 18.092 13.512 -20.673 1.00 59.69 330 PRO A CA 1
ATOM 2507 C C . PRO A 1 330 ? 17.776 14.971 -20.953 1.00 59.69 330 PRO A C 1
ATOM 2509 O O . PRO A 1 330 ? 16.887 15.262 -21.762 1.00 59.69 330 PRO A O 1
ATOM 2512 N N . ASN A 1 331 ? 18.446 15.866 -20.222 1.00 64.50 331 ASN A N 1
ATOM 2513 C CA . ASN A 1 331 ? 18.219 17.292 -20.368 1.00 64.50 331 ASN A CA 1
ATOM 2514 C C . ASN A 1 331 ? 18.289 17.615 -21.864 1.00 64.50 331 ASN A C 1
ATOM 2516 O O . ASN A 1 331 ? 19.244 17.196 -22.520 1.00 64.50 331 ASN A O 1
ATOM 2520 N N . PRO A 1 332 ? 17.313 18.345 -22.427 1.00 60.78 332 PRO A N 1
ATOM 2521 C CA . PRO A 1 332 ? 17.254 18.603 -23.866 1.00 60.78 332 PRO A CA 1
ATOM 2522 C C . PRO A 1 332 ? 18.497 19.333 -24.418 1.00 60.78 332 PRO A C 1
ATOM 2524 O O . PRO A 1 332 ? 18.637 19.452 -25.632 1.00 60.78 332 PRO A O 1
ATOM 2527 N N . GLY A 1 333 ? 19.400 19.799 -23.544 1.00 73.88 333 GLY A N 1
ATOM 2528 C CA . GLY A 1 333 ? 20.697 20.379 -23.888 1.00 73.88 333 GLY A CA 1
ATOM 2529 C C . GLY A 1 333 ? 21.853 19.386 -24.072 1.00 73.88 333 GLY A C 1
ATOM 2530 O O . GLY A 1 333 ? 22.839 19.756 -24.706 1.00 73.88 333 GLY A O 1
ATOM 2531 N N . ASP A 1 334 ? 21.757 18.141 -23.594 1.00 70.88 334 ASP A N 1
ATOM 2532 C CA . ASP A 1 334 ? 22.756 17.118 -23.918 1.00 70.88 334 ASP A CA 1
ATOM 2533 C C . ASP A 1 334 ? 22.488 16.671 -25.350 1.00 70.88 334 ASP A C 1
ATOM 2535 O O . ASP A 1 334 ? 21.508 15.978 -25.612 1.00 70.88 334 ASP A O 1
ATOM 2539 N N . GLY A 1 335 ? 23.314 17.144 -26.289 1.00 70.81 335 GLY A N 1
ATOM 2540 C CA . GLY A 1 335 ? 23.164 17.015 -27.741 1.00 70.81 335 GLY A CA 1
ATOM 2541 C C . GLY A 1 335 ? 23.174 15.578 -28.269 1.00 70.81 335 GLY A C 1
ATOM 2542 O O . GLY A 1 335 ? 24.028 15.211 -29.076 1.00 70.81 335 GLY A O 1
ATOM 2543 N N . VAL A 1 336 ? 22.209 14.761 -27.846 1.00 65.69 336 VAL A N 1
ATOM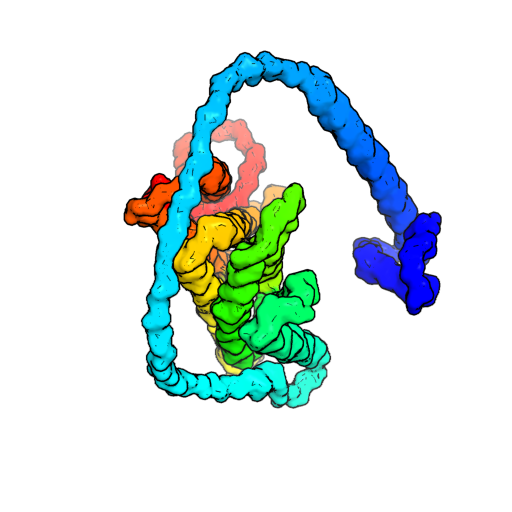 2544 C CA . VAL A 1 336 ? 21.998 13.406 -28.331 1.00 65.69 336 VAL A CA 1
ATOM 2545 C C . VAL A 1 336 ? 21.675 13.509 -29.824 1.00 65.69 336 VAL A C 1
ATOM 2547 O O . VAL A 1 336 ? 20.697 14.165 -30.203 1.00 65.69 336 VAL A O 1
ATOM 2550 N N . PRO A 1 337 ? 22.487 12.890 -30.698 1.00 65.94 337 PRO A N 1
ATOM 2551 C CA . PRO A 1 337 ? 22.321 13.001 -32.138 1.00 65.94 337 PRO A CA 1
ATOM 2552 C C . PRO A 1 337 ? 20.915 12.552 -32.549 1.00 65.94 337 PRO A C 1
ATOM 2554 O O . PRO A 1 337 ? 20.472 11.456 -32.197 1.00 65.94 337 PRO A O 1
ATOM 2557 N N . LYS A 1 338 ? 20.201 13.415 -33.292 1.00 66.81 338 LYS A N 1
ATOM 2558 C CA . LYS A 1 338 ? 18.859 13.126 -33.823 1.00 66.81 338 LYS A CA 1
ATOM 2559 C C . LYS A 1 338 ? 18.891 11.773 -34.553 1.00 66.81 338 LYS A C 1
ATOM 2561 O O . LYS A 1 338 ? 19.634 11.646 -35.531 1.00 66.81 338 LYS A O 1
ATOM 2566 N N . PRO A 1 339 ? 18.102 10.770 -34.124 1.00 57.91 339 PRO A N 1
ATOM 2567 C CA . PRO A 1 339 ? 18.020 9.510 -34.844 1.00 57.91 339 PRO A CA 1
ATOM 2568 C C . PRO A 1 339 ? 17.471 9.788 -36.247 1.00 57.91 339 PRO A C 1
ATOM 2570 O O . PRO A 1 339 ? 16.442 10.448 -36.401 1.00 57.91 339 PRO A O 1
ATOM 2573 N N . ARG A 1 340 ? 18.189 9.325 -37.276 1.00 70.25 340 ARG A N 1
ATOM 2574 C CA . ARG A 1 340 ? 17.746 9.410 -38.673 1.00 70.25 340 ARG A CA 1
ATOM 2575 C C . ARG A 1 340 ? 16.436 8.623 -38.801 1.00 70.25 340 ARG A C 1
ATOM 2577 O O . ARG A 1 340 ? 16.410 7.429 -38.512 1.00 70.25 340 ARG A O 1
ATOM 2584 N N . GLN A 1 341 ? 15.354 9.307 -39.173 1.00 62.66 341 GLN A N 1
ATOM 2585 C CA . GLN A 1 341 ? 14.027 8.716 -39.369 1.00 62.66 341 GLN A CA 1
ATOM 2586 C C . GLN A 1 341 ? 14.098 7.592 -40.415 1.00 62.66 341 GLN A C 1
ATOM 2588 O O . GLN A 1 341 ? 14.584 7.822 -41.519 1.00 62.66 341 GLN A O 1
ATOM 2593 N N . GLY A 1 342 ? 13.620 6.391 -40.069 1.00 70.50 342 GLY A N 1
ATOM 2594 C CA . GLY A 1 342 ? 13.377 5.306 -41.033 1.00 70.50 342 GLY A CA 1
ATOM 2595 C C . GLY A 1 342 ? 13.996 3.944 -40.710 1.00 70.50 342 GLY A C 1
ATOM 2596 O O . GLY A 1 342 ? 13.687 2.977 -41.395 1.00 70.50 342 GLY A O 1
ATOM 2597 N N . VAL A 1 343 ? 14.832 3.829 -39.677 1.00 71.94 343 VAL A N 1
ATOM 2598 C CA . VAL A 1 343 ? 15.341 2.528 -39.214 1.00 71.94 343 VAL A CA 1
ATOM 2599 C C . VAL A 1 343 ? 14.709 2.228 -37.864 1.00 71.94 343 VAL A C 1
ATOM 2601 O O . VAL A 1 343 ? 14.732 3.098 -36.995 1.00 71.94 343 VAL A O 1
ATOM 2604 N N . ASP A 1 344 ? 14.161 1.025 -37.680 1.00 74.19 344 ASP A N 1
ATOM 2605 C CA . ASP A 1 344 ? 13.715 0.513 -36.379 1.00 74.19 344 ASP A CA 1
ATOM 2606 C C . ASP A 1 344 ? 14.886 0.542 -35.389 1.00 74.19 344 ASP A C 1
ATOM 2608 O O . ASP A 1 344 ? 15.664 -0.411 -35.258 1.00 74.19 344 ASP A O 1
ATOM 2612 N N . VAL A 1 345 ? 15.060 1.675 -34.705 1.00 78.00 345 VAL A N 1
ATOM 2613 C CA . VAL A 1 345 ? 16.093 1.838 -33.689 1.00 78.00 345 VAL A CA 1
ATOM 2614 C C . VAL A 1 345 ? 15.669 0.986 -32.506 1.00 78.00 345 VAL A C 1
ATOM 2616 O O . VAL A 1 345 ? 14.850 1.382 -31.677 1.00 78.00 345 VAL A O 1
ATOM 2619 N N . ARG A 1 346 ? 16.228 -0.224 -32.432 1.00 87.62 346 ARG A N 1
ATOM 2620 C CA . ARG A 1 346 ? 16.090 -1.084 -31.260 1.00 87.62 346 ARG A CA 1
ATOM 2621 C C . ARG A 1 346 ? 16.568 -0.302 -30.041 1.00 87.62 346 ARG A C 1
ATOM 2623 O O . ARG A 1 346 ? 17.738 0.067 -29.959 1.00 87.62 346 ARG A O 1
ATOM 2630 N N . LEU A 1 347 ? 15.654 -0.069 -29.101 1.00 87.00 347 LEU A N 1
ATOM 2631 C CA . LEU A 1 347 ? 15.978 0.573 -27.832 1.00 87.00 347 LEU A CA 1
ATOM 2632 C C . LEU A 1 347 ? 17.116 -0.198 -27.136 1.00 87.00 347 LEU A C 1
ATOM 2634 O O . LEU A 1 347 ? 17.107 -1.439 -27.164 1.00 87.00 347 LEU A O 1
ATOM 2638 N N . PRO A 1 348 ? 18.067 0.502 -26.489 1.00 90.62 348 PRO A N 1
ATOM 2639 C CA . PRO A 1 348 ? 19.060 -0.118 -25.622 1.00 90.62 348 PRO A CA 1
ATOM 2640 C C . PRO A 1 348 ? 18.411 -1.103 -24.645 1.00 90.62 348 PRO A C 1
ATOM 2642 O O . PRO A 1 348 ? 17.305 -0.870 -24.152 1.00 90.62 348 PRO A O 1
ATOM 2645 N N . LEU A 1 349 ? 19.102 -2.207 -24.347 1.00 92.12 349 LEU A N 1
ATOM 2646 C CA . LEU A 1 349 ? 18.578 -3.254 -23.465 1.00 92.12 349 LEU A CA 1
ATOM 2647 C C . LEU A 1 349 ? 18.123 -2.686 -22.112 1.00 92.12 349 LEU A C 1
ATOM 2649 O O . LEU A 1 349 ? 17.025 -3.004 -21.677 1.00 92.12 349 LEU A O 1
ATOM 2653 N N . SER A 1 350 ? 18.904 -1.792 -21.502 1.00 91.19 350 SER A N 1
ATOM 2654 C CA . SER A 1 350 ? 18.562 -1.137 -20.230 1.00 91.19 350 SER A CA 1
ATOM 2655 C C . SER A 1 350 ? 17.219 -0.404 -20.279 1.00 91.19 350 SER A C 1
ATOM 2657 O O . SER A 1 350 ? 16.394 -0.580 -19.389 1.00 91.19 350 SER A O 1
ATOM 2659 N N . GLN A 1 351 ? 16.953 0.347 -21.350 1.00 90.62 351 GLN A N 1
ATOM 2660 C CA . GLN A 1 351 ? 15.676 1.042 -21.538 1.00 90.62 351 GLN A CA 1
ATOM 2661 C C . GLN A 1 351 ? 14.517 0.058 -21.716 1.00 90.62 351 GLN A C 1
ATOM 2663 O O . GLN A 1 351 ? 13.422 0.290 -21.212 1.00 90.62 351 GLN A O 1
ATOM 2668 N N . ARG A 1 352 ? 14.744 -1.063 -22.413 1.00 92.56 352 ARG A N 1
ATOM 2669 C CA . ARG A 1 352 ? 13.729 -2.118 -22.566 1.00 92.56 352 ARG A CA 1
ATOM 2670 C C . ARG A 1 352 ? 13.402 -2.788 -21.232 1.00 92.56 352 ARG A C 1
ATOM 2672 O O . ARG A 1 352 ? 12.229 -3.037 -20.971 1.00 92.56 352 ARG A O 1
ATOM 2679 N N . LEU A 1 353 ? 14.413 -3.052 -20.402 1.00 94.56 353 LEU A N 1
ATOM 2680 C CA . LEU A 1 353 ? 14.233 -3.622 -19.064 1.00 94.56 353 LEU A CA 1
ATOM 2681 C C . LEU A 1 353 ? 13.492 -2.653 -18.140 1.00 94.56 353 LEU A C 1
ATOM 2683 O O . LEU A 1 353 ? 12.526 -3.061 -17.505 1.00 94.56 353 LEU A O 1
ATOM 2687 N N . HIS A 1 354 ? 13.849 -1.366 -18.155 1.00 92.88 354 HIS A N 1
ATOM 2688 C CA . HIS A 1 354 ? 13.122 -0.338 -17.407 1.00 92.88 354 HIS A CA 1
ATOM 2689 C C . HIS A 1 354 ? 11.655 -0.227 -17.832 1.00 92.88 354 HIS A C 1
ATOM 2691 O O . HIS A 1 354 ? 10.775 -0.167 -16.978 1.00 92.88 354 HIS A O 1
ATOM 2697 N N . LYS A 1 355 ? 11.368 -0.253 -19.142 1.00 93.25 355 LYS A N 1
ATOM 2698 C CA . LYS A 1 355 ? 9.983 -0.278 -19.640 1.00 93.25 355 LYS A CA 1
ATOM 2699 C C . LYS A 1 355 ? 9.223 -1.507 -19.147 1.00 93.25 355 LYS A C 1
ATOM 2701 O O . LYS A 1 355 ? 8.069 -1.387 -18.758 1.00 93.25 355 LYS A O 1
ATOM 2706 N N . LEU A 1 356 ? 9.856 -2.679 -19.139 1.00 95.81 356 LEU A N 1
ATOM 2707 C CA . LEU A 1 356 ? 9.225 -3.895 -18.629 1.00 95.81 356 LEU A CA 1
ATOM 2708 C C . LEU A 1 356 ? 8.946 -3.799 -17.119 1.00 95.81 356 LEU A C 1
ATOM 2710 O O . LEU A 1 356 ? 7.853 -4.149 -16.688 1.00 95.81 356 LEU A O 1
ATOM 2714 N N . ALA A 1 357 ? 9.889 -3.267 -16.337 1.00 95.94 357 ALA A N 1
ATOM 2715 C CA . ALA A 1 357 ? 9.711 -3.044 -14.902 1.00 95.94 357 ALA A CA 1
ATOM 2716 C C . ALA A 1 357 ? 8.602 -2.043 -14.592 1.00 95.94 357 ALA A C 1
ATOM 2718 O O . ALA A 1 357 ? 7.810 -2.253 -13.674 1.00 95.94 357 ALA A O 1
ATOM 2719 N N . ARG A 1 358 ? 8.496 -0.988 -15.401 1.00 95.56 358 ARG A N 1
ATOM 2720 C CA . ARG A 1 358 ? 7.404 -0.024 -15.311 1.00 95.56 358 ARG A CA 1
ATOM 2721 C C . ARG A 1 358 ? 6.047 -0.682 -15.568 1.00 95.56 358 ARG A C 1
ATOM 2723 O O . ARG A 1 358 ? 5.149 -0.498 -14.757 1.00 95.56 358 ARG A O 1
ATOM 2730 N N . LYS A 1 359 ? 5.905 -1.489 -16.628 1.00 96.44 359 LYS A N 1
ATOM 2731 C CA . LYS A 1 359 ? 4.661 -2.236 -16.915 1.00 96.44 359 LYS A CA 1
ATOM 2732 C C . LYS A 1 359 ? 4.231 -3.130 -15.766 1.00 96.44 359 LYS A C 1
ATOM 2734 O O . LYS A 1 359 ? 3.062 -3.150 -15.402 1.00 96.44 359 LYS A O 1
ATOM 2739 N N . ASP A 1 360 ? 5.185 -3.869 -15.219 1.00 97.62 360 ASP A N 1
ATOM 2740 C CA . ASP A 1 360 ? 4.945 -4.762 -14.095 1.00 97.62 360 ASP A CA 1
ATOM 2741 C C . ASP A 1 360 ? 4.486 -3.977 -12.854 1.00 97.62 360 ASP A C 1
ATOM 2743 O O . ASP A 1 360 ? 3.469 -4.300 -12.246 1.00 97.62 360 ASP A O 1
ATOM 2747 N N . THR A 1 361 ? 5.132 -2.843 -12.575 1.00 97.50 361 THR A N 1
ATOM 2748 C CA . THR A 1 361 ? 4.714 -1.934 -11.499 1.00 97.50 361 THR A CA 1
ATOM 2749 C C . THR A 1 361 ? 3.297 -1.394 -11.719 1.00 97.50 361 THR A C 1
ATOM 2751 O O . THR A 1 361 ? 2.486 -1.397 -10.793 1.00 97.50 361 THR A O 1
ATOM 2754 N N . ILE A 1 362 ? 2.977 -0.952 -12.942 1.00 97.12 362 ILE A N 1
ATOM 2755 C CA . ILE A 1 362 ? 1.637 -0.469 -13.313 1.00 97.12 362 ILE A CA 1
ATOM 2756 C C . ILE A 1 362 ? 0.600 -1.558 -13.061 1.00 97.12 362 ILE A C 1
ATOM 2758 O O . ILE A 1 362 ? -0.456 -1.263 -12.513 1.00 97.12 362 ILE A O 1
ATOM 2762 N N . TRP A 1 363 ? 0.907 -2.815 -13.387 1.00 98.00 363 TRP A N 1
ATOM 2763 C CA . TRP A 1 363 ? 0.003 -3.929 -13.129 1.00 98.00 363 TRP A CA 1
ATOM 2764 C C . TRP A 1 363 ? -0.348 -4.045 -11.636 1.00 98.00 363 TRP A C 1
ATOM 2766 O O . TRP A 1 363 ? -1.531 -4.089 -11.297 1.00 98.00 363 TRP A O 1
ATOM 2776 N N . TYR A 1 364 ? 0.635 -4.017 -10.730 1.00 98.38 364 TYR A N 1
ATOM 2777 C CA . TYR A 1 364 ? 0.375 -4.080 -9.282 1.00 98.38 364 TYR A CA 1
ATOM 2778 C C . TYR A 1 364 ? -0.418 -2.870 -8.764 1.00 98.38 364 TYR A C 1
ATOM 2780 O O . TYR A 1 364 ? -1.348 -3.030 -7.966 1.00 98.38 364 TYR A O 1
ATOM 2788 N N . LEU A 1 365 ? -0.097 -1.661 -9.235 1.00 98.06 365 LEU A N 1
ATOM 2789 C CA . LEU A 1 365 ? -0.802 -0.437 -8.836 1.00 98.06 365 LEU A CA 1
ATOM 2790 C C . LEU A 1 365 ? -2.242 -0.405 -9.360 1.00 98.06 365 LEU A C 1
ATOM 2792 O O . LEU A 1 365 ? -3.151 -0.070 -8.606 1.00 98.06 365 LEU A O 1
ATOM 2796 N N . CYS A 1 366 ? -2.480 -0.808 -10.610 1.00 97.62 366 CYS A N 1
ATOM 2797 C CA . CYS A 1 366 ? -3.822 -0.911 -11.183 1.00 97.62 366 CYS A CA 1
ATOM 2798 C C . CYS A 1 366 ? -4.671 -1.959 -10.452 1.00 97.62 366 CYS A C 1
ATOM 2800 O O . CYS A 1 366 ? -5.826 -1.686 -10.136 1.00 97.62 366 CYS A O 1
ATOM 2802 N N . ASN A 1 367 ? -4.107 -3.123 -10.110 1.00 97.88 367 ASN A N 1
ATOM 2803 C CA . ASN A 1 367 ? -4.816 -4.113 -9.292 1.00 97.88 367 ASN A CA 1
ATOM 2804 C C . ASN A 1 367 ? -5.133 -3.575 -7.892 1.00 97.88 367 ASN A C 1
ATOM 2806 O O . ASN A 1 367 ? -6.249 -3.744 -7.413 1.00 97.88 367 ASN A O 1
ATOM 2810 N N . THR A 1 368 ? -4.197 -2.858 -7.269 1.00 97.44 368 THR A N 1
ATOM 2811 C CA . THR A 1 368 ? -4.449 -2.181 -5.989 1.00 97.44 368 THR A CA 1
ATOM 2812 C C . THR A 1 368 ? -5.600 -1.182 -6.115 1.00 97.44 368 THR A C 1
ATOM 2814 O O . THR A 1 368 ? -6.523 -1.220 -5.305 1.00 97.44 368 THR A O 1
ATOM 2817 N N . LEU A 1 369 ? -5.602 -0.348 -7.164 1.00 96.75 369 LEU A N 1
ATOM 2818 C CA . LEU A 1 369 ? -6.686 0.592 -7.469 1.00 96.75 369 LEU A CA 1
ATOM 2819 C C . LEU A 1 369 ? -8.028 -0.127 -7.657 1.00 96.75 369 LEU A C 1
ATOM 2821 O O . LEU A 1 369 ? -9.040 0.326 -7.134 1.00 96.75 369 LEU A O 1
ATOM 2825 N N . HIS A 1 370 ? -8.052 -1.280 -8.327 1.00 95.25 370 HIS A N 1
ATOM 2826 C CA . HIS A 1 370 ? -9.271 -2.075 -8.470 1.00 95.25 370 HIS A CA 1
ATOM 2827 C C . HIS A 1 370 ? -9.836 -2.592 -7.138 1.00 95.25 370 HIS A C 1
ATOM 2829 O O . HIS A 1 370 ? -11.058 -2.714 -7.017 1.00 95.25 370 HIS A O 1
ATOM 2835 N N . LEU A 1 371 ? -8.978 -2.877 -6.156 1.00 95.56 371 LEU A N 1
ATOM 2836 C CA . LEU A 1 371 ? -9.389 -3.310 -4.817 1.00 95.56 371 LEU A CA 1
ATOM 2837 C C . LEU A 1 371 ? -9.903 -2.139 -3.961 1.00 95.56 371 LEU A C 1
ATOM 2839 O O . LEU A 1 371 ? -10.880 -2.287 -3.227 1.00 95.56 371 LEU A O 1
ATOM 2843 N N . VAL A 1 372 ? -9.268 -0.964 -4.047 1.00 95.38 372 VAL A N 1
ATOM 2844 C CA . VAL A 1 372 ? -9.655 0.197 -3.221 1.00 95.38 372 VAL A CA 1
ATOM 2845 C C . VAL A 1 372 ? -10.827 0.992 -3.788 1.00 95.38 372 VAL A C 1
ATOM 2847 O O . VAL A 1 372 ? -11.586 1.568 -3.010 1.00 95.38 372 VAL A O 1
ATOM 2850 N N . LEU A 1 373 ? -11.010 1.015 -5.110 1.00 92.75 373 LEU A N 1
ATOM 2851 C CA . LEU A 1 373 ? -12.137 1.708 -5.726 1.00 92.75 373 LEU A CA 1
ATOM 2852 C C . LEU A 1 373 ? -13.460 1.022 -5.351 1.00 92.75 373 LEU A C 1
ATOM 2854 O O . LEU A 1 373 ? -13.534 -0.212 -5.362 1.00 92.75 373 LEU A O 1
ATOM 2858 N N . PRO A 1 374 ? -14.509 1.800 -5.031 1.00 84.44 374 PRO A N 1
ATOM 2859 C CA . PRO A 1 374 ? -15.798 1.246 -4.649 1.00 84.44 374 PRO A CA 1
ATOM 2860 C C . PRO A 1 374 ? -16.348 0.362 -5.771 1.00 84.44 374 PRO A C 1
ATOM 2862 O O . PRO A 1 374 ? -16.361 0.741 -6.943 1.00 84.44 374 PRO A O 1
ATOM 2865 N N . ALA A 1 375 ? -16.807 -0.835 -5.406 1.00 79.12 375 ALA A N 1
ATOM 2866 C CA . ALA A 1 375 ? -17.657 -1.613 -6.293 1.00 79.12 375 ALA A CA 1
ATOM 2867 C C . ALA A 1 375 ? -19.029 -0.919 -6.386 1.00 79.12 375 ALA A C 1
ATOM 2869 O O . ALA A 1 375 ? -19.471 -0.367 -5.374 1.00 79.12 375 ALA A O 1
ATOM 2870 N N . PRO A 1 376 ? -19.715 -0.954 -7.544 1.00 73.94 376 PRO A N 1
ATOM 2871 C CA . PRO A 1 376 ? -21.075 -0.437 -7.668 1.00 73.94 376 PRO A CA 1
ATOM 2872 C C . PRO A 1 376 ? -21.981 -1.113 -6.638 1.00 73.94 376 PRO A C 1
ATOM 2874 O O . PRO A 1 376 ? -22.372 -2.273 -6.789 1.00 73.94 376 PRO A O 1
ATOM 2877 N N . PHE A 1 377 ? -22.272 -0.407 -5.546 1.00 66.75 377 PHE A N 1
ATOM 2878 C CA . PHE A 1 377 ? -23.080 -0.938 -4.459 1.00 66.75 377 PHE A CA 1
ATOM 2879 C C . PHE A 1 377 ? -24.551 -0.829 -4.852 1.00 66.75 377 PHE A C 1
ATOM 2881 O O . PHE A 1 377 ? -25.166 0.236 -4.797 1.00 66.75 377 PHE A O 1
ATOM 2888 N N . VAL A 1 378 ? -25.134 -1.953 -5.260 1.00 69.31 378 VAL A N 1
ATOM 2889 C CA . VAL A 1 378 ? -26.561 -2.039 -5.566 1.00 69.31 378 VAL A CA 1
ATOM 2890 C C . VAL A 1 378 ? -27.337 -2.129 -4.247 1.00 69.31 378 VAL A C 1
ATOM 2892 O O . VAL A 1 378 ? -27.521 -3.213 -3.703 1.00 69.31 378 VAL A O 1
ATOM 2895 N N . GLY A 1 379 ? -27.806 -0.991 -3.726 1.00 69.88 379 GLY A N 1
ATOM 2896 C CA . GLY A 1 379 ? -28.975 -0.977 -2.833 1.00 69.88 379 GLY A CA 1
ATOM 2897 C C . GLY A 1 379 ? -28.809 -0.493 -1.389 1.00 69.88 379 GLY A C 1
ATOM 2898 O O . GLY A 1 379 ? -29.750 -0.658 -0.616 1.00 69.88 379 GLY A O 1
ATOM 2899 N N . THR A 1 380 ? -27.698 0.133 -0.994 1.00 69.12 380 THR A N 1
ATOM 2900 C CA . THR A 1 380 ? -27.568 0.742 0.345 1.00 69.12 380 THR A CA 1
ATOM 2901 C C . THR A 1 380 ? -27.554 2.268 0.265 1.00 69.12 380 THR A C 1
ATOM 2903 O O . THR A 1 380 ? -26.757 2.875 -0.443 1.00 69.12 380 THR A O 1
ATOM 2906 N N . SER A 1 381 ? -28.469 2.915 0.991 1.00 69.56 381 SER A N 1
ATOM 2907 C CA . SER A 1 381 ? -28.540 4.375 1.088 1.00 69.56 381 SER A CA 1
ATOM 2908 C C . SER A 1 381 ? -27.360 4.905 1.911 1.00 69.56 381 SER A C 1
ATOM 2910 O O . SER A 1 381 ? -27.416 4.921 3.143 1.00 69.56 381 SER A O 1
ATOM 2912 N N . VAL A 1 382 ? -26.280 5.303 1.238 1.00 70.00 382 VAL A N 1
ATOM 2913 C CA . VAL A 1 382 ? -25.108 5.942 1.859 1.00 70.00 382 VAL A CA 1
ATOM 2914 C C . VAL A 1 382 ? -25.495 7.342 2.373 1.00 70.00 382 VAL A C 1
ATOM 2916 O O . VAL A 1 382 ? -26.224 8.059 1.679 1.00 70.00 382 VAL A O 1
ATOM 2919 N N . PRO A 1 383 ? -25.047 7.759 3.574 1.00 75.81 383 PRO A N 1
ATOM 2920 C CA . PRO A 1 383 ? -25.286 9.107 4.089 1.00 75.81 383 PRO A CA 1
ATOM 2921 C C . PRO A 1 383 ? -24.766 10.199 3.139 1.00 75.81 383 PRO A C 1
ATOM 2923 O O . PRO A 1 383 ? -23.684 10.095 2.565 1.00 75.81 383 PRO A O 1
ATOM 2926 N N . THR A 1 384 ? -25.536 11.282 3.007 1.00 79.50 384 THR A N 1
ATOM 2927 C CA . THR A 1 384 ? -25.342 12.349 2.008 1.00 79.50 384 THR A CA 1
ATOM 2928 C C . THR A 1 384 ? -23.976 13.032 2.081 1.00 79.50 384 THR A C 1
ATOM 2930 O O . THR A 1 384 ? -23.444 13.422 1.051 1.00 79.50 384 THR A O 1
ATOM 2933 N N . GLN A 1 385 ? -23.391 13.159 3.275 1.00 78.38 385 GLN A N 1
ATOM 2934 C CA . GLN A 1 385 ? -22.115 13.856 3.470 1.00 78.38 385 GLN A CA 1
ATOM 2935 C C . GLN A 1 385 ? -20.915 13.068 2.922 1.00 78.38 385 GLN A C 1
ATOM 2937 O O . GLN A 1 385 ? -19.999 13.652 2.349 1.00 78.38 385 GLN A O 1
ATOM 2942 N N . THR A 1 386 ? -20.926 11.738 3.054 1.00 78.44 386 THR A N 1
ATOM 2943 C CA . THR A 1 386 ? -19.864 10.875 2.507 1.00 78.44 386 THR A CA 1
ATOM 2944 C C . THR A 1 386 ? -19.833 10.966 0.983 1.00 78.44 386 THR A C 1
ATOM 2946 O O . THR A 1 386 ? -18.762 11.036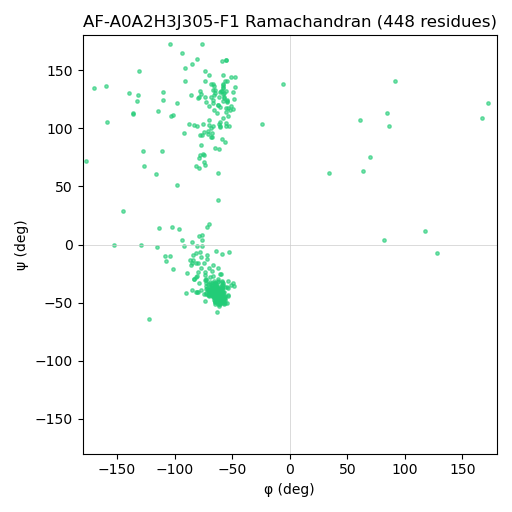 0.389 1.00 78.44 386 THR A O 1
ATOM 2949 N N . ARG A 1 387 ? -21.009 11.132 0.366 1.00 81.69 387 ARG A N 1
ATOM 2950 C CA . ARG A 1 387 ? -21.154 11.270 -1.082 1.00 81.69 387 ARG A CA 1
ATOM 2951 C C . ARG A 1 387 ? -20.383 12.459 -1.660 1.00 81.69 387 ARG A C 1
ATOM 2953 O O . ARG A 1 387 ? -19.840 12.340 -2.751 1.00 81.69 387 ARG A O 1
ATOM 2960 N N . GLU A 1 388 ? -20.319 13.597 -0.969 1.00 87.75 388 GLU A N 1
ATOM 2961 C CA . GLU A 1 388 ? -19.579 14.767 -1.472 1.00 87.75 388 GLU A CA 1
ATOM 2962 C C . GLU A 1 388 ? -18.067 14.516 -1.495 1.00 87.75 388 GLU A C 1
ATOM 2964 O O . GLU A 1 388 ? -17.400 14.827 -2.483 1.00 87.75 388 GLU A O 1
ATOM 2969 N N . GLN A 1 389 ? -17.529 13.897 -0.440 1.00 85.44 389 GLN A N 1
ATOM 2970 C CA . GLN A 1 389 ? -16.113 13.525 -0.376 1.00 85.44 389 GLN A CA 1
ATOM 2971 C C . GLN A 1 389 ? -15.760 12.465 -1.424 1.00 85.44 389 GLN A C 1
ATOM 2973 O O . GLN A 1 389 ? -14.718 12.577 -2.071 1.00 85.44 389 GLN A O 1
ATOM 2978 N N . ASP A 1 390 ? -16.640 11.481 -1.628 1.00 86.50 390 ASP A N 1
ATOM 2979 C CA . ASP A 1 390 ? -16.480 10.449 -2.656 1.00 86.50 390 ASP A CA 1
ATOM 2980 C C . ASP A 1 390 ? -16.430 11.068 -4.064 1.00 86.50 390 ASP A C 1
ATOM 2982 O O . ASP A 1 390 ? -15.598 10.684 -4.886 1.00 86.50 390 ASP A O 1
ATOM 2986 N N . VAL A 1 391 ? -17.285 12.063 -4.342 1.00 88.50 391 VAL A N 1
ATOM 2987 C CA . VAL A 1 391 ? -17.316 12.768 -5.635 1.00 88.50 391 VAL A CA 1
ATOM 2988 C C . VAL A 1 391 ? -16.025 13.548 -5.869 1.00 88.50 391 VAL A C 1
ATOM 2990 O O . VAL A 1 391 ? -15.407 13.373 -6.920 1.00 88.50 391 VAL A O 1
ATOM 2993 N N . LEU A 1 392 ? -15.580 14.348 -4.893 1.00 90.94 392 LEU A N 1
ATOM 2994 C CA . LEU A 1 392 ? -14.345 15.133 -5.005 1.00 90.94 392 LEU A CA 1
ATOM 2995 C C . LEU A 1 392 ? -13.115 14.244 -5.194 1.00 90.94 392 LEU A C 1
ATOM 2997 O O . LEU A 1 392 ? -12.249 14.540 -6.018 1.00 90.94 392 LEU A O 1
ATOM 3001 N N . LEU A 1 393 ? -13.043 13.139 -4.450 1.00 88.19 393 LEU A N 1
ATOM 3002 C CA . LEU A 1 393 ? -11.970 12.170 -4.609 1.00 88.19 393 LEU A CA 1
ATOM 3003 C C . LEU A 1 393 ? -12.000 11.543 -6.000 1.00 88.19 393 LEU A C 1
ATOM 3005 O O . LEU A 1 393 ? -10.963 11.458 -6.657 1.00 88.19 393 LEU A O 1
ATOM 3009 N N . ALA A 1 394 ? -13.173 11.092 -6.442 1.00 87.31 394 ALA A N 1
ATOM 3010 C CA . ALA A 1 394 ? -13.321 10.502 -7.757 1.00 87.31 394 ALA A CA 1
ATOM 3011 C C . ALA A 1 394 ? -12.857 11.495 -8.831 1.00 87.31 394 ALA A C 1
ATOM 3013 O O . ALA A 1 394 ? -12.047 11.123 -9.673 1.00 87.31 394 ALA A O 1
ATOM 3014 N N . ASP A 1 395 ? -13.282 12.759 -8.764 1.00 90.81 395 ASP A N 1
ATOM 3015 C CA . ASP A 1 395 ? -12.847 13.811 -9.689 1.00 90.81 395 ASP A CA 1
ATOM 3016 C C . ASP A 1 395 ? -11.326 14.028 -9.663 1.00 90.81 395 ASP A C 1
ATOM 3018 O O . ASP A 1 395 ? -10.715 14.138 -10.726 1.00 90.81 395 ASP A O 1
ATOM 3022 N N . ALA A 1 396 ? -10.692 14.013 -8.486 1.00 92.31 396 ALA A N 1
ATOM 3023 C CA . ALA A 1 396 ? -9.236 14.109 -8.368 1.00 92.31 396 ALA A CA 1
ATOM 3024 C C . ALA A 1 396 ? -8.515 12.915 -9.019 1.00 92.31 396 ALA A C 1
ATOM 3026 O O . ALA A 1 396 ? -7.526 13.097 -9.732 1.00 92.31 396 ALA A O 1
ATOM 3027 N N . ILE A 1 397 ? -9.030 11.696 -8.825 1.00 90.44 397 ILE A N 1
ATOM 3028 C CA . ILE A 1 397 ? -8.499 10.485 -9.462 1.00 90.44 397 ILE A CA 1
ATOM 3029 C C . ILE A 1 397 ? -8.668 10.575 -10.981 1.00 90.44 397 ILE A C 1
ATOM 3031 O O . ILE A 1 397 ? -7.711 10.336 -11.716 1.00 90.44 397 ILE A O 1
ATOM 3035 N N . TYR A 1 398 ? -9.848 10.965 -11.474 1.00 91.25 398 TYR A N 1
ATOM 3036 C CA . TYR A 1 398 ? -10.075 11.141 -12.909 1.00 91.25 398 TYR A CA 1
ATOM 3037 C C . TYR A 1 398 ? -9.172 12.200 -13.505 1.00 91.25 398 TYR A C 1
ATOM 3039 O O . TYR A 1 398 ? -8.634 11.968 -14.580 1.00 91.25 398 TYR A O 1
ATOM 3047 N N . ALA A 1 399 ? -8.991 13.335 -12.833 1.00 93.38 399 ALA A N 1
ATOM 3048 C CA . ALA A 1 399 ? -8.105 14.388 -13.301 1.00 93.38 399 ALA A CA 1
ATOM 3049 C C . ALA A 1 399 ? -6.670 13.863 -13.448 1.00 93.38 399 ALA A C 1
ATOM 3051 O O . ALA A 1 399 ? -6.084 14.002 -14.518 1.00 93.38 399 ALA A O 1
ATOM 3052 N N . ALA A 1 400 ? -6.149 13.169 -12.431 1.00 93.75 400 ALA A N 1
ATOM 3053 C CA . ALA A 1 400 ? -4.802 12.603 -12.458 1.00 93.75 400 ALA A CA 1
ATOM 3054 C C . ALA A 1 400 ? -4.632 11.508 -13.530 1.00 93.75 400 ALA A C 1
ATOM 3056 O O . ALA A 1 400 ? -3.639 11.489 -14.258 1.00 93.75 400 ALA A O 1
ATOM 3057 N N . LEU A 1 401 ? -5.606 10.603 -13.675 1.00 92.56 401 LEU A N 1
ATOM 3058 C CA . LEU A 1 401 ? -5.557 9.545 -14.689 1.00 92.56 401 LEU A CA 1
ATOM 3059 C C . LEU A 1 401 ? -5.785 10.090 -16.109 1.00 92.56 401 LEU A C 1
ATOM 3061 O O . LEU A 1 401 ? -5.162 9.620 -17.060 1.00 92.56 401 LEU A O 1
ATOM 3065 N N . ALA A 1 402 ? -6.645 11.095 -16.275 1.00 91.31 402 ALA A N 1
ATOM 3066 C CA . ALA A 1 402 ? -6.850 11.773 -17.549 1.00 91.31 402 ALA A CA 1
ATOM 3067 C C . ALA A 1 402 ? -5.597 12.542 -17.962 1.00 91.31 402 ALA A C 1
ATOM 3069 O O . ALA A 1 402 ? -5.204 12.462 -19.124 1.00 91.31 402 ALA A O 1
ATOM 3070 N N . GLU A 1 403 ? -4.946 13.228 -17.022 1.00 90.94 403 GLU A N 1
ATOM 3071 C CA . GLU A 1 403 ? -3.649 13.854 -17.238 1.00 90.94 403 GLU A CA 1
ATOM 3072 C C . GLU A 1 403 ? -2.638 12.802 -17.709 1.00 90.94 403 GLU A C 1
ATOM 3074 O O . GLU A 1 403 ? -2.036 12.969 -18.770 1.00 90.94 403 GLU A O 1
ATOM 3079 N N . LEU A 1 404 ? -2.520 11.668 -17.012 1.00 91.06 404 LEU A N 1
ATOM 3080 C CA . LEU A 1 404 ? -1.653 10.559 -17.421 1.00 91.06 404 LEU A CA 1
ATOM 3081 C C . LEU A 1 404 ? -1.927 10.096 -18.867 1.00 91.06 404 LEU A C 1
ATOM 3083 O O . LEU A 1 404 ? -1.006 9.909 -19.659 1.00 91.06 404 LEU A O 1
ATOM 3087 N N . LEU A 1 405 ? -3.199 9.950 -19.244 1.00 90.81 405 LEU A N 1
ATOM 3088 C CA . LEU A 1 405 ? -3.596 9.528 -20.590 1.00 90.81 405 LEU A CA 1
ATOM 3089 C C . LEU A 1 405 ? -3.386 10.599 -21.665 1.00 90.81 405 LEU A C 1
ATOM 3091 O O . LEU A 1 405 ? -3.117 10.258 -22.818 1.00 90.81 405 LEU A O 1
ATOM 3095 N N . GLN A 1 406 ? -3.532 11.881 -21.332 1.00 87.88 406 GLN A N 1
ATOM 3096 C CA . GLN A 1 406 ? -3.260 12.980 -22.261 1.00 87.88 406 GLN A CA 1
ATOM 3097 C C . GLN A 1 406 ? -1.775 13.042 -22.606 1.00 87.88 406 GLN A C 1
ATOM 3099 O O . GLN A 1 406 ? -1.429 13.234 -23.772 1.00 87.88 406 GLN A O 1
ATOM 3104 N N . HIS A 1 407 ? -0.910 12.765 -21.629 1.00 77.81 407 HIS A N 1
ATOM 3105 C CA . HIS A 1 407 ? 0.527 12.642 -21.847 1.00 77.81 407 HIS A CA 1
ATOM 3106 C C . HIS A 1 407 ? 0.902 11.527 -22.830 1.00 77.81 407 HIS A C 1
ATOM 3108 O O . HIS A 1 407 ? 1.918 11.642 -23.503 1.00 77.81 407 HIS A O 1
ATOM 3114 N N . ALA A 1 408 ? 0.067 10.495 -22.980 1.00 73.12 408 ALA A N 1
ATOM 3115 C CA . ALA A 1 408 ? 0.294 9.413 -23.938 1.00 73.12 408 ALA A CA 1
ATOM 3116 C C . ALA A 1 408 ? -0.083 9.750 -25.391 1.00 73.12 408 ALA A C 1
ATOM 3118 O O . ALA A 1 408 ? 0.254 8.996 -26.301 1.00 73.12 408 ALA A O 1
ATOM 3119 N N . LYS A 1 409 ? -0.856 10.818 -25.640 1.00 66.81 409 LYS A N 1
ATOM 3120 C CA . LYS A 1 409 ? -1.485 11.054 -26.954 1.00 66.81 409 LYS A CA 1
ATOM 3121 C C . LYS A 1 409 ? -0.599 11.772 -27.980 1.00 66.81 409 LYS A C 1
ATOM 3123 O O . LYS A 1 409 ? -1.063 12.016 -29.093 1.00 66.81 409 LYS A O 1
ATOM 3128 N N . VAL A 1 410 ? 0.659 12.092 -27.678 1.00 55.69 410 VAL A N 1
ATOM 3129 C CA . VAL A 1 410 ? 1.444 13.020 -28.509 1.00 55.69 410 VAL A CA 1
ATOM 3130 C C . VAL A 1 410 ? 2.587 12.328 -29.253 1.00 55.69 410 VAL A C 1
ATOM 3132 O O . VAL A 1 410 ? 3.747 12.440 -28.880 1.00 55.69 410 VAL A O 1
ATOM 3135 N N . LYS A 1 411 ? 2.243 11.686 -30.380 1.00 52.75 411 LYS A N 1
ATOM 3136 C CA . LYS A 1 411 ? 2.954 11.826 -31.672 1.00 52.75 411 LYS A CA 1
ATOM 3137 C C . LYS A 1 411 ? 2.266 11.020 -32.772 1.00 52.75 411 LYS A C 1
ATOM 3139 O O . LYS A 1 411 ? 2.789 10.032 -33.279 1.00 52.75 411 LYS A O 1
ATOM 3144 N N . LEU A 1 412 ? 1.101 11.492 -33.219 1.00 57.12 412 LEU A N 1
ATOM 3145 C CA . LEU A 1 412 ? 0.786 11.280 -34.630 1.00 57.12 412 LEU A CA 1
ATOM 3146 C C . LEU A 1 412 ? 1.795 12.119 -35.424 1.00 57.12 412 LEU A C 1
ATOM 3148 O O . LEU A 1 412 ? 1.919 13.312 -35.139 1.00 57.12 412 LEU A O 1
ATOM 3152 N N . PRO A 1 413 ? 2.565 11.524 -36.351 1.00 56.88 413 PRO A N 1
ATOM 3153 C CA . PRO A 1 413 ? 3.479 12.279 -37.189 1.00 56.88 413 PRO A CA 1
ATOM 3154 C C . PRO A 1 413 ? 2.644 13.276 -37.986 1.00 56.88 413 PRO A C 1
ATOM 3156 O O . PRO A 1 413 ? 1.963 12.903 -38.938 1.00 56.88 413 PRO A O 1
ATOM 3159 N N . ALA A 1 414 ? 2.647 14.539 -37.557 1.00 56.62 414 ALA A N 1
ATOM 3160 C CA . ALA A 1 414 ? 2.059 15.615 -38.325 1.00 56.62 414 ALA A CA 1
ATOM 3161 C C . ALA A 1 414 ? 2.779 15.625 -39.675 1.00 56.62 414 ALA A C 1
ATOM 3163 O O . ALA A 1 414 ? 3.960 15.954 -39.769 1.00 56.62 414 ALA A O 1
ATOM 3164 N N . THR A 1 415 ? 2.078 15.211 -40.724 1.00 64.62 415 THR A N 1
ATOM 3165 C CA . THR A 1 415 ? 2.584 15.150 -42.096 1.00 64.62 415 THR A CA 1
ATOM 3166 C C . THR A 1 415 ? 2.762 16.537 -42.724 1.00 64.62 415 THR A C 1
ATOM 3168 O O . THR A 1 415 ? 2.932 16.628 -43.936 1.00 64.62 415 THR A O 1
ATOM 3171 N N . SER A 1 416 ? 2.749 17.626 -41.943 1.00 62.06 416 SER A N 1
ATOM 3172 C CA . SER A 1 416 ? 3.022 18.970 -42.454 1.00 62.06 416 SER A CA 1
ATOM 3173 C C . SER A 1 416 ? 4.451 19.414 -42.114 1.00 62.06 416 SER A C 1
ATOM 3175 O O . SER A 1 416 ? 4.752 19.686 -40.949 1.00 62.06 416 SER A O 1
ATOM 3177 N N . PRO A 1 417 ? 5.338 19.552 -43.112 1.00 65.31 417 PRO A N 1
ATOM 3178 C CA . PRO A 1 417 ? 6.637 20.188 -42.950 1.00 65.31 417 PRO A CA 1
ATOM 3179 C C . PRO A 1 417 ? 6.457 21.712 -42.840 1.00 65.31 417 PRO A C 1
ATOM 3181 O O . PRO A 1 417 ? 6.774 22.448 -43.769 1.00 65.31 417 PRO A O 1
ATOM 3184 N N . SER A 1 418 ? 5.918 22.210 -41.725 1.00 57.62 418 SER A N 1
ATOM 3185 C CA . SER A 1 418 ? 5.976 23.641 -41.418 1.00 57.62 418 SER A CA 1
ATOM 3186 C C . SER A 1 418 ? 7.276 23.914 -40.673 1.00 57.62 418 SER A C 1
ATOM 3188 O O . SER A 1 418 ? 7.458 23.561 -39.508 1.00 57.62 418 SER A O 1
ATOM 3190 N N . THR A 1 419 ? 8.213 24.481 -41.416 1.00 63.69 419 THR A N 1
ATOM 3191 C CA . THR A 1 419 ? 9.483 25.021 -40.952 1.00 63.69 419 THR A CA 1
ATOM 3192 C C . THR A 1 419 ? 9.294 25.981 -39.777 1.00 63.69 419 THR A C 1
ATOM 3194 O O . THR A 1 419 ? 8.369 26.789 -39.774 1.00 63.69 419 THR A O 1
ATOM 3197 N N . THR A 1 420 ? 10.261 25.940 -38.856 1.00 60.69 420 THR A N 1
ATOM 3198 C CA . THR A 1 420 ? 10.588 26.996 -37.880 1.00 60.69 420 THR A CA 1
ATOM 3199 C C . THR A 1 420 ? 9.575 27.249 -36.761 1.00 60.69 420 THR A C 1
ATOM 3201 O O . THR A 1 420 ? 8.924 28.278 -36.740 1.00 60.69 420 THR A O 1
ATOM 3204 N N . ASP A 1 421 ? 9.540 26.347 -35.776 1.00 52.94 421 ASP A N 1
ATOM 3205 C CA . ASP A 1 421 ? 9.711 26.752 -34.370 1.00 52.94 421 ASP A CA 1
ATOM 3206 C C . ASP A 1 421 ? 10.150 25.551 -33.512 1.00 52.94 421 ASP A C 1
ATOM 3208 O O . ASP A 1 421 ? 9.404 24.611 -33.252 1.00 52.94 421 ASP A O 1
ATOM 3212 N N . MET A 1 422 ? 11.433 25.539 -33.136 1.00 56.09 422 MET A N 1
ATOM 3213 C CA . MET A 1 422 ? 12.128 24.449 -32.429 1.00 56.09 422 MET A CA 1
ATOM 3214 C C . MET A 1 422 ? 12.196 24.726 -30.918 1.00 56.09 422 MET A C 1
ATOM 3216 O O . MET A 1 422 ? 13.273 24.685 -30.325 1.00 56.09 422 MET A O 1
ATOM 3220 N N . ALA A 1 423 ? 11.071 25.044 -30.280 1.00 53.81 423 ALA A N 1
ATOM 3221 C CA . ALA A 1 423 ? 11.047 25.304 -28.842 1.00 53.81 423 ALA A CA 1
ATOM 3222 C C . ALA A 1 423 ? 10.730 24.021 -28.049 1.00 53.81 423 ALA A C 1
ATOM 3224 O O . ALA A 1 423 ? 9.575 23.646 -27.890 1.00 53.81 423 ALA A O 1
ATOM 3225 N N . ASN A 1 424 ? 11.787 23.350 -27.572 1.00 55.72 424 ASN A N 1
ATOM 3226 C CA . ASN A 1 424 ? 11.835 22.486 -26.378 1.00 55.72 424 ASN A CA 1
ATOM 3227 C C . ASN A 1 424 ? 10.581 21.658 -26.033 1.00 55.72 424 ASN A C 1
ATOM 3229 O O . ASN A 1 424 ? 10.034 21.749 -24.933 1.00 55.72 424 ASN A O 1
ATOM 3233 N N . GLU A 1 425 ? 10.172 20.760 -26.924 1.00 58.06 425 GLU A N 1
ATOM 3234 C CA . GLU A 1 425 ? 9.216 19.720 -26.550 1.00 58.06 425 GLU A CA 1
ATOM 3235 C C . GLU A 1 425 ? 9.944 18.669 -25.690 1.00 58.06 425 GLU A C 1
ATOM 3237 O O . GLU A 1 425 ? 10.659 17.797 -26.195 1.00 58.06 425 GLU A O 1
ATOM 3242 N N . VAL A 1 426 ? 9.824 18.806 -24.365 1.00 56.94 426 VAL A N 1
ATOM 3243 C CA . VAL A 1 426 ? 10.333 17.839 -23.383 1.00 56.94 426 VAL A CA 1
ATOM 3244 C C . VAL A 1 426 ? 9.742 16.475 -23.724 1.00 56.94 426 VAL A C 1
ATOM 3246 O O . VAL A 1 426 ? 8.529 16.277 -23.652 1.00 56.94 426 VAL A O 1
ATOM 3249 N N . ARG A 1 427 ? 10.598 15.530 -24.124 1.00 54.22 427 ARG A N 1
ATOM 3250 C CA . ARG A 1 427 ? 10.190 14.157 -24.434 1.00 54.22 427 ARG A CA 1
ATOM 3251 C C . ARG A 1 427 ? 9.729 13.470 -23.152 1.00 54.22 427 ARG A C 1
ATOM 3253 O O . ARG A 1 427 ? 10.538 12.901 -22.427 1.00 54.22 427 ARG A O 1
ATOM 3260 N N . ARG A 1 428 ? 8.430 13.537 -22.879 1.00 59.78 428 ARG A N 1
ATOM 3261 C CA . ARG A 1 428 ? 7.769 12.683 -21.892 1.00 59.78 428 ARG A CA 1
ATOM 3262 C C . ARG A 1 428 ? 7.648 11.272 -22.472 1.00 59.78 428 ARG A C 1
ATOM 3264 O O . ARG A 1 428 ? 7.607 11.097 -23.688 1.00 59.78 428 ARG A O 1
ATOM 3271 N N . TYR A 1 429 ? 7.688 10.261 -21.610 1.00 66.06 429 TYR A N 1
ATOM 3272 C CA . TYR A 1 429 ? 7.556 8.878 -22.053 1.00 66.06 429 TYR A CA 1
ATOM 3273 C C . TYR A 1 429 ? 6.112 8.598 -22.445 1.00 66.06 429 TYR A C 1
ATOM 3275 O O . TYR A 1 429 ? 5.223 8.693 -21.602 1.00 66.06 429 TYR A O 1
ATOM 3283 N N . ASP A 1 430 ? 5.909 8.170 -23.685 1.00 79.75 430 ASP A N 1
ATOM 3284 C CA . ASP A 1 430 ? 4.605 7.699 -24.134 1.00 79.75 430 ASP A CA 1
ATOM 3285 C C . ASP A 1 430 ? 4.224 6.417 -23.374 1.00 79.75 430 ASP A C 1
ATOM 3287 O O . ASP A 1 430 ? 5.046 5.495 -23.232 1.00 79.75 430 ASP A O 1
ATOM 3291 N N . LEU A 1 431 ? 2.981 6.366 -22.879 1.00 89.19 431 LEU A N 1
ATOM 3292 C CA . LEU A 1 431 ? 2.368 5.100 -22.482 1.00 89.19 431 LEU A CA 1
ATOM 3293 C C . LEU A 1 431 ? 2.197 4.254 -23.734 1.00 89.19 431 LEU A C 1
ATOM 3295 O O . LEU A 1 431 ? 1.625 4.716 -24.724 1.00 89.19 431 LEU A O 1
ATOM 3299 N N . ASP A 1 432 ? 2.641 3.005 -23.680 1.00 90.12 432 ASP A N 1
ATOM 3300 C CA . ASP A 1 432 ? 2.272 2.078 -24.739 1.00 90.12 432 ASP A CA 1
ATOM 3301 C C . ASP A 1 432 ? 0.830 1.581 -24.602 1.00 90.12 432 ASP A C 1
ATOM 3303 O O . ASP A 1 432 ? 0.125 1.864 -23.634 1.00 90.12 432 ASP A O 1
ATOM 3307 N N . GLU A 1 433 ? 0.368 0.852 -25.616 1.00 91.38 433 GLU A N 1
ATOM 3308 C CA . GLU A 1 433 ? -1.008 0.363 -25.693 1.00 91.38 433 GLU A CA 1
ATOM 3309 C C . GLU A 1 433 ? -1.397 -0.519 -24.498 1.00 91.38 433 GLU A C 1
ATOM 3311 O O . GLU A 1 433 ? -2.528 -0.442 -24.020 1.00 91.38 433 GLU A O 1
ATOM 3316 N N . VAL A 1 434 ? -0.454 -1.306 -23.971 1.00 93.81 434 VAL A N 1
ATOM 3317 C CA . VAL A 1 434 ? -0.699 -2.201 -22.834 1.00 93.81 434 VAL A CA 1
ATOM 3318 C C . VAL A 1 434 ? -0.824 -1.395 -21.545 1.00 93.81 434 VAL A C 1
ATOM 3320 O O . VAL A 1 434 ? -1.792 -1.572 -20.808 1.00 93.81 434 VAL A O 1
ATOM 3323 N N . GLU A 1 435 ? 0.113 -0.478 -21.293 1.00 95.06 435 GLU A N 1
ATOM 3324 C CA . GLU A 1 435 ? 0.070 0.422 -20.133 1.00 95.06 435 GLU A CA 1
ATOM 3325 C C . GLU A 1 435 ? -1.212 1.266 -20.151 1.00 95.06 435 GLU A C 1
ATOM 3327 O O . GLU A 1 435 ? -1.915 1.378 -19.147 1.00 95.06 435 GLU A O 1
ATOM 3332 N N . ARG A 1 436 ? -1.570 1.795 -21.325 1.00 93.94 436 ARG A N 1
ATOM 3333 C CA . ARG A 1 436 ? -2.808 2.545 -21.538 1.00 93.94 436 ARG A CA 1
ATOM 3334 C C . ARG A 1 436 ? -4.048 1.693 -21.268 1.00 93.94 436 ARG A C 1
ATOM 3336 O O . ARG A 1 436 ? -4.973 2.184 -20.628 1.00 93.94 436 ARG A O 1
ATOM 3343 N N . GLY A 1 437 ? -4.078 0.446 -21.738 1.00 95.25 437 GLY A N 1
ATOM 3344 C CA . GLY A 1 437 ? -5.179 -0.486 -21.491 1.00 95.25 437 GLY A CA 1
ATOM 3345 C C . GLY A 1 437 ? -5.390 -0.764 -20.001 1.00 95.25 437 GLY A C 1
ATOM 3346 O O . GLY A 1 437 ? -6.522 -0.712 -19.528 1.00 95.25 437 GLY A O 1
ATOM 3347 N N . MET A 1 438 ? -4.305 -0.968 -19.244 1.00 96.75 438 MET A N 1
ATOM 3348 C CA . MET A 1 438 ? -4.364 -1.162 -17.787 1.00 96.75 438 MET A CA 1
ATOM 3349 C C . MET A 1 438 ? -4.948 0.062 -17.068 1.00 96.75 438 MET A C 1
ATOM 3351 O O . MET A 1 438 ? -5.832 -0.074 -16.225 1.00 96.75 438 MET A O 1
ATOM 3355 N N . VAL A 1 439 ? -4.502 1.268 -17.432 1.00 95.69 439 VAL A N 1
ATOM 3356 C CA . VAL A 1 439 ? -5.014 2.518 -16.846 1.00 95.69 439 VAL A CA 1
ATOM 3357 C C . VAL A 1 439 ? -6.482 2.749 -17.214 1.00 95.69 439 VAL A C 1
ATOM 3359 O O . VAL A 1 439 ? -7.280 3.128 -16.359 1.00 95.69 439 VAL A O 1
ATOM 3362 N N . LEU A 1 440 ? -6.864 2.490 -18.468 1.00 94.75 440 LEU A N 1
ATOM 3363 C CA . LEU A 1 440 ? -8.252 2.612 -18.918 1.00 94.75 440 LEU A CA 1
ATOM 3364 C C . LEU A 1 440 ? -9.189 1.663 -18.167 1.00 94.75 440 LEU A C 1
ATOM 3366 O O . LEU A 1 440 ? -10.279 2.089 -17.801 1.00 94.75 440 LEU A O 1
ATOM 3370 N N . ALA A 1 441 ? -8.760 0.433 -17.871 1.00 95.00 441 ALA A N 1
ATOM 3371 C CA . ALA A 1 441 ? -9.555 -0.500 -17.074 1.00 95.00 441 ALA A CA 1
ATOM 3372 C C . ALA A 1 441 ? -9.852 0.055 -15.667 1.00 95.00 441 ALA A C 1
ATOM 3374 O O . ALA A 1 441 ? -10.962 -0.094 -15.153 1.00 95.00 441 ALA A O 1
ATOM 3375 N N . VAL A 1 442 ? -8.883 0.732 -15.038 1.00 94.38 442 VAL A N 1
ATOM 3376 C CA . VAL A 1 442 ? -9.084 1.392 -13.736 1.00 94.38 442 VAL A CA 1
ATOM 3377 C C . VAL A 1 442 ? -10.097 2.531 -13.843 1.00 94.38 442 VAL A C 1
ATOM 3379 O O . VAL A 1 442 ? -10.993 2.620 -13.006 1.00 94.38 442 VAL A O 1
ATOM 3382 N N . ILE A 1 443 ? -9.989 3.368 -14.879 1.00 92.75 443 ILE A N 1
ATOM 3383 C CA . ILE A 1 443 ? -10.932 4.468 -15.139 1.00 92.75 443 ILE A CA 1
ATOM 3384 C C . ILE A 1 443 ? -12.342 3.926 -15.369 1.00 92.75 443 ILE A C 1
ATOM 3386 O O . ILE A 1 443 ? -13.294 4.440 -14.790 1.00 92.75 443 ILE A O 1
ATOM 3390 N N . GLU A 1 444 ? -12.483 2.883 -16.186 1.00 91.81 444 GLU A N 1
ATOM 3391 C CA . GLU A 1 444 ? -13.769 2.241 -16.453 1.00 91.81 444 GLU A CA 1
ATOM 3392 C C . GLU A 1 444 ? -14.395 1.715 -15.160 1.00 91.81 444 GLU A C 1
ATOM 3394 O O . GLU A 1 444 ? -15.561 1.987 -14.886 1.00 91.81 444 GLU A O 1
ATOM 3399 N N . ARG A 1 445 ? -13.615 1.041 -14.305 1.00 89.62 445 ARG A N 1
ATOM 3400 C CA . ARG A 1 445 ? -14.110 0.574 -13.004 1.00 89.62 445 ARG A CA 1
ATOM 3401 C C . ARG A 1 445 ? -14.516 1.725 -12.089 1.00 89.62 445 ARG A C 1
ATOM 3403 O O . ARG A 1 445 ? -15.572 1.646 -11.468 1.00 89.62 445 ARG A O 1
ATOM 3410 N N . ALA A 1 446 ? -13.705 2.779 -12.003 1.00 88.50 446 ALA A N 1
ATOM 3411 C CA . ALA A 1 446 ? -14.055 3.970 -11.235 1.00 88.50 446 ALA A CA 1
ATOM 3412 C C . ALA A 1 446 ? -15.366 4.593 -11.745 1.00 88.50 446 ALA A C 1
ATOM 3414 O O . ALA A 1 446 ? -16.114 5.180 -10.962 1.00 88.50 446 ALA A O 1
ATOM 3415 N N . TRP A 1 447 ? -15.637 4.484 -13.052 1.00 87.25 447 TRP A N 1
ATOM 3416 C CA . TRP A 1 447 ? -16.804 5.084 -13.698 1.00 87.25 447 TRP A CA 1
ATOM 3417 C C . TRP A 1 447 ? -18.060 4.263 -13.476 1.00 87.25 447 TRP A C 1
ATOM 3419 O O . TRP A 1 447 ? -19.095 4.827 -13.143 1.00 87.25 447 TRP A O 1
ATOM 3429 N N . LEU A 1 448 ? -17.940 2.940 -13.559 1.00 85.81 448 LEU A N 1
ATOM 3430 C CA . LEU A 1 448 ? -19.017 2.009 -13.237 1.00 85.81 448 LEU A CA 1
ATOM 3431 C C . LEU A 1 448 ? -19.377 1.999 -11.746 1.00 85.81 448 LEU A C 1
ATOM 3433 O O . LEU A 1 448 ? -20.476 1.581 -11.410 1.00 85.81 448 LEU A O 1
ATOM 3437 N N . GLY A 1 449 ? -18.463 2.410 -10.860 1.00 77.62 449 GLY A N 1
ATOM 3438 C CA . GLY A 1 449 ? -18.699 2.496 -9.415 1.00 77.62 449 GLY A CA 1
ATOM 3439 C C . GLY A 1 449 ? -19.429 3.762 -8.941 1.00 77.62 449 GLY A C 1
ATOM 3440 O O . GLY A 1 449 ? -19.758 3.835 -7.757 1.00 77.62 449 GLY A O 1
ATOM 3441 N N . ARG A 1 450 ? -19.655 4.746 -9.824 1.00 68.75 450 ARG A N 1
ATOM 3442 C CA . ARG A 1 450 ? -20.487 5.936 -9.558 1.00 68.75 450 ARG A CA 1
ATOM 3443 C C . ARG A 1 450 ? -21.966 5.620 -9.738 1.00 68.75 450 ARG A C 1
ATOM 3445 O O . ARG A 1 450 ? -22.764 6.203 -8.968 1.00 68.75 450 ARG A O 1
#

Solvent-accessible surface area (backbone atoms only — not comparable to full-atom values): 27701 Å² total; per-residue (Å²): 122,69,71,70,73,69,55,58,90,90,54,53,74,68,56,49,50,49,51,51,46,71,76,56,66,77,71,93,76,86,75,86,62,74,79,56,54,57,53,52,50,51,51,51,51,54,51,50,50,51,53,48,52,53,50,51,52,49,54,52,53,51,53,51,51,53,58,71,67,50,78,80,78,81,81,84,76,91,83,83,89,85,82,90,79,92,83,84,89,78,92,81,89,80,82,89,79,87,77,80,87,73,82,77,80,80,73,68,60,63,66,66,69,62,57,86,69,90,72,93,69,94,64,61,71,50,54,55,46,30,52,53,28,45,53,52,37,51,54,48,51,53,47,41,74,74,39,84,81,78,70,58,66,66,62,53,50,54,40,47,51,49,26,46,46,29,48,17,54,46,49,55,57,55,58,38,85,91,49,73,47,84,63,44,54,63,47,41,52,51,48,34,55,49,55,46,48,49,52,68,58,47,50,58,63,64,65,62,68,74,76,74,74,72,91,63,96,65,87,67,78,57,65,61,43,57,50,44,48,46,45,38,65,41,42,52,47,55,52,64,64,30,38,51,58,48,31,39,51,51,48,47,70,75,65,53,81,79,66,87,84,65,81,82,74,71,88,72,76,68,75,78,68,82,49,65,68,53,57,48,49,37,52,54,52,47,50,56,50,49,52,53,45,42,77,74,47,55,74,71,53,27,52,38,49,49,53,39,34,48,54,52,41,53,48,42,51,51,52,57,54,52,74,57,61,59,89,76,54,75,59,91,78,64,82,70,77,81,76,72,88,87,63,91,74,76,70,56,67,68,60,53,48,50,52,50,14,48,49,53,25,49,50,56,41,39,53,49,41,61,71,48,44,62,69,61,74,88,82,72,91,72,62,74,72,61,51,56,57,54,48,55,50,51,49,52,52,49,51,55,53,49,52,58,53,57,62,37,66,80,74,73,81,71,89,67,90,72,79,88,79,91,76,81,79,76,78,68,68,63,56,50,74,66,57,46,51,52,53,48,54,44,52,51,48,57,57,66,31,107

Secondary structure (DSSP, 8-state):
--GGGG--TTS-HHHHHHHHHHHSPPPS--SS-HHHHHHHHHHHHHHHHHHHHHHHHHHHHHHHHHHHTS------------------------PPPPPP--------HHHHHT----S--S-HHHHHHHHHHHHHHHHHHHHHHH-TTTS-HHHHHHHHHHHHHHHHHHHHHHHSTT---TTHHHHHHHHHHHHHHHHHHHHHHHHGGGGS----SS----HHHHHHHHHIIIIIHHHHHHHHHHHHHHHHHHHS---TT--SSGGG-PPPP--HHHHHHHHHHHHHHHHHHHHHS-HHHHHHHHHHHHHHHHHHHHHHHHTTS-TTS--TTS-PPPPPTTS--PPPHHHHHHHHHHHHHHHHHHHHHHHHSPP--SS----HHHHHHHHHHHHHHHHHHHHHHHHTT------------------PPPPPHHHHHHHHHHHHHHHHT-

pLDDT: mean 80.53, std 17.91, range [31.41, 98.38]

Mean predicted aligned error: 13.56 Å

Radius of gyration: 28.73 Å; Cα contacts (8 Å, |Δi|>4): 269; chains: 1; bounding box: 81×66×76 Å

Nearest PDB structures (foldseek):
  7r5j-assembly1_B0  TM=2.602E-01  e=5.003E-01  Homo sapiens
  4uvk-assembly1_A  TM=1.970E-01  e=8.549E-01  Zygosaccharomyces rouxii
  9f34-assembly1_R  TM=1.782E-01  e=3.198E+00  Homo sapiens